Protein AF-A0A6A2YQY4-F1 (afdb_monomer_lite)

Foldseek 3Di:
DDDDDDDDDDDDDDPPDDPDDPDPPVVVVVVVVVVVVVVVVVVCVLPVPDPDPVVSVVVCVVCVVVVVVVVVVVPPDPPPDDDDDDDDDDDDDDDDDDDDDDDDDDDDDDDDDDDDDDDDDDDDDDDDDDDDDDDDDDDDDDDDDDDDDDDDDDDDDDDDDDDDDPDDPDDDDDPCPVVVVVVVVVVVVVVVVVVVVVVVVVVVVVVVVVVVVVVVVVVVVVVVVVVVVVVVVVVVVVVVVVVVVVVVVVVVVVVVVVVVVVVVVVVVVVVVVVVVVVVVVVVVVVVVVVVVVVVVVVVCCVPVVVVVVVVVVVVVVVVVVVVVVVVVVVVVVVVVVVVVVVVVVVVVVVVVVVVVVVVVVVVVVVVVVVVVVVVVVVVVVVVVVVVVVVVVVVVVVVVVVVVVVVVVVVVVVVVDPPPPDDDDD

Radius of gyration: 98.12 Å; chains: 1; bounding box: 190×62×317 Å

InterPro domains:
  IPR011684 Protein Networked (NET), actin-binding (NAB) domain [PF07765] (21-68)
  IPR011684 Protein Networked (NET), actin-binding (NAB) domain [PS51774] (4-93)
  IPR051861 NET actin-binding domain-containing protein [PTHR32258] (21-68)

Organism: Hibiscus syriacus (NCBI:txid106335)

Structure (mmCIF, N/CA/C/O backbone):
data_AF-A0A6A2YQY4-F1
#
_entry.id   AF-A0A6A2YQY4-F1
#
loop_
_atom_site.group_PDB
_atom_site.id
_atom_site.type_symbol
_atom_site.label_atom_id
_atom_site.label_alt_id
_atom_site.label_comp_id
_atom_site.label_asym_id
_atom_site.label_entity_id
_atom_site.label_seq_id
_atom_site.pdbx_PDB_ins_code
_atom_site.Cartn_x
_atom_site.Cartn_y
_atom_site.Cartn_z
_atom_site.occupancy
_atom_site.B_iso_or_equiv
_atom_site.auth_seq_id
_atom_site.auth_comp_id
_atom_site.auth_asym_id
_atom_site.auth_atom_id
_atom_site.pdbx_PDB_model_num
ATOM 1 N N . MET A 1 1 ? 15.211 -11.151 22.336 1.00 36.41 1 MET A N 1
ATOM 2 C CA . MET A 1 1 ? 16.035 -10.988 23.552 1.00 36.41 1 MET A CA 1
ATOM 3 C C . MET A 1 1 ? 15.186 -11.385 24.744 1.00 36.41 1 MET A C 1
ATOM 5 O O . MET A 1 1 ? 14.182 -10.736 24.996 1.00 36.41 1 MET A O 1
ATOM 9 N N . ALA A 1 2 ? 15.519 -12.508 25.379 1.00 37.69 2 ALA A N 1
ATOM 10 C CA . ALA A 1 2 ? 14.857 -12.982 26.589 1.00 37.69 2 ALA A CA 1
ATOM 11 C C . ALA A 1 2 ? 15.474 -12.282 27.806 1.00 37.69 2 ALA A C 1
ATOM 13 O O . ALA A 1 2 ? 16.698 -12.257 27.931 1.00 37.69 2 ALA A O 1
ATOM 14 N N . THR A 1 3 ? 14.643 -11.748 28.700 1.00 38.59 3 THR A N 1
ATOM 15 C CA . THR A 1 3 ? 15.096 -11.121 29.947 1.00 38.59 3 THR A CA 1
ATOM 16 C C . THR A 1 3 ? 14.385 -11.785 31.118 1.00 38.59 3 THR A C 1
ATOM 18 O O . THR A 1 3 ? 13.161 -11.763 31.208 1.00 38.59 3 THR A O 1
ATOM 21 N N . VAL A 1 4 ? 15.172 -12.394 32.008 1.00 41.28 4 VAL A N 1
ATOM 22 C CA . VAL A 1 4 ? 14.741 -13.009 33.270 1.00 41.28 4 VAL A CA 1
ATOM 23 C C . VAL A 1 4 ? 15.346 -12.228 34.434 1.00 41.28 4 VAL A C 1
ATOM 25 O O . VAL A 1 4 ? 16.545 -11.952 34.407 1.00 41.28 4 VAL A O 1
ATOM 28 N N . LYS A 1 5 ? 14.527 -11.956 35.463 1.00 42.69 5 LYS A N 1
ATOM 29 C CA . LYS A 1 5 ? 14.783 -11.984 36.931 1.00 42.69 5 LYS A CA 1
ATOM 30 C C . LYS A 1 5 ? 13.755 -11.058 37.607 1.00 42.69 5 LYS A C 1
ATOM 32 O O . LYS A 1 5 ? 13.554 -9.954 37.132 1.00 42.69 5 LYS A O 1
ATOM 37 N N . ARG A 1 6 ? 13.114 -11.365 38.735 1.00 37.50 6 ARG A N 1
ATOM 38 C CA . ARG A 1 6 ? 13.021 -12.539 39.621 1.00 37.50 6 ARG A CA 1
ATOM 39 C C . ARG A 1 6 ? 11.891 -12.168 40.610 1.00 37.50 6 ARG A C 1
ATOM 41 O O . ARG A 1 6 ? 11.904 -11.035 41.081 1.00 37.50 6 ARG A O 1
ATOM 48 N N . THR A 1 7 ? 10.982 -13.066 40.982 1.00 33.25 7 THR A N 1
ATOM 49 C CA . THR A 1 7 ? 10.185 -12.897 42.214 1.00 33.25 7 THR A CA 1
ATOM 50 C C . THR A 1 7 ? 10.287 -14.136 43.087 1.00 33.25 7 THR A C 1
ATOM 52 O O . THR A 1 7 ? 10.445 -15.262 42.621 1.00 33.25 7 THR A O 1
ATOM 55 N N . PHE A 1 8 ? 10.327 -13.849 44.379 1.00 36.25 8 PHE A N 1
ATOM 56 C CA . PHE A 1 8 ? 10.504 -14.744 45.504 1.00 36.25 8 PHE A CA 1
ATOM 57 C C . PHE A 1 8 ? 9.200 -15.520 45.748 1.00 36.25 8 PHE A C 1
ATOM 59 O O . PHE A 1 8 ? 8.138 -14.912 45.733 1.00 36.25 8 PHE A O 1
ATOM 66 N N . GLN A 1 9 ? 9.332 -16.827 45.995 1.00 39.53 9 GLN A N 1
ATOM 67 C CA . GLN A 1 9 ? 8.354 -17.760 46.578 1.00 39.53 9 GLN A CA 1
ATOM 68 C C . GLN A 1 9 ? 6.963 -17.893 45.925 1.00 39.53 9 GLN A C 1
ATOM 70 O O . GLN A 1 9 ? 6.130 -16.997 45.959 1.00 39.53 9 GLN A O 1
ATOM 75 N N . GLY A 1 10 ? 6.675 -19.116 45.469 1.00 36.50 10 GLY A N 1
ATOM 76 C CA . GLY A 1 10 ? 5.324 -19.594 45.175 1.00 36.50 10 GLY A CA 1
ATOM 77 C C . GLY A 1 10 ? 5.206 -20.152 43.764 1.00 36.50 10 GLY A C 1
ATOM 78 O O . GLY A 1 10 ? 5.219 -19.406 42.792 1.00 36.50 10 GLY A O 1
ATOM 79 N N . ASN A 1 11 ? 5.098 -21.477 43.660 1.00 47.16 11 ASN A N 1
ATOM 80 C CA . ASN A 1 11 ? 4.810 -22.188 42.418 1.00 47.16 11 ASN A CA 1
ATOM 81 C C . ASN A 1 11 ? 3.572 -21.597 41.726 1.00 47.16 11 ASN A C 1
ATOM 83 O O . ASN A 1 11 ? 2.460 -21.754 42.224 1.00 47.16 11 ASN A O 1
ATOM 87 N N . VAL A 1 12 ? 3.754 -20.994 40.550 1.00 39.25 12 VAL A N 1
ATOM 88 C CA . VAL A 1 12 ? 2.664 -20.758 39.600 1.00 39.25 12 VAL A CA 1
ATOM 89 C C . VAL A 1 12 ? 3.131 -21.227 38.229 1.00 39.25 12 VAL A C 1
ATOM 91 O O . VAL A 1 12 ? 4.059 -20.682 37.633 1.00 39.25 12 VAL A O 1
ATOM 94 N N . LEU A 1 13 ? 2.484 -22.291 37.764 1.00 38.91 13 LEU A N 1
ATOM 95 C CA . LEU A 1 13 ? 2.578 -22.821 36.415 1.00 38.91 13 LEU A CA 1
ATOM 96 C C . LEU A 1 13 ? 2.073 -21.737 35.445 1.00 38.91 13 LEU A C 1
ATOM 98 O O . LEU A 1 13 ? 0.875 -21.483 35.357 1.00 38.91 13 LEU A O 1
ATOM 102 N N . MET A 1 14 ? 2.989 -21.054 34.759 1.00 35.03 14 MET A N 1
ATOM 103 C CA . MET A 1 14 ? 2.663 -20.063 33.731 1.00 35.03 14 MET A CA 1
ATOM 104 C C . MET A 1 14 ? 2.232 -20.792 32.455 1.00 35.03 14 MET A C 1
ATOM 106 O O . MET A 1 14 ? 3.065 -21.138 31.618 1.00 35.03 14 MET A O 1
ATOM 110 N N . VAL A 1 15 ? 0.928 -21.019 32.297 1.00 40.66 15 VAL A N 1
ATOM 111 C CA . VAL A 1 15 ? 0.349 -21.249 30.970 1.00 40.66 15 VAL A CA 1
ATOM 112 C C . VAL A 1 15 ? 0.396 -19.907 30.245 1.00 40.66 15 VAL A C 1
ATOM 114 O O . VAL A 1 15 ? -0.348 -18.980 30.556 1.00 40.66 15 VAL A O 1
ATOM 117 N N . VAL A 1 16 ? 1.351 -19.780 29.328 1.00 34.34 16 VAL A N 1
ATOM 118 C CA . VAL A 1 16 ? 1.477 -18.636 28.425 1.00 34.34 16 VAL A CA 1
ATOM 119 C C . VAL A 1 16 ? 0.379 -18.765 27.372 1.00 34.34 16 VAL A C 1
ATOM 121 O O . VAL A 1 16 ? 0.580 -19.394 26.336 1.00 34.34 16 VAL A O 1
ATOM 124 N N . GLU A 1 17 ? -0.793 -18.191 27.633 1.00 38.44 17 GLU A N 1
ATOM 125 C CA . GLU A 1 17 ? -1.752 -17.917 26.563 1.00 38.44 17 GLU A CA 1
ATOM 126 C C . GLU A 1 17 ? -1.234 -16.740 25.732 1.00 38.44 17 GLU A C 1
ATOM 128 O O . GLU A 1 17 ? -1.047 -15.621 26.217 1.00 38.44 17 GLU A O 1
ATOM 133 N N . GLN A 1 18 ? -0.933 -17.028 24.467 1.00 36.97 18 GLN A N 1
ATOM 134 C CA . GLN A 1 18 ? -0.546 -16.029 23.481 1.00 36.97 18 GLN A CA 1
ATOM 135 C C . GLN A 1 18 ? -1.752 -15.145 23.130 1.00 36.97 18 GLN A C 1
ATOM 137 O O . GLN A 1 18 ? -2.857 -15.665 22.964 1.00 36.97 18 GLN A O 1
ATOM 142 N N . PRO A 1 19 ? -1.570 -13.826 22.939 1.00 36.69 19 PRO A N 1
ATOM 143 C CA . PRO A 1 19 ? -2.614 -12.993 22.369 1.00 36.69 19 PRO A CA 1
ATOM 144 C C . PRO A 1 19 ? -2.867 -13.451 20.930 1.00 36.69 19 PRO A C 1
ATOM 146 O O . PRO A 1 19 ? -1.987 -13.357 20.072 1.00 36.69 19 PRO A O 1
ATOM 149 N N . HIS A 1 20 ? -4.072 -13.964 20.676 1.00 39.56 20 HIS A N 1
ATOM 150 C CA . HIS A 1 20 ? -4.556 -14.274 19.337 1.00 39.56 20 HIS A CA 1
ATOM 151 C C . HIS A 1 20 ? -4.467 -13.018 18.464 1.00 39.56 20 HIS A C 1
ATOM 153 O O . HIS A 1 20 ? -5.271 -12.091 18.561 1.00 39.56 20 HIS A O 1
ATOM 159 N N . LYS A 1 21 ? -3.438 -13.004 17.617 1.00 38.91 21 LYS A N 1
ATOM 160 C CA . LYS A 1 21 ? -3.300 -12.116 16.469 1.00 38.91 21 LYS A CA 1
ATOM 161 C C . LYS A 1 21 ? -4.562 -12.285 15.608 1.00 38.91 21 LYS A C 1
ATOM 163 O O . LYS A 1 21 ? -4.930 -13.437 15.366 1.00 38.91 21 LYS A O 1
ATOM 168 N N . PRO A 1 22 ? -5.232 -11.208 15.154 1.00 39.97 22 PRO A N 1
ATOM 169 C CA . PRO A 1 22 ? -6.305 -11.358 14.183 1.00 39.97 22 PRO A CA 1
ATOM 170 C C . PRO A 1 22 ? -5.698 -12.075 12.984 1.00 39.97 22 PRO A C 1
ATOM 172 O O . PRO A 1 22 ? -4.651 -11.660 12.481 1.00 39.97 22 PRO A O 1
ATOM 175 N N . GLU A 1 23 ? -6.276 -13.220 12.632 1.00 46.25 23 GLU A N 1
ATOM 176 C CA . GLU A 1 23 ? -5.776 -14.069 11.566 1.00 46.25 23 GLU A CA 1
ATOM 177 C C . GLU A 1 23 ? -5.627 -13.214 10.312 1.00 46.25 23 GLU A C 1
ATOM 179 O O . GLU A 1 23 ? -6.603 -12.776 9.702 1.00 46.25 23 GLU A O 1
ATOM 184 N N . ASN A 1 24 ? -4.366 -12.947 9.964 1.00 54.31 24 ASN A N 1
ATOM 185 C CA . ASN A 1 24 ? -3.966 -12.574 8.624 1.00 54.31 24 ASN A CA 1
ATOM 186 C C . ASN A 1 24 ? -4.769 -13.478 7.694 1.00 54.31 24 ASN A C 1
ATOM 188 O O . ASN A 1 24 ? -4.609 -14.698 7.771 1.00 54.31 24 ASN A O 1
ATOM 192 N N . SER A 1 25 ? -5.663 -12.905 6.885 1.00 60.34 25 SER A N 1
ATOM 193 C CA . SER A 1 25 ? -6.415 -13.677 5.902 1.00 60.34 25 SER A CA 1
ATOM 194 C C . SER A 1 25 ? -5.417 -14.582 5.184 1.00 60.34 25 SER A C 1
ATOM 196 O O . SER A 1 25 ? -4.491 -14.077 4.544 1.00 60.34 25 SER A O 1
ATOM 198 N N . LYS A 1 26 ? -5.541 -15.905 5.371 1.00 66.31 26 LYS A N 1
ATOM 199 C CA . LYS A 1 26 ? -4.617 -16.894 4.789 1.00 66.31 26 LYS A CA 1
ATOM 200 C C . LYS A 1 26 ? -4.467 -16.646 3.293 1.00 66.31 26 LYS A C 1
ATOM 202 O O . LYS A 1 26 ? -3.361 -16.659 2.783 1.00 66.31 26 LYS A O 1
ATOM 207 N N . TRP A 1 27 ? -5.560 -16.233 2.659 1.00 74.62 27 TRP A N 1
ATOM 208 C CA . TRP A 1 27 ? -5.618 -15.787 1.275 1.00 74.62 27 TRP A CA 1
ATOM 209 C C . TRP A 1 27 ? -4.739 -14.565 0.963 1.00 74.62 27 TRP A C 1
ATOM 211 O O . TRP A 1 27 ? -4.067 -14.546 -0.062 1.00 74.62 27 TRP A O 1
ATOM 221 N N . LEU A 1 28 ? -4.714 -13.540 1.824 1.00 67.56 28 LEU A N 1
ATOM 222 C CA . LEU A 1 28 ? -3.856 -12.363 1.632 1.00 67.56 28 LEU A CA 1
ATOM 223 C C . LEU A 1 28 ? -2.384 -12.752 1.785 1.00 67.56 28 LEU A C 1
ATOM 225 O O . LEU A 1 28 ? -1.540 -12.315 1.010 1.00 67.56 28 LEU A O 1
ATOM 229 N N . GLN A 1 29 ? -2.083 -13.588 2.776 1.00 72.94 29 GLN A N 1
ATOM 230 C CA . GLN A 1 29 ? -0.723 -14.041 3.028 1.00 72.94 29 GLN A CA 1
ATOM 231 C C . GLN A 1 29 ? -0.226 -14.951 1.896 1.00 72.94 29 GLN A C 1
ATOM 233 O O . GLN A 1 29 ? 0.878 -14.740 1.409 1.00 72.94 29 GLN A O 1
ATOM 238 N N . GLU A 1 30 ? -1.064 -15.869 1.411 1.00 77.56 30 GLU A N 1
ATOM 239 C CA . GLU A 1 30 ? -0.795 -16.736 0.259 1.00 77.56 30 GLU A CA 1
ATOM 240 C C . GLU A 1 30 ? -0.612 -15.925 -1.030 1.00 77.56 30 GLU A C 1
ATOM 242 O O . GLU A 1 30 ? 0.373 -16.132 -1.737 1.00 77.56 30 GLU A O 1
ATOM 247 N N . ASN A 1 31 ? -1.470 -14.934 -1.300 1.00 75.44 31 ASN A N 1
ATOM 248 C CA . ASN A 1 31 ? -1.321 -14.060 -2.469 1.00 75.44 31 ASN A CA 1
ATOM 249 C C . ASN A 1 31 ? -0.061 -13.203 -2.406 1.00 75.44 31 ASN A C 1
ATOM 251 O O . ASN A 1 31 ? 0.620 -13.041 -3.415 1.00 75.44 31 ASN A O 1
ATOM 255 N N . LEU A 1 32 ? 0.272 -12.655 -1.236 1.00 76.56 32 LEU A N 1
ATOM 256 C CA . LEU A 1 32 ? 1.495 -11.873 -1.077 1.00 76.56 32 LEU A CA 1
ATOM 257 C C . LEU A 1 32 ? 2.735 -12.749 -1.267 1.00 76.56 32 LEU A C 1
ATOM 259 O O . LEU A 1 32 ? 3.688 -12.302 -1.897 1.00 76.56 32 LEU A O 1
ATOM 263 N N . THR A 1 33 ? 2.714 -13.999 -0.800 1.00 80.25 33 THR A N 1
ATOM 264 C CA . THR A 1 33 ? 3.813 -14.949 -1.027 1.00 80.25 33 THR A CA 1
ATOM 265 C C . THR A 1 33 ? 3.892 -15.454 -2.468 1.00 80.25 33 THR A C 1
ATOM 267 O O . THR A 1 33 ? 4.994 -15.622 -2.985 1.00 80.25 33 THR A O 1
ATOM 270 N N . ASP A 1 34 ? 2.759 -15.658 -3.143 1.00 84.69 34 ASP A N 1
ATOM 271 C CA . ASP A 1 34 ? 2.710 -16.059 -4.554 1.00 84.69 34 ASP A CA 1
ATOM 272 C C . ASP A 1 34 ? 3.218 -14.923 -5.454 1.00 84.69 34 ASP A C 1
ATOM 274 O O . ASP A 1 34 ? 4.057 -15.129 -6.333 1.00 84.69 34 ASP A O 1
ATOM 278 N N . MET A 1 35 ? 2.805 -13.687 -5.165 1.00 79.44 35 MET A N 1
ATOM 279 C CA . MET A 1 35 ? 3.315 -12.496 -5.841 1.00 79.44 35 MET A CA 1
ATOM 280 C C . MET A 1 35 ? 4.803 -12.265 -5.563 1.00 79.44 35 MET A C 1
ATOM 282 O O . MET A 1 35 ? 5.552 -11.996 -6.499 1.00 79.44 35 MET A O 1
ATOM 286 N N . ASP A 1 36 ? 5.261 -12.420 -4.320 1.00 81.12 36 ASP A N 1
ATOM 287 C CA . ASP A 1 36 ? 6.681 -12.309 -3.959 1.00 81.12 36 ASP A CA 1
ATOM 288 C C . ASP A 1 36 ? 7.536 -13.385 -4.658 1.00 81.12 36 ASP A C 1
ATOM 290 O O . ASP A 1 36 ? 8.611 -13.089 -5.182 1.00 81.12 36 ASP A O 1
ATOM 294 N N . SER A 1 37 ? 7.028 -14.617 -4.769 1.00 84.25 37 SER A N 1
ATOM 295 C CA . SER A 1 37 ? 7.665 -15.704 -5.525 1.00 84.25 37 SER A CA 1
ATOM 296 C C . SER A 1 37 ? 7.791 -15.373 -7.019 1.00 84.25 37 SER A C 1
ATOM 298 O O . SER A 1 37 ? 8.873 -15.507 -7.601 1.00 84.25 37 SER A O 1
ATOM 300 N N . LYS A 1 38 ? 6.719 -14.856 -7.638 1.00 79.44 38 LYS A N 1
ATOM 301 C CA . LYS A 1 38 ? 6.704 -14.440 -9.053 1.00 79.44 38 LYS A CA 1
ATOM 302 C C . LYS A 1 38 ? 7.646 -13.267 -9.321 1.00 79.44 38 LYS A C 1
ATOM 304 O O . LYS A 1 38 ? 8.376 -13.274 -10.312 1.00 79.44 38 LYS A O 1
ATOM 309 N N . VAL A 1 39 ? 7.681 -12.282 -8.424 1.00 79.12 39 VAL A N 1
ATOM 310 C CA . VAL A 1 39 ? 8.596 -11.135 -8.515 1.00 79.12 39 VAL A CA 1
ATOM 311 C C . VAL A 1 39 ? 10.051 -11.593 -8.391 1.00 79.12 39 VAL A C 1
ATOM 313 O O . VAL A 1 39 ? 10.888 -11.173 -9.186 1.00 79.12 39 VAL A O 1
ATOM 316 N N . LYS A 1 40 ? 10.359 -12.515 -7.472 1.00 81.25 40 LYS A N 1
ATOM 317 C CA . LYS A 1 40 ? 11.708 -13.087 -7.325 1.00 81.25 40 LYS A CA 1
ATOM 318 C C . LYS A 1 40 ? 12.149 -13.899 -8.543 1.00 81.25 40 LYS A C 1
ATOM 320 O O . LYS A 1 40 ? 13.301 -13.779 -8.950 1.00 81.25 40 LYS A O 1
ATOM 325 N N . GLN A 1 41 ? 11.258 -14.681 -9.155 1.00 79.44 41 GLN A N 1
ATOM 326 C CA . GLN A 1 41 ? 11.554 -15.361 -10.425 1.00 79.44 41 GLN A CA 1
ATOM 327 C C . GLN A 1 41 ? 11.832 -14.361 -11.553 1.00 79.44 41 GLN A C 1
ATOM 329 O O . GLN A 1 41 ? 12.773 -14.544 -12.322 1.00 79.44 41 GLN A O 1
ATOM 334 N N . MET A 1 42 ? 11.064 -13.273 -11.621 1.00 71.31 42 MET A N 1
ATOM 335 C CA . MET A 1 42 ? 11.263 -12.225 -12.621 1.00 71.31 42 MET A CA 1
ATOM 336 C C . MET A 1 42 ? 12.597 -11.489 -12.438 1.00 71.31 42 MET A C 1
ATOM 338 O O . MET A 1 42 ? 13.270 -11.209 -13.423 1.00 71.31 42 MET A O 1
ATOM 342 N N . ILE A 1 43 ? 13.011 -11.225 -11.195 1.00 75.50 43 ILE A N 1
ATOM 343 C CA . ILE A 1 43 ? 14.314 -10.616 -10.884 1.00 75.50 43 ILE A CA 1
ATOM 344 C C . ILE A 1 43 ? 15.463 -11.551 -11.279 1.00 75.50 43 ILE A C 1
ATOM 346 O O . ILE A 1 43 ? 16.390 -11.113 -11.957 1.00 75.50 43 ILE A O 1
ATOM 350 N N . LYS A 1 44 ? 15.376 -12.848 -10.960 1.00 75.06 44 LYS A N 1
ATOM 351 C CA . LYS A 1 44 ? 16.399 -13.832 -11.356 1.00 75.06 44 LYS A CA 1
ATOM 352 C C . LYS A 1 44 ? 16.602 -13.909 -12.868 1.00 75.06 44 LYS A C 1
ATOM 354 O O . LYS A 1 44 ? 17.736 -13.901 -13.328 1.00 75.06 44 LYS A O 1
ATOM 359 N N . LEU A 1 45 ? 15.519 -13.860 -13.647 1.00 66.75 45 LEU A N 1
ATOM 360 C CA . LEU A 1 45 ? 15.584 -13.827 -15.116 1.00 66.75 45 LEU A CA 1
ATOM 361 C C . LEU A 1 45 ? 16.268 -12.568 -15.684 1.00 66.75 45 LEU A C 1
ATOM 363 O O . LEU A 1 45 ? 16.638 -12.558 -16.860 1.00 66.75 45 LEU A O 1
ATOM 367 N N . ILE A 1 46 ? 16.397 -11.506 -14.883 1.00 64.75 46 ILE A N 1
ATOM 368 C CA . ILE A 1 46 ? 17.065 -10.249 -15.246 1.00 64.75 46 ILE A CA 1
ATOM 369 C C . ILE A 1 46 ? 18.520 -10.231 -14.743 1.00 64.75 46 ILE A C 1
ATOM 371 O O . ILE A 1 46 ? 19.370 -9.596 -15.371 1.00 64.75 46 ILE A O 1
ATOM 375 N N . GLU A 1 47 ? 18.811 -10.917 -13.634 1.00 65.50 47 GLU A N 1
ATOM 376 C CA . GLU A 1 47 ? 20.118 -10.909 -12.966 1.00 65.50 47 GLU A CA 1
ATOM 377 C C . GLU A 1 47 ? 21.069 -12.034 -13.416 1.00 65.50 47 GLU A C 1
ATOM 379 O O . GLU A 1 47 ? 22.271 -11.789 -13.456 1.00 65.50 47 GLU A O 1
ATOM 384 N N . GLU A 1 48 ? 20.579 -13.223 -13.797 1.00 58.59 48 GLU A N 1
ATOM 385 C CA . GLU A 1 48 ? 21.426 -14.422 -13.986 1.00 58.59 48 GLU A CA 1
ATOM 386 C C . GLU A 1 48 ? 22.396 -14.386 -15.193 1.00 58.59 48 GLU A C 1
ATOM 388 O O . GLU A 1 48 ? 23.385 -15.109 -15.160 1.00 58.59 48 GLU A O 1
ATOM 393 N N . ASP A 1 49 ? 22.205 -13.526 -16.209 1.00 54.00 49 ASP A N 1
ATOM 394 C CA . ASP A 1 49 ? 22.994 -13.580 -17.468 1.00 54.00 49 ASP A CA 1
ATOM 395 C C . ASP A 1 49 ? 23.646 -12.251 -17.924 1.00 54.00 49 ASP A C 1
ATOM 397 O O . ASP A 1 49 ? 24.119 -12.133 -19.063 1.00 54.00 49 ASP A O 1
ATOM 401 N N . ALA A 1 50 ? 23.666 -11.199 -17.097 1.00 53.69 50 ALA A N 1
ATOM 402 C CA . ALA A 1 50 ? 24.005 -9.858 -17.585 1.00 53.69 50 ALA A CA 1
ATOM 403 C C . ALA A 1 50 ? 25.072 -9.110 -16.768 1.00 53.69 50 ALA A C 1
ATOM 405 O O . ALA A 1 50 ? 24.786 -8.120 -16.093 1.00 53.69 50 ALA A O 1
ATOM 406 N N . ASP A 1 51 ? 26.335 -9.487 -16.978 1.00 60.88 51 ASP A N 1
ATOM 407 C CA . ASP A 1 51 ? 27.526 -8.805 -16.435 1.00 60.88 51 ASP A CA 1
ATOM 408 C C . ASP A 1 51 ? 27.742 -7.370 -16.963 1.00 60.88 51 ASP A C 1
ATOM 410 O O . ASP A 1 51 ? 28.672 -6.673 -16.554 1.00 60.88 51 ASP A O 1
ATOM 414 N N . SER A 1 52 ? 26.900 -6.866 -17.875 1.00 62.66 52 SER A N 1
ATOM 415 C CA . SER A 1 52 ? 27.030 -5.492 -18.367 1.00 62.66 52 SER A CA 1
ATOM 416 C C . SER A 1 52 ? 25.699 -4.844 -18.746 1.00 62.66 52 SER A C 1
ATOM 418 O O . SER A 1 52 ? 24.817 -5.462 -19.345 1.00 62.66 52 SER A O 1
ATOM 420 N N . PHE A 1 53 ? 25.575 -3.549 -18.431 1.00 59.22 53 PHE A N 1
ATOM 421 C CA . PHE A 1 53 ? 24.370 -2.728 -18.624 1.00 59.22 53 PHE A CA 1
ATOM 422 C C . PHE A 1 53 ? 23.828 -2.770 -20.065 1.00 59.22 53 PHE A C 1
ATOM 424 O O . PHE A 1 53 ? 22.614 -2.793 -20.262 1.00 59.22 53 PHE A O 1
ATOM 431 N N . ALA A 1 54 ? 24.715 -2.867 -21.062 1.00 59.44 54 ALA A N 1
ATOM 432 C CA . ALA A 1 54 ? 24.346 -2.983 -22.472 1.00 59.44 54 ALA A CA 1
ATOM 433 C C . ALA A 1 54 ? 23.540 -4.262 -22.777 1.00 59.44 54 ALA A C 1
ATOM 435 O O . ALA A 1 54 ? 22.535 -4.197 -23.482 1.00 59.44 54 ALA A O 1
ATOM 436 N N . ARG A 1 55 ? 23.913 -5.405 -22.182 1.00 63.16 55 ARG A N 1
ATOM 437 C CA . ARG A 1 55 ? 23.184 -6.674 -22.351 1.00 63.16 55 ARG A CA 1
ATOM 438 C C . ARG A 1 55 ? 21.865 -6.701 -21.578 1.00 63.16 55 ARG A C 1
ATOM 440 O O . ARG A 1 55 ? 20.891 -7.238 -22.095 1.00 63.16 55 ARG A O 1
ATOM 447 N N . ARG A 1 56 ? 21.790 -6.056 -20.400 1.00 62.91 56 ARG A N 1
ATOM 448 C CA . ARG A 1 56 ? 20.522 -5.874 -19.656 1.00 62.91 56 ARG A CA 1
ATOM 449 C C . ARG A 1 56 ? 19.492 -5.097 -20.470 1.00 62.91 56 ARG A C 1
ATOM 451 O O . ARG A 1 56 ? 18.337 -5.506 -20.550 1.00 62.91 56 ARG A O 1
ATOM 458 N N . ALA A 1 57 ? 19.917 -4.001 -21.096 1.00 66.19 57 ALA A N 1
ATOM 459 C CA . ALA A 1 57 ? 19.043 -3.201 -21.945 1.00 66.19 57 ALA A CA 1
ATOM 460 C C . ALA A 1 57 ? 18.576 -3.996 -23.177 1.00 66.19 57 ALA A C 1
ATOM 462 O O . ALA A 1 57 ? 17.388 -3.999 -23.489 1.00 66.19 57 ALA A O 1
ATOM 463 N N . GLU A 1 58 ? 19.478 -4.723 -23.839 1.00 71.19 58 GLU A N 1
ATOM 464 C CA . GLU A 1 58 ? 19.146 -5.527 -25.020 1.00 71.19 58 GLU A CA 1
ATOM 465 C C . GLU A 1 58 ? 18.175 -6.684 -24.704 1.00 71.19 58 GLU A C 1
ATOM 467 O O . GLU A 1 58 ? 17.191 -6.884 -25.420 1.00 71.19 58 GLU A O 1
ATOM 472 N N . MET A 1 59 ? 18.401 -7.410 -23.603 1.00 65.75 59 MET A N 1
ATOM 473 C CA . MET A 1 59 ? 17.535 -8.511 -23.159 1.00 65.75 59 MET A CA 1
ATOM 474 C C . MET A 1 59 ? 16.159 -8.028 -22.693 1.00 65.75 59 MET A C 1
ATOM 476 O O . MET A 1 59 ? 15.152 -8.660 -23.019 1.00 65.75 59 MET A O 1
ATOM 480 N N . TYR A 1 60 ? 16.087 -6.887 -21.999 1.00 64.69 60 TYR A N 1
ATOM 481 C CA . TYR A 1 60 ? 14.820 -6.286 -21.577 1.00 64.69 60 TYR A CA 1
ATOM 482 C C . TYR A 1 60 ? 13.907 -5.981 -22.770 1.00 64.69 60 TYR A C 1
ATOM 484 O O . TYR A 1 60 ? 12.730 -6.334 -22.747 1.00 64.69 60 TYR A O 1
ATOM 492 N N . TYR A 1 61 ? 14.433 -5.384 -23.846 1.00 68.12 61 TYR A N 1
ATOM 493 C CA . TYR A 1 61 ? 13.617 -5.080 -25.026 1.00 68.12 61 TYR A CA 1
ATOM 494 C C . TYR A 1 61 ? 13.226 -6.327 -25.829 1.00 68.12 61 TYR A C 1
ATOM 496 O O . TYR A 1 61 ? 12.140 -6.339 -26.407 1.00 68.12 61 TYR A O 1
ATOM 504 N N . LYS A 1 62 ? 14.045 -7.389 -25.816 1.00 74.44 62 LYS A N 1
ATOM 505 C CA . LYS A 1 62 ? 13.716 -8.679 -26.450 1.00 74.44 62 LYS A CA 1
ATOM 506 C C . LYS A 1 62 ? 12.622 -9.452 -25.698 1.00 74.44 62 LYS A C 1
ATOM 508 O O . LYS A 1 62 ? 11.715 -9.967 -26.341 1.00 74.44 62 LYS A O 1
ATOM 513 N N . LYS A 1 63 ? 12.661 -9.495 -24.359 1.00 72.31 63 LYS A N 1
ATOM 514 C CA . LYS A 1 63 ? 11.694 -10.240 -23.514 1.00 72.31 63 LYS A CA 1
ATOM 515 C C . LYS A 1 63 ? 10.474 -9.426 -23.061 1.00 72.31 63 LYS A C 1
ATOM 517 O O . LYS A 1 63 ? 9.568 -9.954 -22.421 1.00 72.31 63 LYS A O 1
ATOM 522 N N . ARG A 1 64 ? 10.404 -8.142 -23.423 1.00 62.91 64 ARG A N 1
ATOM 523 C CA . ARG A 1 64 ? 9.298 -7.226 -23.095 1.00 62.91 64 ARG A CA 1
ATOM 524 C C . ARG A 1 64 ? 7.882 -7.772 -23.379 1.00 62.91 64 ARG A C 1
ATOM 526 O O . ARG A 1 64 ? 7.019 -7.557 -22.528 1.00 62.91 64 ARG A O 1
ATOM 533 N N . PRO A 1 65 ? 7.600 -8.459 -24.506 1.00 65.44 65 PRO A N 1
ATOM 534 C CA . PRO A 1 65 ? 6.258 -8.988 -24.745 1.00 65.44 65 PRO A CA 1
ATOM 535 C C . PRO A 1 65 ? 5.879 -10.136 -23.793 1.00 65.44 65 PRO A C 1
ATOM 537 O O . PRO A 1 65 ? 4.718 -10.239 -23.415 1.00 65.44 65 PRO A O 1
ATOM 540 N N . GLU A 1 66 ? 6.836 -10.939 -23.327 1.00 64.56 66 GLU A N 1
ATOM 541 C CA . GLU A 1 66 ? 6.585 -12.064 -22.408 1.00 64.56 66 GLU A CA 1
ATOM 542 C C . GLU A 1 66 ? 6.304 -11.603 -20.965 1.00 64.56 66 GLU A C 1
ATOM 544 O O . GLU A 1 66 ? 5.609 -12.283 -20.214 1.00 64.56 66 GLU A O 1
ATOM 549 N N . LEU A 1 67 ? 6.787 -10.412 -20.590 1.00 63.94 67 LEU A N 1
ATOM 550 C CA . LEU A 1 67 ? 6.604 -9.817 -19.258 1.00 63.94 67 LEU A CA 1
ATOM 551 C C . LEU A 1 67 ? 5.293 -9.021 -19.118 1.00 63.94 67 LEU A C 1
ATOM 553 O O . LEU A 1 67 ? 4.738 -8.921 -18.024 1.00 63.94 67 LEU A O 1
ATOM 557 N N . ILE A 1 68 ? 4.791 -8.451 -20.217 1.00 64.88 68 ILE A N 1
ATOM 558 C CA . ILE A 1 68 ? 3.593 -7.594 -20.228 1.00 64.88 68 ILE A CA 1
ATOM 559 C C . ILE A 1 68 ? 2.300 -8.418 -20.194 1.00 64.88 68 ILE A C 1
ATOM 561 O O . ILE A 1 68 ? 1.330 -8.011 -19.556 1.00 64.88 68 ILE A O 1
ATOM 565 N N . VAL A 1 69 ? 2.285 -9.591 -20.830 1.00 63.09 69 VAL A N 1
ATOM 566 C CA . VAL A 1 69 ? 1.073 -10.414 -20.978 1.00 63.09 69 VAL A CA 1
ATOM 567 C C . VAL A 1 69 ? 0.503 -10.902 -19.630 1.00 63.09 69 VAL A C 1
ATOM 569 O O . VAL A 1 69 ? -0.703 -10.751 -19.420 1.00 63.09 69 VAL A O 1
ATOM 572 N N . PRO A 1 70 ? 1.302 -11.412 -18.668 1.00 59.22 70 PRO A N 1
ATOM 573 C CA . PRO A 1 70 ? 0.789 -11.777 -17.342 1.00 59.22 70 PRO A CA 1
ATOM 574 C C . PRO A 1 70 ? 0.297 -10.573 -16.523 1.00 59.22 70 PRO A C 1
ATOM 576 O O . PRO A 1 70 ? -0.710 -10.674 -15.825 1.00 59.22 70 PRO A O 1
ATOM 579 N N . TRP A 1 71 ? 0.966 -9.421 -16.636 1.00 51.69 71 TRP A N 1
ATOM 580 C CA . TRP A 1 71 ? 0.593 -8.186 -15.934 1.00 51.69 71 TRP A CA 1
ATOM 581 C C . TRP A 1 71 ? -0.719 -7.588 -16.445 1.00 51.69 71 TRP A C 1
ATOM 583 O O . TRP A 1 71 ? -1.541 -7.134 -15.654 1.00 51.69 71 TRP A O 1
ATOM 593 N N . GLN A 1 72 ? -0.945 -7.629 -17.757 1.00 50.09 72 GLN A N 1
ATOM 594 C CA . GLN A 1 72 ? -2.174 -7.140 -18.376 1.00 50.09 72 GLN A CA 1
ATOM 595 C C . GLN A 1 72 ? -3.375 -8.026 -18.005 1.00 50.09 72 GLN A C 1
ATOM 597 O O . GLN A 1 72 ? -4.449 -7.510 -17.710 1.00 50.09 72 GLN A O 1
ATOM 602 N N . LYS A 1 73 ? -3.161 -9.344 -17.891 1.00 49.53 73 LYS A N 1
ATOM 603 C CA . LYS A 1 73 ? -4.172 -10.317 -17.445 1.00 49.53 73 LYS A CA 1
ATOM 604 C C . LYS A 1 73 ? -4.526 -10.196 -15.955 1.00 49.53 73 LYS A C 1
ATOM 606 O O . LYS A 1 73 ? -5.662 -10.459 -15.581 1.00 49.53 73 LYS A O 1
ATOM 611 N N . CYS A 1 74 ? -3.585 -9.759 -15.115 1.00 44.50 74 CYS A N 1
ATOM 612 C CA . CYS A 1 74 ? -3.847 -9.412 -13.712 1.00 44.50 74 CYS A CA 1
ATOM 613 C C . CYS A 1 74 ? -4.507 -8.031 -13.525 1.00 44.50 74 CYS A C 1
ATOM 615 O O . CYS A 1 74 ? -4.969 -7.734 -12.426 1.00 44.50 74 CYS A O 1
ATOM 617 N N . SER A 1 75 ? -4.535 -7.181 -14.558 1.00 43.53 75 SER A N 1
ATOM 618 C CA . SER A 1 75 ? -5.005 -5.790 -14.475 1.00 43.53 75 SER A CA 1
ATOM 619 C C . SER A 1 75 ? -6.384 -5.555 -15.116 1.00 43.53 75 SER A C 1
ATOM 621 O O . SER A 1 75 ? -6.871 -4.422 -15.091 1.00 43.53 75 SER A O 1
ATOM 623 N N . GLU A 1 76 ? -7.026 -6.588 -15.674 1.00 38.50 76 GLU A N 1
ATOM 624 C CA . GLU A 1 76 ? -8.416 -6.524 -16.144 1.00 38.50 76 GLU A CA 1
ATOM 625 C C . GLU A 1 76 ? -9.401 -6.703 -14.965 1.00 38.50 76 GLU A C 1
ATOM 627 O O . GLU A 1 76 ? -9.239 -7.632 -14.169 1.00 38.50 76 GLU A O 1
ATOM 632 N N . PRO A 1 77 ? -10.419 -5.833 -14.789 1.00 44.75 77 PRO A N 1
ATOM 633 C CA . PRO A 1 77 ? -11.179 -5.786 -13.541 1.00 44.75 77 PRO A CA 1
ATOM 634 C C . PRO A 1 77 ? -12.210 -6.915 -13.405 1.00 44.75 77 PRO A C 1
ATOM 636 O O . PRO A 1 77 ? -13.157 -7.015 -14.185 1.00 44.75 77 PRO A O 1
ATOM 639 N N . SER A 1 78 ? -12.134 -7.653 -12.296 1.00 46.19 78 SER A N 1
ATOM 640 C CA . SER A 1 78 ? -13.201 -8.509 -11.743 1.00 46.19 78 SER A CA 1
ATOM 641 C C . SER A 1 78 ? -14.422 -7.707 -11.217 1.00 46.19 78 SER A C 1
ATOM 643 O O . SER A 1 78 ? -15.102 -8.126 -10.279 1.00 46.19 78 SER A O 1
ATOM 645 N N . SER A 1 79 ? -14.737 -6.549 -11.802 1.00 44.66 79 SER A N 1
ATOM 646 C CA . SER A 1 79 ? -15.739 -5.591 -11.301 1.00 44.66 79 SER A CA 1
ATOM 647 C C . SER A 1 79 ? -17.138 -5.770 -11.911 1.00 44.66 79 SER A C 1
ATOM 649 O O . SER A 1 79 ? -17.818 -4.788 -12.190 1.00 44.66 79 SER A O 1
ATOM 651 N N . HIS A 1 80 ? -17.589 -7.010 -12.122 1.00 43.69 80 HIS A N 1
ATOM 652 C CA . HIS A 1 80 ? -18.966 -7.302 -12.569 1.00 43.69 80 HIS A CA 1
ATOM 653 C C . HIS A 1 80 ? -19.893 -7.839 -11.466 1.00 43.69 80 HIS A C 1
ATOM 655 O O . HIS A 1 80 ? -21.022 -8.237 -11.742 1.00 43.69 80 HIS A O 1
ATOM 661 N N . GLY A 1 81 ? -19.476 -7.800 -10.202 1.00 44.69 81 GLY A N 1
ATOM 662 C CA . GLY A 1 81 ? -20.342 -8.113 -9.071 1.00 44.69 81 GLY A CA 1
ATOM 663 C C . GLY A 1 81 ? -20.314 -6.983 -8.057 1.00 44.69 81 GLY A C 1
ATOM 664 O O . GLY A 1 81 ? -19.247 -6.644 -7.570 1.00 44.69 81 GLY A O 1
ATOM 665 N N . ILE A 1 82 ? -21.491 -6.483 -7.674 1.00 42.19 82 ILE A N 1
ATOM 666 C CA . ILE A 1 82 ? -21.720 -5.556 -6.548 1.00 42.19 82 ILE A CA 1
ATOM 667 C C . ILE A 1 82 ? -21.570 -4.062 -6.901 1.00 42.19 82 ILE A C 1
ATOM 669 O O . ILE A 1 82 ? -20.791 -3.329 -6.310 1.00 42.19 82 ILE A O 1
ATOM 673 N N . CYS A 1 83 ? -22.391 -3.570 -7.832 1.00 35.22 83 CYS A N 1
ATOM 674 C CA . CYS A 1 83 ? -22.804 -2.159 -7.834 1.00 35.22 83 CYS A CA 1
ATOM 675 C C . CYS A 1 83 ? -24.210 -2.023 -8.443 1.00 35.22 83 CYS A C 1
ATOM 677 O O . CYS A 1 83 ? -24.414 -1.508 -9.539 1.00 35.22 83 CYS A O 1
ATOM 679 N N . ARG A 1 84 ? -25.217 -2.542 -7.733 1.00 41.75 84 ARG A N 1
ATOM 680 C CA . ARG A 1 84 ? -26.617 -2.126 -7.899 1.00 41.75 84 ARG A CA 1
ATOM 681 C C . ARG A 1 84 ? -27.198 -1.855 -6.518 1.00 41.75 84 ARG A C 1
ATOM 683 O O . ARG A 1 84 ? -27.111 -2.734 -5.664 1.00 41.75 84 ARG A O 1
ATOM 690 N N . ARG A 1 85 ? -27.866 -0.695 -6.404 1.00 37.66 85 ARG A N 1
ATOM 691 C CA . ARG A 1 85 ? -28.512 -0.065 -5.228 1.00 37.66 85 ARG A CA 1
ATOM 692 C C . ARG A 1 85 ? -27.542 0.811 -4.418 1.00 37.66 85 ARG A C 1
ATOM 694 O O . ARG A 1 85 ? -26.547 0.298 -3.944 1.00 37.66 85 ARG A O 1
ATOM 701 N N . HIS A 1 86 ? -27.716 2.117 -4.218 1.00 34.72 86 HIS A N 1
ATOM 702 C CA . HIS A 1 86 ? -28.829 3.052 -4.406 1.00 34.72 86 HIS A CA 1
ATOM 703 C C . HIS A 1 86 ? -28.258 4.445 -4.720 1.00 34.72 86 HIS A C 1
ATOM 705 O O . HIS A 1 86 ? -27.467 4.942 -3.931 1.00 34.72 86 HIS A O 1
ATOM 711 N N . THR A 1 87 ? -28.729 5.108 -5.775 1.00 30.95 87 THR A N 1
ATOM 712 C CA . THR A 1 87 ? -28.776 6.582 -5.853 1.00 30.95 87 THR A CA 1
ATOM 713 C C . THR A 1 87 ? -29.971 6.979 -6.720 1.00 30.95 87 THR A C 1
ATOM 715 O O . THR A 1 87 ? -29.850 7.375 -7.875 1.00 30.95 87 THR A O 1
ATOM 718 N N . GLY A 1 88 ? -31.168 6.792 -6.163 1.00 31.97 88 GLY A N 1
ATOM 719 C CA . GLY A 1 88 ? -32.385 7.425 -6.659 1.00 31.97 88 GLY A CA 1
ATOM 720 C C . GLY A 1 88 ? -32.587 8.747 -5.925 1.00 31.97 88 GLY A C 1
ATOM 721 O O . GLY A 1 88 ? -32.803 8.736 -4.721 1.00 31.97 88 GLY A O 1
ATOM 722 N N . VAL A 1 89 ? -32.415 9.843 -6.664 1.00 34.41 89 VAL A N 1
ATOM 723 C CA . VAL A 1 89 ? -33.131 11.132 -6.605 1.00 34.41 89 VAL A CA 1
ATOM 724 C C . VAL A 1 89 ? -34.015 11.380 -5.369 1.00 34.41 89 VAL A C 1
ATOM 726 O O . VAL A 1 89 ? -34.999 10.676 -5.182 1.00 34.41 89 VAL A O 1
ATOM 729 N N . SER A 1 90 ? -33.764 12.472 -4.635 1.00 30.23 90 SER A N 1
ATOM 730 C CA . SER A 1 90 ? -34.740 13.576 -4.541 1.00 30.23 90 SER A CA 1
ATOM 731 C C . SER A 1 90 ? -34.145 14.809 -3.867 1.00 30.23 90 SER A C 1
ATOM 733 O O . SER A 1 90 ? -33.566 14.732 -2.786 1.00 30.23 90 SER A O 1
ATOM 735 N N . ALA A 1 91 ? -34.331 15.944 -4.531 1.00 33.06 91 ALA A N 1
ATOM 736 C CA . ALA A 1 91 ? -34.280 17.270 -3.947 1.00 33.06 91 ALA A CA 1
ATOM 737 C C . ALA A 1 91 ? -35.690 17.681 -3.471 1.00 33.06 91 ALA A C 1
ATOM 739 O O . ALA A 1 91 ? -36.682 17.076 -3.883 1.00 33.06 91 ALA A O 1
ATOM 740 N N . THR A 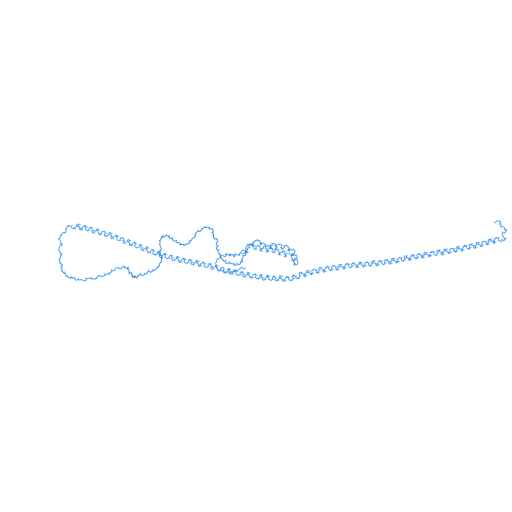1 92 ? -35.700 18.751 -2.672 1.00 34.78 92 THR A N 1
ATOM 741 C CA . THR A 1 92 ? -36.777 19.709 -2.350 1.00 34.78 92 THR A CA 1
ATOM 742 C C . THR A 1 92 ? -37.923 19.314 -1.411 1.00 34.78 92 THR A C 1
ATOM 744 O O . THR A 1 92 ? -38.536 18.259 -1.531 1.00 34.78 92 THR A O 1
ATOM 747 N N . ASP A 1 93 ? -38.163 20.267 -0.504 1.00 31.44 93 ASP A N 1
ATOM 748 C CA . ASP A 1 93 ? -39.206 20.435 0.510 1.00 31.44 93 ASP A CA 1
ATOM 749 C C . ASP A 1 93 ? -40.651 20.205 0.034 1.00 31.44 93 ASP A C 1
ATOM 751 O O . ASP A 1 93 ? -40.941 20.369 -1.151 1.00 31.44 93 ASP A O 1
ATOM 755 N N . VAL A 1 94 ? -41.549 19.910 0.991 1.00 35.84 94 VAL A N 1
ATOM 756 C CA . VAL A 1 94 ? -42.877 20.537 1.243 1.00 35.84 94 VAL A CA 1
ATOM 757 C C . VAL A 1 94 ? -43.685 19.678 2.246 1.00 35.84 94 VAL A C 1
ATOM 759 O O . VAL A 1 94 ? -43.600 18.452 2.260 1.00 35.84 94 VAL A O 1
ATOM 762 N N . ASP A 1 95 ? -44.432 20.374 3.106 1.00 29.58 95 ASP A N 1
ATOM 763 C CA . ASP A 1 95 ? -45.215 19.958 4.278 1.00 29.58 95 ASP A CA 1
ATOM 764 C C . ASP A 1 95 ? -46.253 18.806 4.138 1.00 29.58 95 ASP A C 1
ATOM 766 O O . ASP A 1 95 ? -46.828 18.557 3.082 1.00 29.58 95 ASP A O 1
ATOM 770 N N . THR A 1 96 ? -46.514 18.173 5.299 1.00 29.62 96 THR A N 1
ATOM 771 C CA . THR A 1 96 ? -47.685 17.401 5.829 1.00 29.62 96 THR A CA 1
ATOM 772 C C . THR A 1 96 ? -49.080 17.738 5.235 1.00 29.62 96 THR A C 1
ATOM 774 O O . THR A 1 96 ? -49.212 18.848 4.729 1.00 29.62 96 THR A O 1
ATOM 777 N N . PRO A 1 97 ? -50.196 16.964 5.430 1.00 41.78 97 PRO A N 1
ATOM 778 C CA . PRO A 1 97 ? -50.440 15.707 6.183 1.00 41.78 97 PRO A CA 1
ATOM 779 C C . PRO A 1 97 ? -51.428 14.696 5.499 1.00 41.78 97 PRO A C 1
ATOM 781 O O . PRO A 1 97 ? -51.919 14.935 4.401 1.00 41.78 97 PRO A O 1
ATOM 784 N N . THR A 1 98 ? -51.830 13.639 6.235 1.00 24.50 98 THR A N 1
ATOM 785 C CA . THR A 1 98 ? -53.199 13.032 6.251 1.00 24.50 98 THR A CA 1
ATOM 786 C C . THR A 1 98 ? -53.383 11.596 5.712 1.00 24.50 98 THR A C 1
ATOM 788 O O . THR A 1 98 ? -53.213 11.322 4.532 1.00 24.50 98 THR A O 1
ATOM 791 N N . ALA A 1 99 ? -53.820 10.743 6.654 1.00 26.23 99 ALA A N 1
ATOM 792 C CA . ALA A 1 99 ? -54.794 9.636 6.605 1.00 26.23 99 ALA A CA 1
ATOM 793 C C . ALA A 1 99 ? -54.650 8.528 5.540 1.00 26.23 99 ALA A C 1
ATOM 795 O O . ALA A 1 99 ? -54.755 8.736 4.341 1.00 26.23 99 ALA A O 1
ATOM 796 N N . GLU A 1 100 ? -54.319 7.317 5.990 1.00 23.20 100 GLU A N 1
ATOM 797 C CA . GLU A 1 100 ? -55.268 6.207 6.227 1.00 23.20 100 GLU A CA 1
ATOM 798 C C . GLU A 1 100 ? -55.654 5.444 4.957 1.00 23.20 100 GLU A C 1
ATOM 800 O O . GLU A 1 100 ? -56.534 5.860 4.221 1.00 23.20 100 GLU A O 1
ATOM 805 N N . ILE A 1 101 ? -55.099 4.235 4.815 1.00 31.34 101 ILE A N 1
ATOM 806 C CA . ILE A 1 101 ? -55.912 3.009 4.832 1.00 31.34 101 ILE A CA 1
ATOM 807 C C . ILE A 1 101 ? -55.151 1.992 5.695 1.00 31.34 101 ILE A C 1
ATOM 809 O O . ILE A 1 101 ? -54.112 1.459 5.306 1.00 31.34 101 ILE A O 1
ATOM 813 N N . ARG A 1 102 ? -55.646 1.788 6.918 1.00 28.30 102 ARG A N 1
ATOM 814 C CA . ARG A 1 102 ? -55.218 0.755 7.876 1.00 28.30 102 ARG A CA 1
ATOM 815 C C . ARG A 1 102 ? -56.089 -0.518 7.677 1.00 28.30 102 ARG A C 1
ATOM 817 O O . ARG A 1 102 ? -56.975 -0.517 6.829 1.00 28.30 102 ARG A O 1
ATOM 824 N N . PRO A 1 103 ? -55.830 -1.635 8.378 1.00 36.81 103 PRO A N 1
ATOM 825 C CA . PRO A 1 103 ? -55.549 -2.945 7.805 1.00 36.81 103 PRO A CA 1
ATOM 826 C C . PRO A 1 103 ? -56.720 -3.928 7.975 1.00 36.81 103 PRO A C 1
ATOM 828 O O . PRO A 1 103 ? -57.482 -3.866 8.941 1.00 36.81 103 PRO A O 1
ATOM 831 N N . LEU A 1 104 ? -56.845 -4.902 7.075 1.00 28.67 104 LEU A N 1
ATOM 832 C CA . LEU A 1 104 ? -57.866 -5.933 7.220 1.00 28.67 104 LEU A CA 1
ATOM 833 C C . LEU A 1 104 ? -57.324 -7.106 8.051 1.00 28.67 104 LEU A C 1
ATOM 835 O O . LEU A 1 104 ? -56.640 -7.975 7.526 1.00 28.67 104 LEU A O 1
ATOM 839 N N . VAL A 1 105 ? -57.761 -7.109 9.321 1.00 31.75 105 VAL A N 1
ATOM 840 C CA . VAL A 1 105 ? -58.342 -8.267 10.039 1.00 31.75 105 VAL A CA 1
ATOM 841 C C . VAL A 1 105 ? -57.352 -9.327 10.534 1.00 31.75 105 VAL A C 1
ATOM 843 O O . VAL A 1 105 ? -56.534 -9.821 9.778 1.00 31.75 105 VAL A O 1
ATOM 846 N N . ARG A 1 106 ? -57.410 -9.840 11.769 1.00 29.45 106 ARG A N 1
ATOM 847 C CA . ARG A 1 106 ? -58.291 -9.750 12.968 1.00 29.45 106 ARG A CA 1
ATOM 848 C C . ARG A 1 106 ? -57.811 -10.949 13.828 1.00 29.45 106 ARG A C 1
ATOM 850 O O . ARG A 1 106 ? -57.421 -11.950 13.241 1.00 29.45 106 ARG A O 1
ATOM 857 N N . ALA A 1 107 ? -57.787 -11.001 15.156 1.00 27.80 107 ALA A N 1
ATOM 858 C CA . ALA A 1 107 ? -58.315 -10.199 16.261 1.00 27.80 107 ALA A CA 1
ATOM 859 C C . ALA A 1 107 ? -57.430 -10.491 17.497 1.00 27.80 107 ALA A C 1
ATOM 861 O O . ALA A 1 107 ? -56.945 -11.612 17.608 1.00 27.80 107 ALA A O 1
ATOM 862 N N . PHE A 1 108 ? -57.050 -9.501 18.320 1.00 25.84 108 PHE A N 1
ATOM 863 C CA . PHE A 1 108 ? -57.828 -8.864 19.414 1.00 25.84 108 PHE A CA 1
ATOM 864 C C . PHE A 1 108 ? -58.085 -9.840 20.588 1.00 25.84 108 PHE A C 1
ATOM 866 O O . PHE A 1 108 ? -58.489 -10.971 20.355 1.00 25.84 108 PHE A O 1
ATOM 873 N N . LEU A 1 109 ? -57.867 -9.488 21.862 1.00 28.88 109 LEU A N 1
ATOM 874 C CA . LEU A 1 109 ? -58.306 -8.269 22.556 1.00 28.88 109 LEU A CA 1
ATOM 875 C C . LEU A 1 109 ? -57.386 -7.899 23.748 1.00 28.88 109 LEU A C 1
ATOM 877 O O . LEU A 1 109 ? -57.054 -8.754 24.559 1.00 28.88 109 LEU A O 1
ATOM 881 N N . GLU A 1 110 ? -57.089 -6.610 23.885 1.00 39.94 110 GLU A N 1
ATOM 882 C CA . GLU A 1 110 ? -57.080 -5.854 25.156 1.00 39.94 110 GLU A CA 1
ATOM 883 C C . GLU A 1 110 ? -58.202 -4.802 25.007 1.00 39.94 110 GLU A C 1
ATOM 885 O O . GLU A 1 110 ? -58.494 -4.462 23.848 1.00 39.94 110 GLU A O 1
ATOM 890 N N . PRO A 1 111 ? -58.887 -4.306 26.067 1.00 38.12 111 PRO A N 1
ATOM 891 C CA . PRO A 1 111 ? -58.398 -3.069 26.714 1.00 38.12 111 PRO A CA 1
ATOM 892 C C . PRO A 1 111 ? -58.928 -2.753 28.141 1.00 38.12 111 PRO A C 1
ATOM 894 O O . PRO A 1 111 ? -59.760 -3.457 28.710 1.00 38.12 111 PRO A O 1
ATOM 897 N N . ASP A 1 112 ? -58.419 -1.641 28.673 1.00 37.75 112 ASP A N 1
ATOM 898 C CA . ASP A 1 112 ? -58.628 -1.043 29.996 1.00 37.75 112 ASP A CA 1
ATOM 899 C C . ASP A 1 112 ? -59.941 -0.218 30.157 1.00 37.75 112 ASP A C 1
ATOM 901 O O . ASP A 1 112 ? -60.511 0.263 29.179 1.00 37.75 112 ASP A O 1
ATOM 905 N N . GLU A 1 113 ? -60.336 -0.041 31.427 1.00 32.66 113 GLU A N 1
ATOM 906 C CA . GLU A 1 113 ? -61.282 0.893 32.096 1.00 32.66 113 GLU A CA 1
ATOM 907 C C . GLU A 1 113 ? -62.821 0.990 31.818 1.00 32.66 113 GLU A C 1
ATOM 909 O O . GLU A 1 113 ? -63.303 1.383 30.761 1.00 32.66 113 GLU A O 1
ATOM 914 N N . LEU A 1 114 ? -63.562 0.832 32.941 1.00 34.72 114 LEU A N 1
ATOM 915 C CA . LEU A 1 114 ? -64.757 1.565 33.442 1.00 34.72 114 LEU A CA 1
ATOM 916 C C . LEU A 1 114 ? -66.154 1.431 32.777 1.00 34.72 114 LEU A C 1
ATOM 918 O O . LEU A 1 114 ? -66.469 2.113 31.812 1.00 34.72 114 LEU A O 1
ATOM 922 N N . GLN A 1 115 ? -67.065 0.702 33.454 1.00 28.45 115 GLN A N 1
ATOM 923 C CA . GLN A 1 115 ? -68.264 1.188 34.196 1.00 28.45 115 GLN A CA 1
ATOM 924 C C . GLN A 1 115 ? -69.463 0.201 34.192 1.00 28.45 115 GLN A C 1
ATOM 926 O O . GLN A 1 115 ? -69.911 -0.241 33.141 1.00 28.45 115 GLN A O 1
ATOM 931 N N . LYS A 1 116 ? -70.051 0.047 35.396 1.00 31.67 116 LYS A N 1
ATOM 932 C CA . LYS A 1 116 ? -71.445 -0.317 35.758 1.00 31.67 116 LYS A CA 1
ATOM 933 C C . LYS A 1 116 ? -71.809 -1.779 36.093 1.00 31.67 116 LYS A C 1
ATOM 935 O O . LYS A 1 116 ? -72.012 -2.626 35.235 1.00 31.67 116 LYS A O 1
ATOM 940 N N . ASP A 1 117 ? -72.004 -1.933 37.408 1.00 31.66 117 ASP A N 1
ATOM 941 C CA . ASP A 1 117 ? -73.113 -2.591 38.113 1.00 31.66 117 ASP A CA 1
ATOM 942 C C . ASP A 1 117 ? -73.169 -4.129 38.182 1.00 31.66 117 ASP A C 1
ATOM 944 O O . ASP A 1 117 ? -73.693 -4.790 37.295 1.00 31.66 117 ASP A O 1
ATOM 948 N N . ALA A 1 118 ? -72.746 -4.694 39.327 1.00 30.20 118 ALA A N 1
ATOM 949 C CA . ALA A 1 118 ? -73.667 -5.236 40.345 1.00 30.20 118 ALA A CA 1
ATOM 950 C C . ALA A 1 118 ? -72.929 -5.928 41.525 1.00 30.20 118 ALA A C 1
ATOM 952 O O . ALA A 1 118 ? -72.349 -6.995 41.380 1.00 30.20 118 ALA A O 1
ATOM 953 N N . VAL A 1 119 ? -73.031 -5.293 42.701 1.00 34.59 119 VAL A N 1
ATOM 954 C CA . VAL A 1 119 ? -73.276 -5.849 44.055 1.00 34.59 119 VAL A CA 1
ATOM 955 C C . VAL A 1 119 ? -72.381 -6.978 44.609 1.00 34.59 119 VAL A C 1
ATOM 957 O O . VAL A 1 119 ? -72.491 -8.134 44.218 1.00 34.59 119 VAL A O 1
ATOM 960 N N . GLY A 1 120 ? -71.642 -6.657 45.689 1.00 28.61 120 GLY A N 1
ATOM 961 C CA . GLY A 1 120 ? -71.117 -7.660 46.630 1.00 28.61 120 GLY A CA 1
ATOM 962 C C . GLY A 1 120 ? -70.005 -7.232 47.612 1.00 28.61 120 GLY A C 1
ATOM 963 O O . GLY A 1 120 ? -68.987 -7.898 47.620 1.00 28.61 120 GLY A O 1
ATOM 964 N N . ILE A 1 121 ? -70.202 -6.152 48.401 1.00 31.72 121 ILE A N 1
ATOM 965 C CA . ILE A 1 121 ? -69.791 -5.935 49.828 1.00 31.72 121 ILE A CA 1
ATOM 966 C C . ILE A 1 121 ? -68.322 -6.293 50.217 1.00 31.72 121 ILE A C 1
ATOM 968 O O . ILE A 1 121 ? -67.938 -7.447 50.147 1.00 31.72 121 ILE A O 1
ATOM 972 N N . SER A 1 122 ? -67.430 -5.468 50.788 1.00 30.09 122 SER A N 1
ATOM 973 C CA . SER A 1 122 ? -67.421 -4.126 51.396 1.00 30.09 122 SER A CA 1
ATOM 974 C C . SER A 1 122 ? -65.945 -3.732 51.625 1.00 30.09 122 SER A C 1
ATOM 976 O O . SER A 1 122 ? -65.157 -4.555 52.088 1.00 30.09 122 SER A O 1
ATOM 978 N N . SER A 1 123 ? -65.573 -2.477 51.371 1.00 34.44 123 SER A N 1
ATOM 979 C CA . SER A 1 123 ? -64.320 -1.852 51.825 1.00 34.44 123 SER A CA 1
ATOM 980 C C . SER A 1 123 ? -64.661 -0.635 52.684 1.00 34.44 123 SER A C 1
ATOM 982 O O . SER A 1 123 ? -65.715 -0.041 52.467 1.00 34.44 123 SER A O 1
ATOM 984 N N . LEU A 1 124 ? -63.771 -0.216 53.595 1.00 30.78 124 LEU A N 1
ATOM 985 C CA . LEU A 1 124 ? -63.452 1.213 53.687 1.00 30.78 124 LEU A CA 1
ATOM 986 C C . LEU A 1 124 ? -62.165 1.506 54.470 1.00 30.78 124 LEU A C 1
ATOM 988 O O . LEU A 1 124 ? -62.015 1.121 55.627 1.00 30.78 124 LEU A O 1
ATOM 992 N N . SER A 1 125 ? -61.311 2.316 53.843 1.00 36.47 125 SER A N 1
ATOM 993 C CA . SER A 1 125 ? -60.348 3.202 54.495 1.00 36.47 125 SER A CA 1
ATOM 994 C C . SER A 1 125 ? -60.702 4.659 54.162 1.00 36.47 125 SER A C 1
ATOM 996 O O . SER A 1 125 ? -61.162 4.947 53.058 1.00 36.47 125 SER A O 1
ATOM 998 N N . THR A 1 126 ? -60.316 5.563 55.073 1.00 28.22 126 THR A N 1
ATOM 999 C CA . THR A 1 126 ? -60.004 7.014 54.936 1.00 28.22 126 THR A CA 1
ATOM 1000 C C . THR A 1 126 ? -61.025 8.094 55.387 1.00 28.22 126 THR A C 1
ATOM 1002 O O . THR A 1 126 ? -61.984 8.412 54.704 1.00 28.22 126 THR A O 1
ATOM 1005 N N . LYS A 1 127 ? -60.680 8.718 56.533 1.00 35.56 127 LYS A N 1
ATOM 1006 C CA . LYS A 1 127 ? -60.651 10.154 56.940 1.00 35.56 127 LYS A CA 1
ATOM 1007 C C . LYS A 1 127 ? -61.764 11.172 56.558 1.00 35.56 127 LYS A C 1
ATOM 1009 O O . LYS A 1 127 ? -61.805 11.614 55.421 1.00 35.56 127 LYS A O 1
ATOM 1014 N N . ARG A 1 128 ? -62.314 11.771 57.647 1.00 29.70 128 ARG A N 1
ATOM 1015 C CA . ARG A 1 128 ? -62.572 13.220 57.966 1.00 29.70 128 ARG A CA 1
ATOM 1016 C C . ARG A 1 128 ? -63.702 13.916 57.156 1.00 29.70 128 ARG A C 1
ATOM 1018 O O . ARG A 1 128 ? -63.733 13.779 55.949 1.00 29.70 128 ARG A O 1
ATOM 1025 N N . ILE A 1 129 ? -64.649 14.698 57.712 1.00 30.11 129 ILE A N 1
ATOM 1026 C CA . ILE A 1 129 ? -64.581 15.865 58.636 1.00 30.11 129 ILE A CA 1
ATOM 1027 C C . ILE A 1 129 ? -65.957 16.123 59.337 1.00 30.11 129 ILE A C 1
ATOM 1029 O O . ILE A 1 129 ? -66.987 15.832 58.740 1.00 30.11 129 ILE A O 1
ATOM 1033 N N . ALA A 1 130 ? -65.908 16.800 60.509 1.00 26.58 130 ALA A N 1
ATOM 1034 C CA . ALA A 1 130 ? -66.927 17.632 61.213 1.00 26.58 130 ALA A CA 1
ATOM 1035 C C . ALA A 1 130 ? -68.010 16.945 62.077 1.00 26.58 130 ALA A C 1
ATOM 1037 O O . ALA A 1 130 ? -68.575 15.948 61.663 1.00 26.58 130 ALA A O 1
ATOM 1038 N N . ALA A 1 131 ? -68.430 17.458 63.244 1.00 27.70 131 ALA A N 1
ATOM 1039 C CA . ALA A 1 131 ? -67.941 18.491 64.172 1.00 27.70 131 ALA A CA 1
ATOM 1040 C C . ALA A 1 131 ? -68.814 18.442 65.462 1.00 27.70 131 ALA A C 1
ATOM 1042 O O . ALA A 1 131 ? -70.023 18.299 65.320 1.00 27.70 131 ALA A O 1
ATOM 1043 N N . ILE A 1 132 ? -68.195 18.670 66.642 1.00 34.03 132 ILE A N 1
ATOM 1044 C CA . ILE A 1 132 ? -68.762 19.165 67.936 1.00 34.03 132 ILE A CA 1
ATOM 1045 C C . ILE A 1 132 ? -69.651 18.135 68.699 1.00 34.03 132 ILE A C 1
ATOM 1047 O O . ILE A 1 132 ? -70.504 17.510 68.088 1.00 34.03 132 ILE A O 1
ATOM 1051 N N . THR A 1 133 ? -69.464 17.792 69.988 1.00 29.53 133 THR A N 1
ATOM 1052 C CA . THR A 1 133 ? -69.200 18.579 71.223 1.00 29.53 133 THR A CA 1
ATOM 1053 C C . THR A 1 133 ? -68.578 17.678 72.331 1.00 29.53 133 THR A C 1
ATOM 1055 O O . THR A 1 133 ? -68.869 16.487 72.336 1.00 29.53 133 THR A O 1
ATOM 1058 N N . GLU A 1 134 ? -67.733 18.263 73.207 1.00 33.53 134 GLU A N 1
ATOM 1059 C CA . GLU A 1 134 ? -67.481 18.056 74.677 1.00 33.53 134 GLU A CA 1
ATOM 1060 C C . GLU A 1 134 ? -67.943 16.760 75.398 1.00 33.53 134 GLU A C 1
ATOM 1062 O O . GLU A 1 134 ? -69.008 16.243 75.100 1.00 33.53 134 GLU A O 1
ATOM 1067 N N . GLU A 1 135 ? -67.347 16.193 76.461 1.00 27.98 135 GLU A N 1
ATOM 1068 C CA . GLU A 1 135 ? -66.182 16.359 77.364 1.00 27.98 135 GLU A CA 1
ATOM 1069 C C . GLU A 1 135 ? -66.228 15.118 78.324 1.00 27.98 135 GLU A C 1
ATOM 1071 O O . GLU A 1 135 ? -67.293 14.518 78.475 1.00 27.98 135 GLU A O 1
ATOM 1076 N N . SER A 1 136 ? -65.126 14.788 79.022 1.00 31.30 136 SER A N 1
ATOM 1077 C CA . SER A 1 136 ? -65.015 14.012 80.294 1.00 31.30 136 SER A CA 1
ATOM 1078 C C . SER A 1 136 ? -64.441 12.569 80.324 1.00 31.30 136 SER A C 1
ATOM 1080 O O . SER A 1 136 ? -64.594 11.761 79.413 1.00 31.30 136 SER A O 1
ATOM 1082 N N . ASP A 1 137 ? -63.750 12.317 81.449 1.00 35.28 137 ASP A N 1
ATOM 1083 C CA . ASP A 1 137 ? -62.636 11.400 81.793 1.00 35.28 137 ASP A CA 1
ATOM 1084 C C . ASP A 1 137 ? -63.034 10.022 82.449 1.00 35.28 137 ASP A C 1
ATOM 1086 O O . ASP A 1 137 ? -64.224 9.777 82.653 1.00 35.28 137 ASP A O 1
ATOM 1090 N N . PRO A 1 138 ? -62.072 9.100 82.779 1.00 54.72 138 PRO A N 1
ATOM 1091 C CA . PRO A 1 138 ? -62.254 7.664 83.167 1.00 54.72 138 PRO A CA 1
ATOM 1092 C C . PRO A 1 138 ? -62.509 7.485 84.704 1.00 54.72 138 PRO A C 1
ATOM 1094 O O . PRO A 1 138 ? -62.714 8.532 85.314 1.00 54.72 138 PRO A O 1
ATOM 1097 N N . PRO A 1 139 ? -62.495 6.305 85.430 1.00 48.50 139 PRO A N 1
ATOM 1098 C CA . PRO A 1 139 ? -61.803 4.991 85.237 1.00 48.50 139 PRO A CA 1
ATOM 1099 C C . PRO A 1 139 ? -62.486 3.717 85.862 1.00 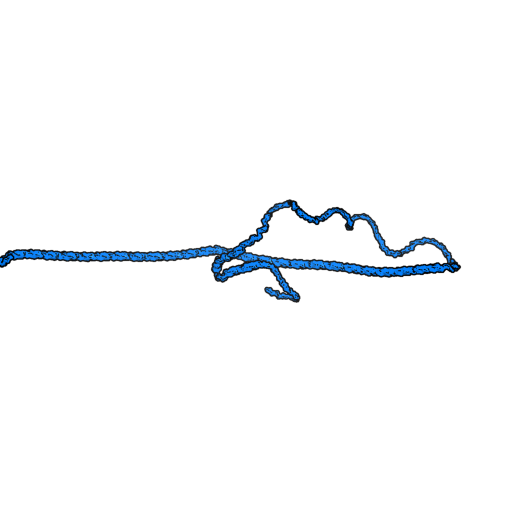48.50 139 PRO A C 1
ATOM 1101 O O . PRO A 1 139 ? -63.593 3.791 86.375 1.00 48.50 139 PRO A O 1
ATOM 1104 N N . MET A 1 140 ? -61.811 2.543 85.921 1.00 33.75 140 MET A N 1
ATOM 1105 C CA . MET A 1 140 ? -62.076 1.491 86.944 1.00 33.75 140 MET A CA 1
ATOM 1106 C C . MET A 1 140 ? -60.824 0.659 87.319 1.00 33.75 140 MET A C 1
ATOM 1108 O O . MET A 1 140 ? -60.385 -0.220 86.583 1.00 33.75 140 MET A O 1
ATOM 1112 N N . VAL A 1 141 ? -60.317 0.889 88.535 1.00 34.69 141 VAL A N 1
ATOM 1113 C CA . VAL A 1 141 ? -59.436 0.003 89.322 1.00 34.69 141 VAL A CA 1
ATOM 1114 C C . VAL A 1 141 ? -60.279 -0.548 90.476 1.00 34.69 141 VAL A C 1
ATOM 1116 O O . VAL A 1 141 ? -60.963 0.225 91.143 1.00 34.69 141 VAL A O 1
ATOM 1119 N N . ARG A 1 142 ? -60.231 -1.857 90.761 1.00 34.59 142 ARG A N 1
ATOM 1120 C CA . ARG A 1 142 ? -60.848 -2.427 91.975 1.00 34.59 142 ARG A CA 1
ATOM 1121 C C . ARG A 1 142 ? -59.795 -2.651 93.062 1.00 34.59 142 ARG A C 1
ATOM 1123 O O . ARG A 1 142 ? -59.003 -3.584 92.993 1.00 34.59 142 ARG A O 1
ATOM 1130 N N . LYS A 1 143 ? -59.839 -1.794 94.084 1.00 34.22 143 LYS A N 1
ATOM 1131 C CA . LYS A 1 143 ? -59.281 -1.973 95.435 1.00 34.22 143 LYS A CA 1
ATOM 1132 C C . LYS A 1 143 ? -60.468 -1.887 96.407 1.00 34.22 143 LYS A C 1
ATOM 1134 O O . LYS A 1 143 ? -61.190 -0.899 96.375 1.00 34.22 143 LYS A O 1
ATOM 1139 N N . SER A 1 144 ? -60.683 -2.900 97.247 1.00 29.22 144 SER A N 1
ATOM 1140 C CA . SER A 1 144 ? -61.655 -2.871 98.360 1.00 29.22 144 SER A CA 1
ATOM 1141 C C . SER A 1 144 ? -60.923 -2.331 99.598 1.00 29.22 144 SER A C 1
ATOM 1143 O O . SER A 1 144 ? -59.918 -2.916 99.988 1.00 29.22 144 SER A O 1
ATOM 1145 N N . SER A 1 145 ? -61.158 -1.112 100.093 1.00 30.69 145 SER A N 1
ATOM 1146 C CA . SER A 1 145 ? -62.334 -0.519 100.763 1.00 30.69 145 SER A CA 1
ATOM 1147 C C . SER A 1 145 ? -62.525 -0.994 102.215 1.00 30.69 145 SER A C 1
ATOM 1149 O O . SER A 1 145 ? -63.205 -1.974 102.502 1.00 30.69 145 SER A O 1
ATOM 1151 N N . LYS A 1 146 ? -61.862 -0.271 103.127 1.00 32.25 146 LYS A N 1
ATOM 1152 C CA . LYS A 1 146 ? -62.226 -0.050 104.537 1.00 32.25 146 LYS A CA 1
ATOM 1153 C C . LYS A 1 146 ? -62.936 1.299 104.560 1.00 32.25 146 LYS A C 1
ATOM 1155 O O . LYS A 1 146 ? -62.296 2.229 104.086 1.00 32.25 146 LYS A O 1
ATOM 1160 N N . HIS A 1 147 ? -64.130 1.438 105.138 1.00 30.31 147 HIS A N 1
ATOM 1161 C CA . HIS A 1 147 ? -64.605 2.715 105.693 1.00 30.31 147 HIS A CA 1
ATOM 1162 C C . HIS A 1 147 ? -65.544 2.503 106.890 1.00 30.31 147 HIS A C 1
ATOM 1164 O O . HIS A 1 147 ? -66.312 1.546 106.952 1.00 30.31 147 HIS A O 1
ATOM 1170 N N . PHE A 1 148 ? -65.371 3.426 107.835 1.00 26.19 148 PHE A N 1
ATOM 1171 C CA . PHE A 1 148 ? -66.115 3.717 109.057 1.00 26.19 148 PHE A CA 1
ATOM 1172 C C . PHE A 1 148 ? -67.606 4.015 108.805 1.00 26.19 148 PHE A C 1
ATOM 1174 O O . PHE A 1 148 ? -67.948 4.577 107.768 1.00 26.19 148 PHE A O 1
ATOM 1181 N N . PHE A 1 149 ? -68.449 3.749 109.809 1.00 26.36 149 PHE A N 1
ATOM 1182 C CA . PHE A 1 149 ? -69.791 4.325 109.969 1.00 26.36 149 PHE A CA 1
ATOM 1183 C C . PHE A 1 149 ? -69.828 5.208 111.234 1.00 26.36 149 PHE A C 1
ATOM 1185 O O . PHE A 1 149 ? -69.336 4.800 112.283 1.00 26.36 149 PHE A O 1
ATOM 1192 N N . HIS A 1 150 ? -70.437 6.386 111.105 1.00 28.92 150 HIS A N 1
ATOM 1193 C CA . HIS A 1 150 ? -71.033 7.285 112.113 1.00 28.92 150 HIS A CA 1
ATOM 1194 C C . HIS A 1 150 ? -72.275 7.863 111.386 1.00 28.92 150 HIS A C 1
ATOM 1196 O O . HIS A 1 150 ? -72.212 8.020 110.168 1.00 28.92 150 HIS A O 1
ATOM 1202 N N . ASP A 1 151 ? -73.465 8.097 111.934 1.00 28.14 151 ASP A N 1
ATOM 1203 C CA . ASP A 1 151 ? -73.964 8.418 113.275 1.00 28.14 151 ASP A CA 1
ATOM 1204 C C . ASP A 1 151 ? -75.389 7.850 113.449 1.00 28.14 151 ASP A C 1
ATOM 1206 O O . ASP A 1 151 ? -76.037 7.569 112.447 1.00 28.14 151 ASP A O 1
ATOM 1210 N N . VAL A 1 152 ? -75.884 7.740 114.692 1.00 31.67 152 VAL A N 1
ATOM 1211 C CA . VAL A 1 152 ? -77.130 8.381 115.191 1.00 31.67 152 VAL A CA 1
ATOM 1212 C C . VAL A 1 152 ? -77.118 8.267 116.727 1.00 31.67 152 VAL A C 1
ATOM 1214 O O . VAL A 1 152 ? -77.219 7.174 117.284 1.00 31.67 152 VAL A O 1
ATOM 1217 N N . GLU A 1 153 ? -76.999 9.402 117.420 1.00 37.69 153 GLU A N 1
ATOM 1218 C CA . GLU A 1 153 ? -77.447 9.566 118.809 1.00 37.69 153 GLU A CA 1
ATOM 1219 C C . GLU A 1 153 ? -78.979 9.681 118.832 1.00 37.69 153 GLU A C 1
ATOM 1221 O O . GLU A 1 153 ? -79.511 10.500 118.095 1.00 37.69 153 GLU A O 1
ATOM 1226 N N . GLU A 1 154 ? -79.677 8.944 119.708 1.00 30.33 154 GLU A N 1
ATOM 1227 C CA . GLU A 1 154 ? -80.572 9.537 120.720 1.00 30.33 154 GLU A CA 1
ATOM 1228 C C . GLU A 1 154 ? -81.014 8.499 121.786 1.00 30.33 154 GLU A C 1
ATOM 1230 O O . GLU A 1 154 ? -81.145 7.304 121.539 1.00 30.33 154 GLU A O 1
ATOM 1235 N N . LYS A 1 155 ? -81.166 9.018 123.009 1.00 38.03 155 LYS A N 1
ATOM 1236 C CA . LYS A 1 155 ? -81.526 8.464 124.332 1.00 38.03 155 LYS A CA 1
ATOM 1237 C C . LYS A 1 155 ? -82.580 7.337 124.369 1.00 38.03 155 LYS A C 1
ATOM 1239 O O . LYS A 1 155 ? -83.568 7.408 123.662 1.00 38.03 155 LYS A O 1
ATOM 1244 N N . GLU A 1 156 ? -82.494 6.444 125.372 1.00 32.28 156 GLU A N 1
ATOM 1245 C CA . GLU A 1 156 ? -83.289 6.527 126.626 1.00 32.28 156 GLU A CA 1
ATOM 1246 C C . GLU A 1 156 ? -83.067 5.326 127.588 1.00 32.28 156 GLU A C 1
ATOM 1248 O O . GLU A 1 156 ? -83.486 4.198 127.379 1.00 32.28 156 GLU A O 1
ATOM 1253 N N . ARG A 1 157 ? -82.333 5.608 128.668 1.00 35.50 157 ARG A N 1
ATOM 1254 C CA . ARG A 1 157 ? -82.525 5.221 130.079 1.00 35.50 157 ARG A CA 1
ATOM 1255 C C . ARG A 1 157 ? -83.433 4.019 130.509 1.00 35.50 157 ARG A C 1
ATOM 1257 O O . ARG A 1 157 ? -84.633 3.984 130.288 1.00 35.50 157 ARG A O 1
ATOM 1264 N N . VAL A 1 158 ? -82.843 3.254 131.451 1.00 33.47 158 VAL A N 1
ATOM 1265 C CA . VAL A 1 158 ? -83.393 2.511 132.628 1.00 33.47 158 VAL A CA 1
ATOM 1266 C C . VAL A 1 158 ? -83.936 1.074 132.437 1.00 33.47 158 VAL A C 1
ATOM 1268 O O . VAL A 1 158 ? -85.053 0.880 131.981 1.00 33.47 158 VAL A O 1
ATOM 1271 N N . ARG A 1 159 ? -83.259 0.065 133.022 1.00 34.22 159 ARG A N 1
ATOM 1272 C CA . ARG A 1 159 ? -83.581 -0.538 134.349 1.00 34.22 159 ARG A CA 1
ATOM 1273 C C . ARG A 1 159 ? -82.736 -1.788 134.649 1.00 34.22 159 ARG A C 1
ATOM 1275 O O . ARG A 1 159 ? -82.772 -2.780 133.936 1.00 34.22 159 ARG A O 1
ATOM 1282 N N . LYS A 1 160 ? -82.004 -1.723 135.769 1.00 43.34 160 LYS A N 1
ATOM 1283 C CA . LYS A 1 160 ? -81.491 -2.871 136.537 1.00 43.34 160 LYS A CA 1
ATOM 1284 C C . LYS A 1 160 ? -82.659 -3.752 136.983 1.00 43.34 160 LYS A C 1
ATOM 1286 O O . LYS A 1 160 ? -83.595 -3.179 137.524 1.00 43.34 160 LYS A O 1
ATOM 1291 N N . THR A 1 161 ? -82.506 -5.077 136.897 1.00 31.95 161 THR A N 1
ATOM 1292 C CA . THR A 1 161 ? -82.936 -6.098 137.890 1.00 31.95 161 THR A CA 1
ATOM 1293 C C . THR A 1 161 ? -82.555 -7.489 137.365 1.00 31.95 161 THR A C 1
ATOM 1295 O O . THR A 1 161 ? -82.880 -7.810 136.233 1.00 31.95 161 THR A O 1
ATOM 1298 N N . ALA A 1 162 ? -81.715 -8.233 138.095 1.00 31.42 162 ALA A N 1
ATOM 1299 C CA . ALA A 1 162 ? -82.103 -9.418 138.892 1.00 31.42 162 ALA A CA 1
ATOM 1300 C C . ALA A 1 162 ? -81.840 -10.718 138.089 1.00 31.42 162 ALA A C 1
ATOM 1302 O O . ALA A 1 162 ? -82.384 -10.899 137.014 1.00 31.42 162 ALA A O 1
ATOM 1303 N N . ARG A 1 163 ? -80.838 -11.555 138.416 1.00 38.72 163 ARG A N 1
ATOM 1304 C CA . ARG A 1 163 ? -80.867 -12.620 139.450 1.00 38.72 163 ARG A CA 1
ATOM 1305 C C . ARG A 1 163 ? -82.274 -13.185 139.687 1.00 38.72 163 ARG A C 1
ATOM 1307 O O . ARG A 1 163 ? -83.153 -12.411 140.033 1.00 38.72 163 ARG A O 1
ATOM 1314 N N . ILE A 1 164 ? -82.383 -14.525 139.648 1.00 41.34 164 ILE A N 1
ATOM 1315 C CA . ILE A 1 164 ? -83.591 -15.386 139.714 1.00 41.34 164 ILE A CA 1
ATOM 1316 C C . ILE A 1 164 ? -84.077 -15.666 138.270 1.00 41.34 164 ILE A C 1
ATOM 1318 O O . ILE A 1 164 ? -84.566 -14.765 137.613 1.00 41.34 164 ILE A O 1
ATOM 1322 N N . LEU A 1 165 ? -83.863 -16.826 137.632 1.00 46.72 165 LEU A N 1
ATOM 1323 C CA . LEU A 1 165 ? -84.086 -18.201 138.090 1.00 46.72 165 LEU A CA 1
ATOM 1324 C C . LEU A 1 165 ? -83.080 -19.187 137.467 1.00 46.72 165 LEU A C 1
ATOM 1326 O O . LEU A 1 165 ? -83.192 -19.583 136.310 1.00 46.72 165 LEU A O 1
ATOM 1330 N N . THR A 1 166 ? -82.156 -19.652 138.300 1.00 50.25 166 THR A N 1
ATOM 1331 C CA . THR A 1 166 ? -81.646 -21.023 138.265 1.00 50.25 166 THR A CA 1
ATOM 1332 C C . THR A 1 166 ? -82.619 -21.865 139.096 1.00 50.25 166 THR A C 1
ATOM 1334 O O . THR A 1 166 ? -82.414 -22.007 140.293 1.00 50.25 166 THR A O 1
ATOM 1337 N N . SER A 1 167 ? -83.726 -22.327 138.511 1.00 44.16 167 SER A N 1
ATOM 1338 C CA . SER A 1 167 ? -84.600 -23.381 139.067 1.00 44.16 167 SER A CA 1
ATOM 1339 C C . SER A 1 167 ? -85.745 -23.623 138.086 1.00 44.16 167 SER A C 1
ATOM 1341 O O . SER A 1 167 ? -86.561 -22.732 137.859 1.00 44.16 167 SER A O 1
ATOM 1343 N N . GLY A 1 168 ? -85.775 -24.803 137.480 1.00 43.59 168 GLY A N 1
ATOM 1344 C CA . GLY A 1 168 ? -86.714 -25.148 136.410 1.00 43.59 168 GLY A CA 1
ATOM 1345 C C . GLY A 1 168 ? -86.228 -26.278 135.500 1.00 43.59 168 GLY A C 1
ATOM 1346 O O . GLY A 1 168 ? -86.933 -26.660 134.575 1.00 43.59 168 GLY A O 1
ATOM 1347 N N . PHE A 1 169 ? -85.038 -26.829 135.758 1.00 41.34 169 PHE A N 1
ATOM 1348 C CA . PHE A 1 169 ? -84.736 -28.215 135.416 1.00 41.34 169 PHE A CA 1
ATOM 1349 C C . PHE A 1 169 ? -85.479 -29.108 136.404 1.00 41.34 169 PHE A C 1
ATOM 1351 O O . PHE A 1 169 ? -85.208 -29.000 137.593 1.00 41.34 169 PHE A O 1
ATOM 1358 N N . GLU A 1 170 ? -86.407 -29.924 135.901 1.00 45.88 170 GLU A N 1
ATOM 1359 C CA . GLU A 1 170 ? -86.681 -31.314 136.312 1.00 45.88 170 GLU A CA 1
ATOM 1360 C C . GLU A 1 170 ? -88.129 -31.689 135.992 1.00 45.88 170 GLU A C 1
ATOM 1362 O O . GLU A 1 170 ? -89.033 -31.540 136.808 1.00 45.88 170 GLU A O 1
ATOM 1367 N N . SER A 1 171 ? -88.356 -32.168 134.771 1.00 47.78 171 SER A N 1
ATOM 1368 C CA . SER A 1 171 ? -89.228 -33.312 134.447 1.00 47.78 171 SER A CA 1
ATOM 1369 C C . SER A 1 171 ? -89.396 -33.390 132.926 1.00 47.78 171 SER A C 1
ATOM 1371 O O . SER A 1 171 ? -89.455 -32.364 132.264 1.00 47.78 171 SER A O 1
ATOM 1373 N N . HIS A 1 172 ? -89.458 -34.612 132.385 1.00 41.62 172 HIS A N 1
ATOM 1374 C CA . HIS A 1 172 ? -89.512 -34.982 130.955 1.00 41.62 172 HIS A CA 1
ATOM 1375 C C . HIS A 1 172 ? -88.167 -35.272 130.263 1.00 41.62 172 HIS A C 1
ATOM 1377 O O . HIS A 1 172 ? -87.845 -34.744 129.202 1.00 41.62 172 HIS A O 1
ATOM 1383 N N . LEU A 1 173 ? -87.418 -36.224 130.817 1.00 47.75 173 LEU A N 1
ATOM 1384 C CA . LEU A 1 173 ? -86.524 -37.080 130.034 1.00 47.75 173 LEU A CA 1
ATOM 1385 C C . LEU A 1 173 ? -87.231 -38.427 129.841 1.00 47.75 173 LEU A C 1
ATOM 1387 O O . LEU A 1 173 ? -87.260 -39.206 130.785 1.00 47.75 173 LEU A O 1
ATOM 1391 N N . SER A 1 174 ? -87.845 -38.675 128.672 1.00 49.84 174 SER A N 1
ATOM 1392 C CA . SER A 1 174 ? -88.105 -40.059 128.221 1.00 49.84 174 SER A CA 1
ATOM 1393 C C . SER A 1 174 ? -88.495 -40.276 126.735 1.00 49.84 174 SER A C 1
ATOM 1395 O O . SER A 1 174 ? -88.330 -41.412 126.306 1.00 49.84 174 SER A O 1
ATOM 1397 N N . PRO A 1 175 ? -88.967 -39.304 125.909 1.00 50.75 175 PRO A N 1
ATOM 1398 C CA . PRO A 1 175 ? -89.183 -39.544 124.460 1.00 50.75 175 PRO A CA 1
ATOM 1399 C C . PRO A 1 175 ? -88.062 -39.023 123.536 1.00 50.75 175 PRO A C 1
ATOM 1401 O O . PRO A 1 175 ? -88.010 -39.375 122.362 1.00 50.75 175 PRO A O 1
ATOM 1404 N N . ASN A 1 176 ? -87.147 -38.199 124.052 1.00 56.53 176 ASN A N 1
ATOM 1405 C CA . ASN A 1 176 ? -86.196 -37.422 123.242 1.00 56.53 176 ASN A CA 1
ATOM 1406 C C . ASN A 1 176 ? -84.943 -38.192 122.788 1.00 56.53 176 ASN A C 1
ATOM 1408 O O . ASN A 1 176 ? -84.063 -37.595 122.174 1.00 56.53 176 ASN A O 1
ATOM 1412 N N . GLU A 1 177 ? -84.798 -39.476 123.115 1.00 55.75 177 GLU A N 1
ATOM 1413 C CA . GLU A 1 177 ? -83.583 -40.237 122.780 1.00 55.75 177 GLU A CA 1
ATOM 1414 C C . GLU A 1 177 ? -83.535 -40.615 121.291 1.00 55.75 177 GLU A C 1
ATOM 1416 O O . GLU A 1 177 ? -82.520 -40.383 120.642 1.00 55.75 177 GLU A O 1
ATOM 1421 N N . SER A 1 178 ? -84.660 -41.039 120.703 1.00 63.44 178 SER A N 1
ATOM 1422 C CA . SER A 1 178 ? -84.741 -41.395 119.274 1.00 63.44 178 SER A CA 1
ATOM 1423 C C . SER A 1 178 ? -84.575 -40.194 118.329 1.00 63.44 178 SER A C 1
ATOM 1425 O O . SER A 1 178 ? -83.891 -40.284 117.309 1.00 63.44 178 SER A O 1
ATOM 1427 N N . GLU A 1 179 ? -85.134 -39.032 118.685 1.00 68.94 179 GLU A N 1
ATOM 1428 C CA . GLU A 1 179 ? -84.937 -37.782 117.941 1.00 68.94 179 GLU A CA 1
ATOM 1429 C C . GLU A 1 179 ? -83.500 -37.266 118.075 1.00 68.94 179 GLU A C 1
ATOM 1431 O O . GLU A 1 179 ? -82.931 -36.741 117.117 1.00 68.94 179 GLU A O 1
ATOM 1436 N N . ARG A 1 180 ? -82.873 -37.434 119.246 1.00 73.19 180 ARG A N 1
ATOM 1437 C CA . ARG A 1 180 ? -81.456 -37.103 119.447 1.00 73.19 180 ARG A CA 1
ATOM 1438 C C . ARG A 1 180 ? -80.537 -37.992 118.613 1.00 73.19 180 ARG A C 1
ATOM 1440 O O . ARG A 1 180 ? -79.598 -37.469 118.020 1.00 73.19 180 ARG A O 1
ATOM 1447 N N . GLU A 1 181 ? -80.818 -39.288 118.520 1.00 74.94 181 GLU A N 1
ATOM 1448 C CA . GLU A 1 181 ? -80.049 -40.238 117.708 1.00 74.94 181 GLU A CA 1
ATOM 1449 C C . GLU A 1 181 ? -80.221 -40.006 116.198 1.00 74.94 181 GLU A C 1
ATOM 1451 O O . GLU A 1 181 ? -79.231 -39.991 115.465 1.00 74.94 181 GLU A O 1
ATOM 1456 N N . ALA A 1 182 ? -81.441 -39.731 115.720 1.00 78.19 182 ALA A N 1
ATOM 1457 C CA . ALA A 1 182 ? -81.687 -39.389 114.315 1.00 78.19 182 ALA A CA 1
ATOM 1458 C C . ALA A 1 182 ? -81.007 -38.068 113.907 1.00 78.19 182 ALA A C 1
ATOM 1460 O O . ALA A 1 182 ? -80.397 -37.983 112.838 1.00 78.19 182 ALA A O 1
ATOM 1461 N N . ASN A 1 183 ? -81.052 -37.053 114.778 1.00 80.38 183 ASN A N 1
ATOM 1462 C CA . ASN A 1 183 ? -80.340 -35.790 114.572 1.00 80.38 183 ASN A CA 1
ATOM 1463 C C . ASN A 1 183 ? -78.815 -35.983 114.592 1.00 80.38 183 ASN A C 1
ATOM 1465 O O . ASN A 1 183 ? -78.118 -35.386 113.775 1.00 80.38 183 ASN A O 1
ATOM 1469 N N . LEU A 1 184 ? -78.287 -36.840 115.475 1.00 85.56 184 LEU A N 1
ATOM 1470 C CA . LEU A 1 184 ? -76.863 -37.183 115.520 1.00 85.56 184 LEU A CA 1
ATOM 1471 C C . LEU A 1 184 ? -76.407 -37.880 114.229 1.00 85.56 184 LEU A C 1
ATOM 1473 O O . LEU A 1 184 ? -75.375 -37.507 113.673 1.00 85.56 184 LEU A O 1
ATOM 1477 N N . ALA A 1 185 ? -77.189 -38.833 113.716 1.00 83.56 185 ALA A N 1
ATOM 1478 C CA . ALA A 1 185 ? -76.902 -39.523 112.459 1.00 83.56 185 ALA A CA 1
ATOM 1479 C C . ALA A 1 185 ? -76.943 -38.574 111.247 1.00 83.56 185 ALA A C 1
ATOM 1481 O O . ALA A 1 185 ? -76.064 -38.623 110.388 1.00 83.56 185 ALA A O 1
ATOM 1482 N N . GLN A 1 186 ? -77.911 -37.651 111.190 1.00 84.50 186 GLN A N 1
ATOM 1483 C CA . GLN A 1 186 ? -77.937 -36.609 110.156 1.00 84.50 186 GLN A CA 1
ATOM 1484 C C . GLN A 1 186 ? -76.742 -35.655 110.266 1.00 84.50 186 GLN A C 1
ATOM 1486 O O . GLN A 1 186 ? -76.171 -35.268 109.248 1.00 84.50 186 GLN A O 1
ATOM 1491 N N . TYR A 1 187 ? -76.325 -35.299 111.482 1.00 85.12 187 TYR A N 1
ATOM 1492 C CA . TYR A 1 187 ? -75.148 -34.460 111.703 1.00 85.12 187 TYR A CA 1
ATOM 1493 C C . TYR A 1 187 ? -73.863 -35.159 111.238 1.00 85.12 187 TYR A C 1
ATOM 1495 O O . TYR A 1 187 ? -73.025 -34.542 110.582 1.00 85.12 187 TYR A O 1
ATOM 1503 N N . GLN A 1 188 ? -73.733 -36.461 111.512 1.00 89.12 188 GLN A N 1
ATOM 1504 C CA . GLN A 1 188 ? -72.636 -37.299 111.019 1.00 89.12 188 GLN A CA 1
ATOM 1505 C C . GLN A 1 188 ? -72.630 -37.390 109.487 1.00 89.12 188 GLN A C 1
ATOM 1507 O O . GLN A 1 188 ? -71.583 -37.197 108.875 1.00 89.12 188 GLN A O 1
ATOM 1512 N N . LEU A 1 189 ? -73.794 -37.573 108.856 1.00 92.06 189 LEU A N 1
ATOM 1513 C CA . LEU A 1 189 ? -73.932 -37.580 107.396 1.00 92.06 189 LEU A CA 1
ATOM 1514 C C . LEU A 1 189 ? -73.554 -36.223 106.771 1.00 92.06 189 LEU A C 1
ATOM 1516 O O . LEU A 1 189 ? -72.880 -36.165 105.741 1.00 92.06 189 LEU A O 1
ATOM 1520 N N . CYS A 1 190 ? -73.963 -35.115 107.395 1.00 86.94 190 CYS A N 1
ATOM 1521 C CA . CYS A 1 190 ? -73.572 -33.768 106.980 1.00 86.94 190 CYS A CA 1
ATOM 1522 C C . CYS A 1 190 ? -72.058 -33.561 107.099 1.00 86.94 190 CYS A C 1
ATOM 1524 O O . CYS A 1 190 ? -71.451 -33.023 106.174 1.00 86.94 190 CYS A O 1
ATOM 1526 N N . LEU A 1 191 ? -71.440 -34.021 108.190 1.00 89.62 191 LEU A N 1
ATOM 1527 C CA . LEU A 1 191 ? -69.987 -33.977 108.377 1.00 89.62 191 LEU A CA 1
ATOM 1528 C C . LEU A 1 191 ? -69.251 -34.801 107.317 1.00 89.62 191 LEU A C 1
ATOM 1530 O O . LEU A 1 191 ? -68.265 -34.328 106.757 1.00 89.62 191 LEU A O 1
ATOM 1534 N N . GLU A 1 192 ? -69.745 -35.993 106.989 1.00 91.94 192 GLU A N 1
ATOM 1535 C CA . GLU A 1 192 ? -69.161 -36.851 105.956 1.00 91.94 192 GLU A CA 1
ATOM 1536 C C . GLU A 1 192 ? -69.269 -36.217 104.560 1.00 91.94 192 GLU A C 1
ATOM 1538 O O . GLU A 1 192 ? -68.295 -36.179 103.806 1.00 91.94 192 GLU A O 1
ATOM 1543 N N . LYS A 1 193 ? -70.420 -35.617 104.229 1.00 94.69 193 LYS A N 1
ATOM 1544 C CA . LYS A 1 193 ? -70.612 -34.878 102.972 1.00 94.69 193 LYS A CA 1
ATOM 1545 C C . LYS A 1 193 ? -69.709 -33.648 102.885 1.00 94.69 193 LYS A C 1
ATOM 1547 O O . LYS A 1 193 ? -69.134 -33.398 101.828 1.00 94.69 193 LYS A O 1
ATOM 1552 N N . ILE A 1 194 ? -69.560 -32.905 103.982 1.00 92.50 194 ILE A N 1
ATOM 1553 C CA . ILE A 1 194 ? -68.626 -31.775 104.070 1.00 92.50 194 ILE A CA 1
ATOM 1554 C C . ILE A 1 194 ? -67.193 -32.268 103.861 1.00 92.50 194 ILE A C 1
ATOM 1556 O O . ILE A 1 194 ? -66.483 -31.687 103.048 1.00 92.50 194 ILE A O 1
ATOM 1560 N N . ASN A 1 195 ? -66.790 -33.367 104.503 1.00 93.94 195 ASN A N 1
ATOM 1561 C CA . ASN A 1 195 ? -65.452 -33.939 104.350 1.00 93.94 195 ASN A CA 1
ATOM 1562 C C . ASN A 1 195 ? -65.175 -34.379 102.899 1.00 93.94 195 ASN A C 1
ATOM 1564 O O . ASN A 1 195 ? -64.129 -34.064 102.338 1.00 93.94 195 ASN A O 1
ATOM 1568 N N . ASN A 1 196 ? -66.140 -35.025 102.239 1.00 93.50 196 ASN A N 1
ATOM 1569 C CA . ASN A 1 196 ? -66.024 -35.430 100.834 1.00 93.50 196 ASN A CA 1
ATOM 1570 C C . ASN A 1 196 ? -65.926 -34.233 99.878 1.00 93.50 196 ASN A C 1
ATOM 1572 O O . ASN A 1 196 ? -65.113 -34.238 98.947 1.00 93.50 196 ASN A O 1
ATOM 1576 N N . LEU A 1 197 ? -66.724 -33.189 100.115 1.00 94.19 197 LEU A N 1
ATOM 1577 C CA . LEU A 1 197 ? -66.631 -31.939 99.361 1.00 94.19 197 LEU A CA 1
ATOM 1578 C C . LEU A 1 197 ? -65.288 -31.253 99.603 1.00 94.19 197 LEU A C 1
ATOM 1580 O O . LEU A 1 197 ? -64.667 -30.791 98.654 1.00 94.19 197 LEU A O 1
ATOM 1584 N N . GLN A 1 198 ? -64.806 -31.234 100.842 1.00 95.75 198 GLN A N 1
ATOM 1585 C CA . GLN A 1 198 ? -63.531 -30.630 101.204 1.00 95.75 198 GLN A CA 1
ATOM 1586 C C . GLN A 1 198 ? -62.347 -31.363 100.559 1.00 95.75 198 GLN A C 1
ATOM 1588 O O . GLN A 1 198 ? -61.450 -30.713 100.023 1.00 95.75 198 GLN A O 1
ATOM 1593 N N . ASN A 1 199 ? -62.386 -32.697 100.498 1.00 93.50 199 ASN A N 1
ATOM 1594 C CA . ASN A 1 199 ? -61.399 -33.502 99.773 1.00 93.50 199 ASN A CA 1
ATOM 1595 C C . ASN A 1 199 ? -61.450 -33.249 98.260 1.00 93.50 199 ASN A C 1
ATOM 1597 O O . ASN A 1 199 ? -60.412 -33.074 97.626 1.00 93.50 199 ASN A O 1
ATOM 1601 N N . SER A 1 200 ? -62.651 -33.156 97.681 1.00 95.44 200 SER A N 1
ATOM 1602 C CA . SER A 1 200 ? -62.827 -32.841 96.256 1.00 95.44 200 SER A CA 1
ATOM 1603 C C . SER A 1 200 ? -62.329 -31.433 95.920 1.00 95.44 200 SER A C 1
ATOM 1605 O O . SER A 1 200 ? -61.674 -31.239 94.900 1.00 95.44 200 SER A O 1
ATOM 1607 N N . ILE A 1 201 ? -62.585 -30.458 96.799 1.00 94.62 201 ILE A N 1
ATOM 1608 C CA . ILE A 1 201 ? -62.070 -29.089 96.685 1.00 94.62 201 ILE A CA 1
ATOM 1609 C C . ILE A 1 201 ? -60.543 -29.091 96.788 1.00 94.62 201 ILE A C 1
ATOM 1611 O O . ILE A 1 201 ? -59.896 -28.433 95.982 1.00 94.62 201 ILE A O 1
ATOM 1615 N N . SER A 1 202 ? -59.952 -29.848 97.718 1.00 95.19 202 SER A N 1
ATOM 1616 C CA . SER A 1 202 ? -58.493 -29.955 97.848 1.00 95.19 202 SER A CA 1
ATOM 1617 C C . SER A 1 202 ? -57.845 -30.557 96.597 1.00 95.19 202 SER A C 1
ATOM 1619 O O . SER A 1 202 ? -56.848 -30.021 96.113 1.00 95.19 202 SER A O 1
ATOM 1621 N N . HIS A 1 203 ? -58.434 -31.614 96.029 1.00 93.69 203 HIS A N 1
ATOM 1622 C CA . HIS A 1 203 ? -57.970 -32.194 94.768 1.00 93.69 203 HIS A CA 1
ATOM 1623 C C . HIS A 1 203 ? -58.121 -31.225 93.597 1.00 93.69 203 HIS A C 1
ATOM 1625 O O . HIS A 1 203 ? -57.136 -30.958 92.919 1.00 93.69 203 HIS A O 1
ATOM 1631 N N . ALA A 1 204 ? -59.292 -30.609 93.421 1.00 94.62 204 ALA A N 1
ATOM 1632 C CA . ALA A 1 204 ? -59.502 -29.611 92.375 1.00 94.62 204 ALA A CA 1
ATOM 1633 C C . ALA A 1 204 ? -58.556 -28.404 92.521 1.00 94.62 204 ALA A C 1
ATOM 1635 O O . ALA A 1 204 ? -58.084 -27.864 91.524 1.00 94.62 204 ALA A O 1
ATOM 1636 N N . GLN A 1 205 ? -58.238 -27.992 93.753 1.00 95.25 205 GLN A N 1
ATOM 1637 C CA . GLN A 1 205 ? -57.285 -26.918 94.031 1.00 95.25 205 GLN A CA 1
ATOM 1638 C C . GLN A 1 205 ? -55.847 -27.327 93.683 1.00 95.25 205 GLN A C 1
ATOM 1640 O O . GLN A 1 205 ? -55.101 -26.511 93.141 1.00 95.25 205 GLN A O 1
ATOM 1645 N N . LYS A 1 206 ? -55.462 -28.583 93.949 1.00 95.94 206 LYS A N 1
ATOM 1646 C CA . LYS A 1 206 ? -54.164 -29.133 93.538 1.00 95.94 206 LYS A CA 1
ATOM 1647 C C . LYS A 1 206 ? -54.057 -29.226 92.014 1.00 95.94 206 LYS A C 1
ATOM 1649 O O . LYS A 1 206 ? -53.089 -28.720 91.454 1.00 95.94 206 LYS A O 1
ATOM 1654 N N . ASP A 1 207 ? -55.071 -29.779 91.353 1.00 94.06 207 ASP A N 1
ATOM 1655 C CA . ASP A 1 207 ? -55.115 -29.924 89.895 1.00 94.06 207 ASP A CA 1
ATOM 1656 C C . ASP A 1 207 ? -55.098 -28.555 89.197 1.00 94.06 207 ASP A C 1
ATOM 1658 O O . ASP A 1 207 ? -54.366 -28.355 88.228 1.00 94.06 207 ASP A O 1
ATOM 1662 N N . ALA A 1 208 ? -55.839 -27.571 89.721 1.00 93.12 208 ALA A N 1
ATOM 1663 C CA . ALA A 1 208 ? -55.787 -26.191 89.240 1.00 93.12 208 ALA A CA 1
ATOM 1664 C C . ALA A 1 208 ? -54.389 -25.570 89.414 1.00 93.12 208 ALA A C 1
ATOM 1666 O O . ALA A 1 208 ? -53.931 -24.845 88.531 1.00 93.12 208 ALA A O 1
ATOM 1667 N N . GLY A 1 209 ? -53.694 -25.878 90.514 1.00 94.06 209 GLY A N 1
ATOM 1668 C CA . GLY A 1 209 ? -52.306 -25.470 90.741 1.00 94.06 209 GLY A CA 1
ATOM 1669 C C . GLY A 1 209 ? -51.339 -26.066 89.714 1.00 94.06 209 GLY A C 1
ATOM 1670 O O . GLY A 1 209 ? -50.571 -25.330 89.099 1.00 94.06 209 GLY A O 1
ATOM 1671 N N . GLU A 1 210 ? -51.420 -27.374 89.461 1.00 95.50 210 GLU A N 1
ATOM 1672 C CA . GLU A 1 210 ? -50.585 -28.061 88.463 1.00 95.50 210 GLU A CA 1
ATOM 1673 C C . GLU A 1 210 ? -50.869 -27.577 87.032 1.00 95.50 210 GLU A C 1
ATOM 1675 O O . GLU A 1 210 ? -49.949 -27.413 86.226 1.00 95.50 210 GLU A O 1
ATOM 1680 N N . LEU A 1 211 ? -52.139 -27.325 86.696 1.00 94.19 211 LEU A N 1
ATOM 1681 C CA . LEU A 1 211 ? -52.528 -26.727 85.418 1.00 94.19 211 LEU A CA 1
ATOM 1682 C C . LEU A 1 211 ? -51.998 -25.298 85.284 1.00 94.19 211 LEU A C 1
ATOM 1684 O O . LEU A 1 211 ? -51.483 -24.952 84.223 1.00 94.19 211 LEU A O 1
ATOM 1688 N N . SER A 1 212 ? -52.064 -24.496 86.350 1.00 94.75 212 SER A N 1
ATOM 1689 C CA . SER A 1 212 ? -51.503 -23.143 86.373 1.00 94.75 212 SER A CA 1
ATOM 1690 C C . SER A 1 212 ? -49.984 -23.148 86.197 1.00 94.75 212 SER A C 1
ATOM 1692 O O . SER A 1 212 ? -49.458 -22.299 85.482 1.00 94.75 212 SER A O 1
ATOM 1694 N N . GLU A 1 213 ? -49.269 -24.089 86.817 1.00 95.56 213 GLU A N 1
ATOM 1695 C CA . GLU A 1 213 ? -47.813 -24.217 86.672 1.00 95.56 213 GLU A CA 1
ATOM 1696 C C . GLU A 1 213 ? -47.421 -24.709 85.270 1.00 95.56 213 GLU A C 1
ATOM 1698 O O . GLU A 1 213 ? -46.438 -24.259 84.684 1.00 95.56 213 GLU A O 1
ATOM 1703 N N . ARG A 1 214 ? -48.203 -25.622 84.687 1.00 95.38 214 ARG A N 1
ATOM 1704 C CA . ARG A 1 214 ? -47.997 -26.060 83.302 1.00 95.38 214 ARG A CA 1
ATOM 1705 C C . ARG A 1 214 ? -48.266 -24.926 82.312 1.00 95.38 214 ARG A C 1
ATOM 1707 O O . ARG A 1 214 ? -47.497 -24.764 81.369 1.00 95.38 214 ARG A O 1
ATOM 1714 N N . ALA A 1 215 ? -49.313 -24.134 82.548 1.00 95.62 215 ALA A N 1
ATOM 1715 C CA . ALA A 1 215 ? -49.627 -22.958 81.747 1.00 95.62 215 ALA A CA 1
ATOM 1716 C C . ALA A 1 215 ? -48.490 -21.930 81.813 1.00 95.62 215 ALA A C 1
ATOM 1718 O O . ALA A 1 215 ? -48.017 -21.505 80.760 1.00 95.62 215 ALA A O 1
ATOM 1719 N N . SER A 1 216 ? -47.976 -21.617 83.009 1.00 95.06 216 SER A N 1
ATOM 1720 C CA . SER A 1 216 ? -46.867 -20.667 83.157 1.00 95.06 216 SER A CA 1
ATOM 1721 C C . SER A 1 216 ? -45.583 -21.156 82.480 1.00 95.06 216 SER A C 1
ATOM 1723 O O . SER A 1 216 ? -44.953 -20.382 81.766 1.00 95.06 216 SER A O 1
ATOM 1725 N N . LYS A 1 217 ? -45.228 -22.445 82.599 1.00 96.50 217 LYS A N 1
ATOM 1726 C CA . LYS A 1 217 ? -44.091 -23.033 81.862 1.00 96.50 217 LYS A CA 1
ATOM 1727 C C . LYS A 1 217 ? -44.268 -22.888 80.352 1.00 96.50 217 LYS A C 1
ATOM 1729 O O . LYS A 1 217 ? -43.393 -22.334 79.691 1.00 96.50 217 LYS A O 1
ATOM 1734 N N . SER A 1 218 ? -45.427 -23.280 79.822 1.00 95.19 218 SER A N 1
ATOM 1735 C CA . SER A 1 218 ? -45.712 -23.154 78.388 1.00 95.19 218 SER A CA 1
ATOM 1736 C C . SER A 1 218 ? -45.724 -21.699 77.902 1.00 95.19 218 SER A C 1
ATOM 1738 O O . SER A 1 218 ? -45.307 -21.427 76.781 1.00 95.19 218 SER A O 1
ATOM 1740 N N . GLU A 1 219 ? -46.149 -20.750 78.741 1.00 96.75 219 GLU A N 1
ATOM 1741 C CA . GLU A 1 219 ? -46.125 -19.321 78.428 1.00 96.75 219 GLU A CA 1
ATOM 1742 C C . GLU A 1 219 ? -44.689 -18.795 78.374 1.00 96.75 219 GLU A C 1
ATOM 1744 O O . GLU A 1 219 ? -44.333 -18.100 77.423 1.00 96.75 219 GLU A O 1
ATOM 1749 N N . THR A 1 220 ? -43.835 -19.184 79.329 1.00 95.38 220 THR A N 1
ATOM 1750 C CA . THR A 1 220 ? -42.408 -18.832 79.285 1.00 95.38 220 THR A CA 1
ATOM 1751 C C . THR A 1 220 ? -41.695 -19.446 78.082 1.00 95.38 220 THR A C 1
ATOM 1753 O O . THR A 1 220 ? -40.900 -18.765 77.442 1.00 95.38 220 THR A O 1
ATOM 1756 N N . GLU A 1 221 ? -42.016 -20.690 77.714 1.00 96.44 221 GLU A N 1
ATOM 1757 C CA . GLU A 1 221 ? -41.480 -21.348 76.518 1.00 96.44 221 GLU A CA 1
ATOM 1758 C C . GLU A 1 221 ? -41.961 -20.659 75.234 1.00 96.44 221 GLU A C 1
ATOM 1760 O O . GLU A 1 221 ? -41.164 -20.388 74.339 1.00 96.44 221 GLU A O 1
ATOM 1765 N N . ALA A 1 222 ? -43.247 -20.306 75.147 1.00 95.75 222 ALA A N 1
ATOM 1766 C CA . ALA A 1 222 ? -43.794 -19.573 74.009 1.00 95.75 222 ALA A CA 1
ATOM 1767 C C . ALA A 1 222 ? -43.177 -18.174 73.879 1.00 95.75 222 ALA A C 1
ATOM 1769 O O . ALA A 1 222 ? -42.940 -17.706 72.764 1.00 95.75 222 ALA A O 1
ATOM 1770 N N . GLN A 1 223 ? -42.905 -17.506 75.001 1.00 95.94 223 GLN A N 1
ATOM 1771 C CA . GLN A 1 223 ? -42.229 -16.216 75.012 1.00 95.94 223 GLN A CA 1
ATOM 1772 C C . GLN A 1 223 ? -40.764 -16.348 74.572 1.00 95.94 223 GLN A C 1
ATOM 1774 O O . GLN A 1 223 ? -40.330 -15.587 73.710 1.00 95.94 223 GLN A O 1
ATOM 1779 N N . ALA A 1 224 ? -40.044 -17.363 75.060 1.00 97.19 224 ALA A N 1
ATOM 1780 C CA . ALA A 1 224 ? -38.681 -17.660 74.622 1.00 97.19 224 ALA A CA 1
ATOM 1781 C C . ALA A 1 224 ? -38.616 -17.962 73.113 1.00 97.19 224 ALA A C 1
ATOM 1783 O O . ALA A 1 224 ? -37.776 -17.415 72.404 1.00 97.19 224 ALA A O 1
ATOM 1784 N N . LEU A 1 225 ? -39.555 -18.753 72.582 1.00 97.44 225 LEU A N 1
ATOM 1785 C CA . LEU A 1 225 ? -39.633 -19.037 71.144 1.00 97.44 225 LEU A CA 1
ATOM 1786 C C . LEU A 1 225 ? -39.946 -17.790 70.307 1.00 97.44 225 LEU A C 1
ATOM 1788 O O . LEU A 1 225 ? -39.432 -17.657 69.198 1.00 97.44 225 LEU A O 1
ATOM 1792 N N . LYS A 1 226 ? -40.766 -16.860 70.813 1.00 97.50 226 LYS A N 1
ATOM 1793 C CA . LYS A 1 226 ? -41.004 -15.571 70.139 1.00 97.50 226 LYS A CA 1
ATOM 1794 C C . LYS A 1 226 ? -39.736 -14.726 70.079 1.00 97.50 226 LYS A C 1
ATOM 1796 O O . LYS A 1 226 ? -39.460 -14.129 69.041 1.00 97.50 226 LYS A O 1
ATOM 1801 N N . GLU A 1 227 ? -38.975 -14.679 71.168 1.00 97.56 227 GLU A N 1
ATOM 1802 C CA . GLU A 1 227 ? -37.692 -13.972 71.217 1.00 97.56 227 GLU A CA 1
ATOM 1803 C C . GLU A 1 227 ? -36.668 -14.608 70.266 1.00 97.56 227 GLU A C 1
ATOM 1805 O O . GLU A 1 227 ? -35.972 -13.899 69.536 1.00 97.56 227 GLU A O 1
ATOM 1810 N N . ASP A 1 228 ? -36.627 -15.940 70.199 1.00 96.81 228 ASP A N 1
ATOM 1811 C CA . ASP A 1 228 ? -35.790 -16.684 69.259 1.00 96.81 228 ASP A CA 1
ATOM 1812 C C . ASP A 1 228 ? -36.170 -16.422 67.798 1.00 96.81 228 ASP A C 1
ATOM 1814 O O . ASP A 1 228 ? -35.286 -16.192 66.970 1.00 96.81 228 ASP A O 1
ATOM 1818 N N . LEU A 1 229 ? -37.468 -16.399 67.476 1.00 96.56 229 LEU A N 1
ATOM 1819 C CA . LEU A 1 229 ? -37.953 -16.056 66.138 1.00 96.56 229 LEU A CA 1
ATOM 1820 C C . LEU A 1 229 ? -37.555 -14.633 65.745 1.00 96.56 229 LEU A C 1
ATOM 1822 O O . LEU A 1 229 ? -37.002 -14.443 64.665 1.00 96.56 229 LEU A O 1
ATOM 1826 N N . ALA A 1 230 ? -37.757 -13.655 66.631 1.00 96.94 230 ALA A N 1
ATOM 1827 C CA . ALA A 1 230 ? -37.374 -12.269 66.372 1.00 96.94 230 ALA A CA 1
ATOM 1828 C C . ALA A 1 230 ? -35.859 -12.126 66.143 1.00 96.94 230 ALA A C 1
ATOM 1830 O O . ALA A 1 230 ? -35.425 -11.396 65.250 1.00 96.94 230 ALA A O 1
ATOM 1831 N N . ARG A 1 231 ? -35.041 -12.860 66.910 1.00 97.75 231 ARG A N 1
ATOM 1832 C CA . ARG A 1 231 ? -33.586 -12.891 66.718 1.00 97.75 231 ARG A CA 1
ATOM 1833 C C . ARG A 1 231 ? -33.209 -13.475 65.356 1.00 97.75 231 ARG A C 1
ATOM 1835 O O . ARG A 1 231 ? -32.417 -12.868 64.641 1.00 97.75 231 ARG A O 1
ATOM 1842 N N . VAL A 1 232 ? -33.787 -14.615 64.975 1.00 97.25 232 VAL A N 1
ATOM 1843 C CA . VAL A 1 232 ? -33.508 -15.260 63.679 1.00 97.25 232 VAL A CA 1
ATOM 1844 C C . VAL A 1 232 ? -33.982 -14.395 62.507 1.00 97.25 232 VAL A C 1
ATOM 1846 O O . VAL A 1 232 ? -33.308 -14.327 61.479 1.00 97.25 232 VAL A O 1
ATOM 1849 N N . GLU A 1 233 ? -35.114 -13.703 62.643 1.00 94.94 233 GLU A N 1
ATOM 1850 C CA . GLU A 1 233 ? -35.595 -12.755 61.634 1.00 94.94 233 GLU A CA 1
ATOM 1851 C C . GLU A 1 233 ? -34.616 -11.591 61.441 1.00 94.94 233 GLU A C 1
ATOM 1853 O O . GLU A 1 233 ? -34.235 -11.313 60.301 1.00 94.94 233 GLU A O 1
ATOM 1858 N N . ALA A 1 234 ? -34.131 -10.989 62.531 1.00 96.44 234 ALA A N 1
ATOM 1859 C CA . ALA A 1 234 ? -33.120 -9.934 62.476 1.00 96.44 234 ALA A CA 1
ATOM 1860 C C . ALA A 1 234 ? -31.801 -10.429 61.851 1.00 96.44 234 ALA A C 1
ATOM 1862 O O . ALA A 1 234 ? -31.259 -9.790 60.949 1.00 96.44 234 ALA A O 1
ATOM 1863 N N . GLU A 1 235 ? -31.318 -11.611 62.249 1.00 96.50 235 GLU A N 1
ATOM 1864 C CA . GLU A 1 235 ? -30.117 -12.226 61.668 1.00 96.50 235 GLU A CA 1
ATOM 1865 C C . GLU A 1 235 ? -30.273 -12.497 60.160 1.00 96.50 235 GLU A C 1
ATOM 1867 O O . GLU A 1 235 ? -29.336 -12.278 59.382 1.00 96.50 235 GLU A O 1
ATOM 1872 N N . LYS A 1 236 ? -31.462 -12.927 59.711 1.00 96.88 236 LYS A N 1
ATOM 1873 C CA . LYS A 1 236 ? -31.768 -13.132 58.286 1.00 96.88 236 LYS A CA 1
ATOM 1874 C C . LYS A 1 236 ? -31.734 -11.816 57.510 1.00 96.88 236 LYS A C 1
ATOM 1876 O O . LYS A 1 236 ? -31.196 -11.776 56.401 1.00 96.88 236 LYS A O 1
ATOM 1881 N N . GLU A 1 237 ? -32.330 -10.756 58.049 1.00 96.31 237 GLU A N 1
ATOM 1882 C CA . GLU A 1 237 ? -32.349 -9.433 57.414 1.00 96.31 237 GLU A CA 1
ATOM 1883 C C . GLU A 1 237 ? -30.947 -8.821 57.313 1.00 96.31 237 GLU A C 1
ATOM 1885 O O . GLU A 1 237 ? -30.571 -8.304 56.250 1.00 96.31 237 GLU A O 1
ATOM 1890 N N . ASP A 1 238 ? -30.133 -8.975 58.356 1.00 95.25 238 ASP A N 1
ATOM 1891 C CA . ASP A 1 238 ? -28.724 -8.583 58.361 1.00 95.25 238 ASP A CA 1
ATOM 1892 C C . ASP A 1 238 ? -27.919 -9.364 57.314 1.00 95.25 238 ASP A C 1
ATOM 1894 O O . ASP A 1 238 ? -27.164 -8.778 56.527 1.00 95.25 238 ASP A O 1
ATOM 1898 N N . ALA A 1 239 ? -28.102 -10.686 57.246 1.00 94.56 239 ALA A N 1
ATOM 1899 C CA . ALA A 1 239 ? -27.441 -11.536 56.259 1.00 94.56 239 ALA A CA 1
ATOM 1900 C C . ALA A 1 239 ? -27.842 -11.171 54.818 1.00 94.56 239 ALA A C 1
ATOM 1902 O O . ALA A 1 239 ? -26.978 -11.054 53.943 1.00 94.56 239 ALA A O 1
ATOM 1903 N N . LEU A 1 240 ? -29.132 -10.927 54.564 1.00 96.00 240 LEU A N 1
ATOM 1904 C CA . LEU A 1 240 ? -29.634 -10.486 53.258 1.00 96.00 240 LEU A CA 1
ATOM 1905 C C . LEU A 1 240 ? -29.056 -9.127 52.854 1.00 96.00 240 LEU A C 1
ATOM 1907 O O . LEU A 1 240 ? -28.679 -8.937 51.695 1.00 96.00 240 LEU A O 1
ATOM 1911 N N . SER A 1 241 ? -28.962 -8.189 53.793 1.00 94.12 241 SER A N 1
ATOM 1912 C CA . SER A 1 241 ? -28.383 -6.866 53.550 1.00 94.12 241 SER A CA 1
ATOM 1913 C C . SER A 1 241 ? -26.898 -6.963 53.199 1.00 94.12 241 SER A C 1
ATOM 1915 O O . SER A 1 241 ? -26.459 -6.372 52.208 1.00 94.12 241 SER A O 1
ATOM 1917 N N . ARG A 1 242 ? -26.140 -7.791 53.930 1.00 95.06 242 ARG A N 1
ATOM 1918 C CA . ARG A 1 242 ? -24.729 -8.083 53.626 1.00 95.06 242 ARG A CA 1
ATOM 1919 C C . ARG A 1 242 ? -24.562 -8.729 52.251 1.00 95.06 242 ARG A C 1
ATOM 1921 O O . ARG A 1 242 ? -23.710 -8.299 51.477 1.00 95.06 242 ARG A O 1
ATOM 1928 N N . TYR A 1 243 ? -25.399 -9.707 51.902 1.00 93.75 243 TYR A N 1
ATOM 1929 C CA . TYR A 1 243 ? -25.353 -10.356 50.589 1.00 93.75 243 TYR A CA 1
ATOM 1930 C C . TYR A 1 243 ? -25.601 -9.363 49.444 1.00 93.75 243 TYR A C 1
ATOM 1932 O O . TYR A 1 243 ? -24.831 -9.319 48.481 1.00 93.75 243 TYR A O 1
ATOM 1940 N N . LYS A 1 244 ? -26.634 -8.516 49.566 1.00 94.69 244 LYS A N 1
ATOM 1941 C CA . LYS A 1 244 ? -26.946 -7.474 48.573 1.00 94.69 244 LYS A CA 1
ATOM 1942 C C . LYS A 1 244 ? -25.770 -6.514 48.377 1.00 94.69 244 LYS A C 1
ATOM 1944 O O . LYS A 1 244 ? -25.401 -6.229 47.237 1.00 94.69 244 LYS A O 1
ATOM 1949 N N . GLN A 1 245 ? -25.150 -6.064 49.469 1.00 95.19 245 GLN A N 1
ATOM 1950 C CA . GLN A 1 245 ? -23.976 -5.188 49.421 1.00 95.19 245 GLN A CA 1
ATOM 1951 C C . GLN A 1 245 ? -22.773 -5.868 48.756 1.00 95.19 245 GLN A C 1
ATOM 1953 O O . GLN A 1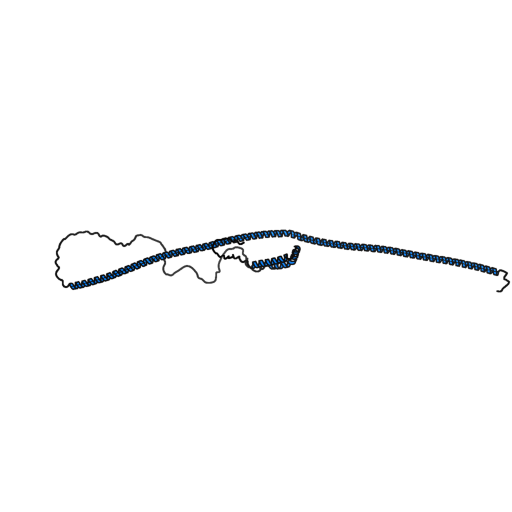 245 ? -22.154 -5.273 47.873 1.00 95.19 245 GLN A O 1
ATOM 1958 N N . CYS A 1 246 ? -22.462 -7.120 49.109 1.00 92.69 246 CYS A N 1
ATOM 1959 C CA . CYS A 1 246 ? -21.377 -7.875 48.477 1.00 92.69 246 CYS A CA 1
ATOM 1960 C C . CYS A 1 246 ? -21.612 -8.075 46.976 1.00 92.69 246 CYS A C 1
ATOM 1962 O O . CYS A 1 246 ? -20.692 -7.869 46.186 1.00 92.69 246 CYS A O 1
ATOM 1964 N N . SER A 1 247 ? -22.834 -8.422 46.564 1.00 89.25 247 SER A N 1
ATOM 1965 C CA . SER A 1 247 ? -23.180 -8.557 45.146 1.00 89.25 247 SER A CA 1
ATOM 1966 C C . SER A 1 247 ? -22.963 -7.244 44.386 1.00 89.25 247 SER A C 1
ATOM 1968 O O . SER A 1 247 ? -22.304 -7.231 43.346 1.00 89.25 247 SER A O 1
ATOM 1970 N N . ALA A 1 248 ? -23.444 -6.120 44.928 1.00 93.12 248 ALA A N 1
ATOM 1971 C CA . ALA A 1 248 ? -23.255 -4.803 44.322 1.00 93.12 248 ALA A CA 1
ATOM 1972 C C . ALA A 1 248 ? -21.769 -4.401 44.241 1.00 93.12 248 ALA A C 1
ATOM 1974 O O . ALA A 1 248 ? -21.307 -3.929 43.200 1.00 93.12 248 ALA A O 1
ATOM 1975 N N . ALA A 1 249 ? -20.993 -4.643 45.303 1.00 93.81 249 ALA A N 1
ATOM 1976 C CA . ALA A 1 249 ? -19.557 -4.368 45.329 1.00 93.81 249 ALA A CA 1
ATOM 1977 C C . ALA A 1 249 ? -18.790 -5.210 44.295 1.00 93.81 249 ALA A C 1
ATOM 1979 O O . ALA A 1 249 ? -17.918 -4.692 43.590 1.00 93.81 249 ALA A O 1
ATOM 1980 N N . LEU A 1 250 ? -19.138 -6.494 44.149 1.00 93.50 250 LEU A N 1
ATOM 1981 C CA . LEU A 1 250 ? -18.552 -7.373 43.137 1.00 93.50 250 LEU A CA 1
ATOM 1982 C C . LEU A 1 250 ? -18.885 -6.896 41.721 1.00 93.50 250 LEU A C 1
ATOM 1984 O O . LEU A 1 250 ? -17.966 -6.769 40.905 1.00 93.50 250 LEU A O 1
ATOM 1988 N N . GLN A 1 251 ? -20.150 -6.559 41.448 1.00 93.06 251 GLN A N 1
ATOM 1989 C CA . GLN A 1 251 ? -20.575 -6.001 40.162 1.00 93.06 251 GLN A CA 1
ATOM 1990 C C . GLN A 1 251 ? -19.799 -4.723 39.825 1.00 93.06 251 GLN A C 1
ATOM 1992 O O . GLN A 1 251 ? -19.176 -4.658 38.763 1.00 93.06 251 GLN A O 1
ATOM 1997 N N . TYR A 1 252 ? -19.723 -3.762 40.750 1.00 93.31 252 TYR A N 1
ATOM 1998 C CA . TYR A 1 252 ? -18.947 -2.535 40.564 1.00 93.31 252 TYR A CA 1
ATOM 1999 C C . TYR A 1 252 ? -17.460 -2.822 40.307 1.00 93.31 252 TYR A C 1
ATOM 2001 O O . TYR A 1 252 ? -16.878 -2.294 39.360 1.00 93.31 252 TYR A O 1
ATOM 2009 N N . SER A 1 253 ? -16.847 -3.725 41.082 1.00 92.94 253 SER A N 1
ATOM 2010 C CA . SER A 1 253 ? -15.436 -4.102 40.907 1.00 92.94 253 SER A CA 1
ATOM 2011 C C . SER A 1 253 ? -15.151 -4.737 39.538 1.00 92.94 253 SER A C 1
ATOM 2013 O O . SER A 1 253 ? -14.075 -4.534 38.966 1.00 92.94 253 SER A O 1
ATOM 2015 N N . SER A 1 254 ? -16.106 -5.506 39.002 1.00 93.12 254 SER A N 1
ATOM 2016 C CA . SER A 1 254 ? -16.007 -6.156 37.695 1.00 93.12 254 SER A CA 1
ATOM 2017 C C . SER A 1 254 ? -16.168 -5.145 36.558 1.00 93.12 254 SER A C 1
ATOM 2019 O O . SER A 1 254 ? -15.333 -5.110 35.653 1.00 93.12 254 SER A O 1
ATOM 2021 N N . ALA A 1 255 ? -17.153 -4.245 36.659 1.00 94.62 255 ALA A N 1
ATOM 2022 C CA . ALA A 1 255 ? -17.380 -3.162 35.708 1.00 94.62 255 ALA A CA 1
ATOM 2023 C C . ALA A 1 255 ? -16.190 -2.195 35.669 1.00 94.62 255 ALA A C 1
ATOM 2025 O O . ALA A 1 255 ? -15.741 -1.794 34.597 1.00 94.62 255 ALA A O 1
ATOM 2026 N N . TRP A 1 256 ? -15.610 -1.880 36.828 1.00 95.00 256 TRP A N 1
ATOM 2027 C CA . TRP A 1 256 ? -14.428 -1.030 36.917 1.00 95.00 256 TRP A CA 1
ATOM 2028 C C . TRP A 1 256 ? -13.189 -1.695 36.302 1.00 95.00 256 TRP A C 1
ATOM 2030 O O . TRP A 1 256 ? -12.461 -1.052 35.545 1.00 95.00 256 TRP A O 1
ATOM 2040 N N . ARG A 1 257 ? -12.971 -3.000 36.536 1.00 97.12 257 ARG A N 1
ATOM 2041 C CA . ARG A 1 257 ? -11.913 -3.774 35.854 1.00 97.12 257 ARG A CA 1
ATOM 2042 C C . ARG A 1 257 ? -12.081 -3.751 34.340 1.00 97.12 257 ARG A C 1
ATOM 2044 O O . ARG A 1 257 ? -11.105 -3.515 33.627 1.00 97.12 257 ARG A O 1
ATOM 2051 N N . GLN A 1 258 ? -13.309 -3.949 33.862 1.00 97.62 258 GLN A N 1
ATOM 2052 C CA . GLN A 1 258 ? -13.623 -3.840 32.442 1.00 97.62 258 GLN A CA 1
ATOM 2053 C C . GLN A 1 258 ? -13.275 -2.442 31.932 1.00 97.62 258 GLN A C 1
ATOM 2055 O O . GLN A 1 258 ? -12.488 -2.332 30.997 1.00 97.62 258 GLN A O 1
ATOM 2060 N N . LEU A 1 259 ? -13.755 -1.378 32.580 1.00 96.50 259 LEU A N 1
ATOM 2061 C CA . LEU A 1 259 ? -13.476 0.009 32.197 1.00 96.50 259 LEU A CA 1
ATOM 2062 C C . LEU A 1 259 ? -11.969 0.301 32.117 1.00 96.50 259 LEU A C 1
ATOM 2064 O O . LEU A 1 259 ? -11.511 0.916 31.158 1.00 96.50 259 LEU A O 1
ATOM 2068 N N . GLN A 1 260 ? -11.174 -0.183 33.075 1.00 96.38 260 GLN A N 1
ATOM 2069 C CA . GLN A 1 260 ? -9.714 -0.050 33.030 1.00 96.38 260 GLN A CA 1
ATOM 2070 C C . GLN A 1 260 ? -9.094 -0.827 31.864 1.00 96.38 260 GLN A C 1
ATOM 2072 O O . GLN A 1 260 ? -8.165 -0.334 31.224 1.00 96.38 260 GLN A O 1
ATOM 2077 N N . SER A 1 261 ? -9.602 -2.024 31.558 1.00 96.88 261 SER A N 1
ATOM 2078 C CA . SER A 1 261 ? -9.145 -2.798 30.400 1.00 96.88 261 SER A CA 1
ATOM 2079 C C . SER A 1 261 ? -9.472 -2.088 29.080 1.00 96.88 261 SER A C 1
ATOM 2081 O O . SER A 1 261 ? -8.596 -1.954 28.228 1.00 96.88 261 SER A O 1
ATOM 2083 N N . TRP A 1 262 ? -10.681 -1.534 28.945 1.00 95.56 262 TRP A N 1
ATOM 2084 C CA . TRP A 1 262 ? -11.105 -0.745 27.790 1.00 95.56 262 TRP A CA 1
ATOM 2085 C C . TRP A 1 262 ? -10.281 0.529 27.652 1.00 95.56 262 TRP A C 1
ATOM 2087 O O . TRP A 1 262 ? -9.811 0.829 26.561 1.00 95.56 262 TRP A O 1
ATOM 2097 N N . LYS A 1 263 ? -10.012 1.227 28.758 1.00 97.88 263 LYS A N 1
ATOM 2098 C CA . LYS A 1 263 ? -9.141 2.406 28.778 1.00 97.88 263 LYS A CA 1
ATOM 2099 C C . LYS A 1 263 ? -7.724 2.084 28.294 1.00 97.88 263 LYS A C 1
ATOM 2101 O O . LYS A 1 263 ? -7.167 2.840 27.505 1.00 97.88 263 LYS A O 1
ATOM 2106 N N . LYS A 1 264 ? -7.143 0.957 28.727 1.00 97.12 264 LYS A N 1
ATOM 2107 C CA . LYS A 1 264 ? -5.829 0.495 28.240 1.00 97.12 264 LYS A CA 1
ATOM 2108 C C . LYS A 1 264 ? -5.864 0.157 26.750 1.00 97.12 264 LYS A C 1
ATOM 2110 O O . LYS A 1 264 ? -4.993 0.608 26.018 1.00 97.12 264 LYS A O 1
ATOM 2115 N N . ARG A 1 265 ? -6.882 -0.584 26.298 1.00 98.12 265 ARG A N 1
ATOM 2116 C CA . ARG A 1 265 ? -7.062 -0.941 24.880 1.00 98.12 265 ARG A CA 1
ATOM 2117 C C . ARG A 1 265 ? -7.223 0.290 23.992 1.00 98.12 265 ARG A C 1
ATOM 2119 O O . ARG A 1 265 ? -6.614 0.334 22.933 1.00 98.12 265 ARG A O 1
ATOM 2126 N N . LEU A 1 266 ? -7.990 1.286 24.440 1.00 97.25 266 LEU A N 1
ATOM 2127 C CA . LEU A 1 266 ? -8.163 2.554 23.734 1.00 97.25 266 LEU A CA 1
ATOM 2128 C C . LEU A 1 266 ? -6.821 3.272 23.562 1.00 97.25 266 LEU A C 1
ATOM 2130 O O . LEU A 1 266 ? -6.506 3.704 22.460 1.00 97.25 266 LEU A O 1
ATOM 2134 N N . LYS A 1 267 ? -6.005 3.321 24.623 1.00 97.81 267 LYS A N 1
ATOM 2135 C CA . LYS A 1 267 ? -4.669 3.921 24.563 1.00 97.81 267 LYS A CA 1
ATOM 2136 C C . LYS A 1 267 ? -3.742 3.183 23.587 1.00 97.81 267 LYS A C 1
ATOM 2138 O O . LYS A 1 267 ? -3.091 3.826 22.777 1.00 97.81 267 LYS A O 1
ATOM 2143 N N . CYS A 1 268 ? -3.710 1.848 23.625 1.00 97.38 268 CYS A N 1
ATOM 2144 C CA . CYS A 1 268 ? -2.908 1.063 22.679 1.00 97.38 268 CYS A CA 1
ATOM 2145 C C . CYS A 1 268 ? -3.355 1.282 21.225 1.00 97.38 268 CYS A C 1
ATOM 2147 O O . CYS A 1 268 ? -2.516 1.456 20.350 1.00 97.38 268 CYS A O 1
ATOM 2149 N N . ALA A 1 269 ? -4.667 1.321 20.972 1.00 95.38 269 ALA A N 1
ATOM 2150 C CA . ALA A 1 269 ? -5.201 1.589 19.638 1.00 95.38 269 ALA A CA 1
ATOM 2151 C C . ALA A 1 269 ? -4.862 3.009 19.147 1.00 95.38 269 ALA A C 1
ATOM 2153 O O . ALA A 1 269 ? -4.571 3.204 17.970 1.00 95.38 269 ALA A O 1
ATOM 2154 N N . GLU A 1 270 ? -4.867 4.002 20.041 1.00 97.81 270 GLU A N 1
ATOM 2155 C CA . GLU A 1 270 ? -4.457 5.373 19.723 1.00 97.81 270 GLU A CA 1
ATOM 2156 C C . GLU A 1 270 ? -2.963 5.455 19.368 1.00 97.81 270 GLU A C 1
ATOM 2158 O O . GLU A 1 270 ? -2.599 6.077 18.370 1.00 97.81 270 GLU A O 1
ATOM 2163 N N . GLU A 1 271 ? -2.101 4.774 20.129 1.00 97.69 271 GLU A N 1
ATOM 2164 C CA . GLU A 1 271 ? -0.662 4.676 19.849 1.00 97.69 271 GLU A CA 1
ATOM 2165 C C . GLU A 1 271 ? -0.392 3.977 18.499 1.00 97.69 271 GLU A C 1
ATOM 2167 O O . GLU A 1 271 ? 0.430 4.447 17.708 1.00 97.69 271 GLU A O 1
ATOM 2172 N N . GLU A 1 272 ? -1.119 2.901 18.178 1.00 97.19 272 GLU A N 1
ATOM 2173 C CA . GLU A 1 272 ? -1.040 2.227 16.872 1.00 97.19 272 GLU A CA 1
ATOM 2174 C C . GLU A 1 272 ? -1.490 3.133 15.719 1.00 97.19 272 GLU A C 1
ATOM 2176 O O . GLU A 1 272 ? -0.824 3.186 14.683 1.00 97.19 272 GLU A O 1
ATOM 2181 N N . ALA A 1 273 ? -2.577 3.888 15.895 1.00 96.38 273 ALA A N 1
ATOM 2182 C CA . ALA A 1 273 ? -3.050 4.836 14.890 1.00 96.38 273 ALA A CA 1
ATOM 2183 C C . ALA A 1 273 ? -2.032 5.963 14.639 1.00 96.38 273 ALA A C 1
ATOM 2185 O O . ALA A 1 273 ? -1.782 6.327 13.488 1.00 96.38 273 ALA A O 1
ATOM 2186 N N . GLN A 1 274 ? -1.400 6.489 15.694 1.00 97.56 274 GLN A N 1
ATOM 2187 C CA . GLN A 1 274 ? -0.329 7.484 15.572 1.00 97.56 274 GLN A CA 1
ATOM 2188 C C . GLN A 1 274 ? 0.900 6.915 14.856 1.00 97.56 274 GLN A C 1
ATOM 2190 O O . GLN A 1 274 ? 1.479 7.585 13.999 1.00 97.56 274 GLN A O 1
ATOM 2195 N N . LYS A 1 275 ? 1.265 5.663 15.150 1.00 9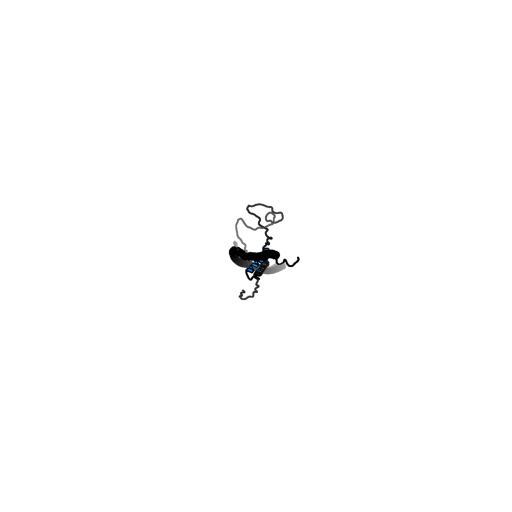8.12 275 LYS A N 1
ATOM 2196 C CA . LYS A 1 275 ? 2.355 4.969 14.459 1.00 98.12 275 LYS A CA 1
ATOM 2197 C C . LYS A 1 275 ? 2.056 4.799 12.969 1.00 98.12 275 LYS A C 1
ATOM 2199 O O . LYS A 1 275 ? 2.870 5.209 12.144 1.00 98.12 275 LYS A O 1
ATOM 2204 N N . LEU A 1 276 ? 0.885 4.268 12.617 1.00 97.19 276 LEU A N 1
ATOM 2205 C CA . LEU A 1 276 ? 0.474 4.108 11.218 1.00 97.19 276 LEU A CA 1
ATOM 2206 C C . LEU A 1 276 ? 0.448 5.446 10.477 1.00 97.19 276 LEU A C 1
ATOM 2208 O O . LEU A 1 276 ? 0.868 5.516 9.326 1.00 97.19 276 LEU A O 1
ATOM 2212 N N . LYS A 1 277 ? 0.016 6.523 11.142 1.00 97.19 277 LYS A N 1
ATOM 2213 C CA . LYS A 1 277 ? 0.074 7.873 10.578 1.00 97.19 277 LYS A CA 1
ATOM 2214 C C . LYS A 1 277 ? 1.510 8.289 10.243 1.00 97.19 277 LYS A C 1
ATOM 2216 O O . LYS A 1 277 ? 1.749 8.737 9.127 1.00 97.19 277 LYS A O 1
ATOM 2221 N N . SER A 1 278 ? 2.458 8.084 11.161 1.00 96.75 278 SER A N 1
ATOM 2222 C CA . SER A 1 278 ? 3.873 8.399 10.905 1.00 96.75 278 SER A CA 1
ATOM 2223 C C . SER A 1 278 ? 4.469 7.579 9.753 1.00 96.75 278 SER A C 1
ATOM 2225 O O . SER A 1 278 ? 5.175 8.129 8.913 1.00 96.75 278 SER A O 1
ATOM 2227 N N . GLU A 1 279 ? 4.116 6.293 9.640 1.00 98.12 279 GLU A N 1
ATOM 2228 C CA . GLU A 1 279 ? 4.557 5.440 8.527 1.00 98.12 279 GLU A CA 1
ATOM 2229 C C . GLU A 1 279 ? 3.984 5.909 7.177 1.00 98.12 279 GLU A C 1
ATOM 2231 O O . GLU A 1 279 ? 4.656 5.831 6.145 1.00 98.12 279 GLU A O 1
ATOM 2236 N N . LEU A 1 280 ? 2.751 6.421 7.177 1.00 97.12 280 LEU A N 1
ATOM 2237 C CA . LEU A 1 280 ? 2.090 6.963 5.991 1.00 97.12 280 LEU A CA 1
ATOM 2238 C C . LEU A 1 280 ? 2.731 8.288 5.555 1.00 97.12 280 LEU A C 1
ATOM 2240 O O . LEU A 1 280 ? 2.974 8.478 4.362 1.00 97.12 280 LEU A O 1
ATOM 2244 N N . ASP A 1 281 ? 3.076 9.157 6.507 1.00 96.38 281 ASP A N 1
ATOM 2245 C CA . ASP A 1 281 ? 3.801 10.406 6.251 1.00 96.38 281 ASP A CA 1
ATOM 2246 C C . ASP A 1 281 ? 5.212 10.134 5.686 1.00 96.38 281 ASP A C 1
ATOM 2248 O O . ASP A 1 281 ? 5.609 10.745 4.687 1.00 96.38 281 ASP A O 1
ATOM 2252 N N . ASP A 1 282 ? 5.937 9.152 6.234 1.00 96.38 282 ASP A N 1
ATOM 2253 C CA . ASP A 1 282 ? 7.229 8.692 5.703 1.00 96.38 282 ASP A CA 1
ATOM 2254 C C . ASP A 1 282 ? 7.095 8.128 4.280 1.00 96.38 282 ASP A C 1
ATOM 2256 O O . ASP A 1 282 ? 7.916 8.405 3.396 1.00 96.38 282 ASP A O 1
ATOM 2260 N N . GLY A 1 283 ? 6.051 7.329 4.040 1.00 94.69 283 GLY A N 1
ATOM 2261 C CA . GLY A 1 283 ? 5.713 6.808 2.718 1.00 94.69 283 GLY A CA 1
ATOM 2262 C C . GLY A 1 283 ? 5.423 7.927 1.716 1.00 94.69 283 GLY A C 1
ATOM 2263 O O . GLY A 1 283 ? 5.965 7.923 0.608 1.00 94.69 283 GLY A O 1
ATOM 2264 N N . ALA A 1 284 ? 4.637 8.926 2.118 1.00 95.62 284 ALA A N 1
ATOM 2265 C CA . ALA A 1 284 ? 4.314 10.090 1.300 1.00 95.62 284 ALA A CA 1
ATOM 2266 C C . ALA A 1 284 ? 5.558 10.936 0.982 1.00 95.62 284 ALA A C 1
ATOM 2268 O O . ALA A 1 284 ? 5.718 11.396 -0.152 1.00 95.62 284 ALA A O 1
ATOM 2269 N N . ALA A 1 285 ? 6.472 11.112 1.941 1.00 95.38 285 ALA A N 1
ATOM 2270 C CA . ALA A 1 285 ? 7.736 11.812 1.723 1.00 95.38 285 ALA A CA 1
ATOM 2271 C C . ALA A 1 285 ? 8.631 11.078 0.708 1.00 95.38 285 ALA A C 1
ATOM 2273 O O . ALA A 1 285 ? 9.174 11.704 -0.206 1.00 95.38 285 ALA A O 1
ATOM 2274 N N . LYS A 1 286 ? 8.734 9.745 0.812 1.00 95.62 286 LYS A N 1
ATOM 2275 C CA . LYS A 1 286 ? 9.473 8.913 -0.154 1.00 95.62 286 LYS A CA 1
ATOM 2276 C C . LYS A 1 286 ? 8.862 8.975 -1.551 1.00 95.62 286 LYS A C 1
ATOM 2278 O O . LYS A 1 286 ? 9.608 9.101 -2.520 1.00 95.62 286 LYS A O 1
ATOM 2283 N N . LEU A 1 287 ? 7.532 8.923 -1.657 1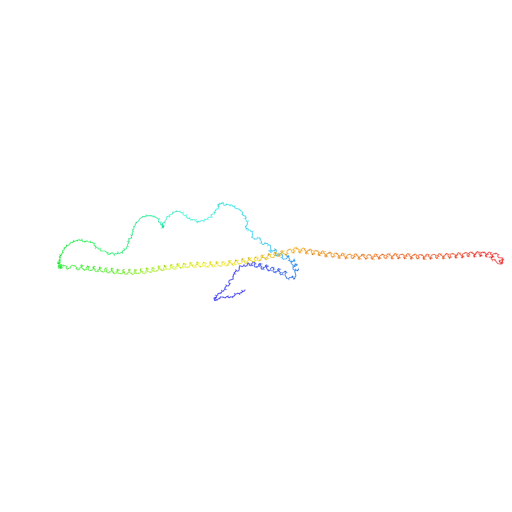.00 93.50 287 LEU A N 1
ATOM 2284 C CA . LEU A 1 287 ? 6.827 9.030 -2.935 1.00 93.50 287 LEU A CA 1
ATOM 2285 C C . LEU A 1 287 ? 7.115 10.377 -3.605 1.00 93.50 287 LEU A C 1
ATOM 2287 O O . LEU A 1 287 ? 7.527 10.395 -4.759 1.00 93.50 287 LEU A O 1
ATOM 2291 N N . LYS A 1 288 ? 6.997 11.489 -2.870 1.00 92.50 288 LYS A N 1
ATOM 2292 C CA . LYS A 1 288 ? 7.346 12.822 -3.387 1.00 92.50 288 LYS A CA 1
ATOM 2293 C C . LYS A 1 288 ? 8.804 12.894 -3.839 1.00 92.50 288 LYS A C 1
ATOM 2295 O O . LYS A 1 288 ? 9.091 13.438 -4.901 1.00 92.50 288 LYS A O 1
ATOM 2300 N N . GLY A 1 289 ? 9.727 12.314 -3.069 1.00 89.62 289 GLY A N 1
ATOM 2301 C CA . GLY A 1 289 ? 11.132 12.207 -3.469 1.00 89.62 289 GLY A CA 1
ATOM 2302 C C . GLY A 1 289 ? 11.314 11.428 -4.777 1.00 89.62 289 GLY A C 1
ATOM 2303 O O . GLY A 1 289 ? 12.047 11.866 -5.663 1.00 89.62 289 GLY A O 1
ATOM 2304 N N . ALA A 1 290 ? 10.605 10.307 -4.934 1.00 89.56 290 ALA A N 1
ATOM 2305 C CA . ALA A 1 290 ? 10.620 9.507 -6.155 1.00 89.56 290 ALA A CA 1
ATOM 2306 C C . ALA A 1 290 ? 9.978 10.239 -7.348 1.00 89.56 290 ALA A C 1
ATOM 2308 O O . ALA A 1 290 ? 10.529 10.192 -8.445 1.00 89.56 290 ALA A O 1
ATOM 2309 N N . GLU A 1 291 ? 8.869 10.956 -7.149 1.00 89.50 291 GLU A N 1
ATOM 2310 C CA . GLU A 1 291 ? 8.228 11.791 -8.173 1.00 89.50 291 GLU A CA 1
ATOM 2311 C C . GLU A 1 291 ? 9.179 12.875 -8.682 1.00 89.50 291 GLU A C 1
ATOM 2313 O O . GLU A 1 291 ? 9.377 12.998 -9.892 1.00 89.50 291 GLU A O 1
ATOM 2318 N N . VAL A 1 292 ? 9.831 13.608 -7.773 1.00 87.50 292 VAL A N 1
ATOM 2319 C CA . VAL A 1 292 ? 10.856 14.601 -8.130 1.00 87.50 292 VAL A CA 1
ATOM 2320 C C . VAL A 1 292 ? 12.010 13.938 -8.879 1.00 87.50 292 VAL A C 1
ATOM 2322 O O . VAL A 1 292 ? 12.476 14.478 -9.880 1.00 87.50 292 VAL A O 1
ATOM 2325 N N . GLY A 1 293 ? 12.434 12.743 -8.458 1.00 81.50 293 GLY A N 1
ATOM 2326 C CA . GLY A 1 293 ? 13.424 11.944 -9.178 1.00 81.50 293 GLY A CA 1
ATOM 2327 C C . GLY A 1 293 ? 12.995 11.646 -10.616 1.00 81.50 293 GLY A C 1
ATOM 2328 O O . GLY A 1 293 ? 13.731 11.941 -11.553 1.00 81.50 293 GLY A O 1
ATOM 2329 N N . VAL A 1 294 ? 11.787 11.116 -10.823 1.00 78.25 294 VAL A N 1
ATOM 2330 C CA . VAL A 1 294 ? 11.247 10.804 -12.158 1.00 78.25 294 VAL A CA 1
ATOM 2331 C C . VAL A 1 294 ? 11.150 12.054 -13.035 1.00 78.25 294 VAL A C 1
ATOM 2333 O O . VAL A 1 294 ? 11.478 11.989 -14.220 1.00 78.25 294 VAL A O 1
ATOM 2336 N N . VAL A 1 295 ? 10.728 13.191 -12.475 1.00 76.50 295 VAL A N 1
ATOM 2337 C CA . VAL A 1 295 ? 10.709 14.479 -13.187 1.00 76.50 295 VAL A CA 1
ATOM 2338 C C . VAL A 1 295 ? 12.129 14.898 -13.573 1.00 76.50 295 VAL A C 1
ATOM 2340 O O . VAL A 1 295 ? 12.374 15.164 -14.746 1.00 76.50 295 VAL A O 1
ATOM 2343 N N . CYS A 1 296 ? 13.081 14.829 -12.639 1.00 75.31 296 CYS A N 1
ATOM 2344 C CA . CYS A 1 296 ? 14.488 15.159 -12.866 1.00 75.31 296 CYS A CA 1
ATOM 2345 C C . CYS A 1 296 ? 15.120 14.322 -13.991 1.00 75.31 296 CYS A C 1
ATOM 2347 O O . CYS A 1 296 ? 15.933 14.833 -14.754 1.00 75.31 296 CYS A O 1
ATOM 2349 N N . TRP A 1 297 ? 14.719 13.057 -14.161 1.00 67.06 297 TRP A N 1
ATOM 2350 C CA . TRP A 1 297 ? 15.179 12.219 -15.277 1.00 67.06 297 TRP A CA 1
ATOM 2351 C C . TRP A 1 297 ? 14.406 12.451 -16.585 1.00 67.06 297 TRP A C 1
ATOM 2353 O O . TRP A 1 297 ? 14.928 12.162 -17.664 1.00 67.06 297 TRP A O 1
ATOM 2363 N N . ARG A 1 298 ? 13.189 13.005 -16.535 1.00 75.81 298 ARG A N 1
ATOM 2364 C CA . ARG A 1 298 ? 12.341 13.237 -17.715 1.00 75.81 298 ARG A CA 1
ATOM 2365 C C . ARG A 1 298 ? 12.928 14.286 -18.654 1.00 75.81 298 ARG A C 1
ATOM 2367 O O . ARG A 1 298 ? 12.977 14.029 -19.858 1.00 75.81 298 ARG A O 1
ATOM 2374 N N . GLU A 1 299 ? 13.365 15.444 -18.150 1.00 77.56 299 GLU A N 1
ATOM 2375 C CA . GLU A 1 299 ? 13.955 16.492 -19.003 1.00 77.56 299 GLU A CA 1
ATOM 2376 C C . GLU A 1 299 ? 15.248 16.036 -19.707 1.00 77.56 299 GLU A C 1
ATOM 2378 O O . GLU A 1 299 ? 15.319 16.163 -20.935 1.00 77.56 299 GLU A O 1
ATOM 2383 N N . PRO A 1 300 ? 16.244 15.448 -19.011 1.00 77.62 300 PRO A N 1
ATOM 2384 C CA . PRO A 1 300 ? 17.449 14.926 -19.645 1.00 77.62 300 PRO A CA 1
ATOM 2385 C C . PRO A 1 300 ? 17.138 13.870 -20.702 1.00 77.62 300 PRO A C 1
ATOM 2387 O O . PRO A 1 300 ? 17.660 13.944 -21.811 1.00 77.62 300 PRO A O 1
ATOM 2390 N N . ILE A 1 301 ? 16.249 12.915 -20.411 1.00 78.12 301 ILE A N 1
ATOM 2391 C CA . ILE A 1 301 ? 15.864 11.873 -21.372 1.00 78.12 301 ILE A CA 1
ATOM 2392 C C . ILE A 1 301 ? 15.179 12.488 -22.603 1.00 78.12 301 ILE A C 1
ATOM 2394 O O . ILE A 1 301 ? 15.503 12.114 -23.735 1.00 78.12 301 ILE A O 1
ATOM 2398 N N . ARG A 1 302 ? 14.289 13.473 -22.406 1.00 82.25 302 ARG A N 1
ATOM 2399 C CA . ARG A 1 302 ? 13.580 14.180 -23.487 1.00 82.25 302 ARG A CA 1
ATOM 2400 C C . ARG A 1 302 ? 14.538 14.873 -24.459 1.00 82.25 302 ARG A C 1
ATOM 2402 O O . ARG A 1 302 ? 14.250 14.908 -25.652 1.00 82.25 302 ARG A O 1
ATOM 2409 N N . VAL A 1 303 ? 15.662 15.403 -23.977 1.00 80.81 303 VAL A N 1
ATOM 2410 C CA . VAL A 1 303 ? 16.661 16.099 -24.810 1.00 80.81 303 VAL A CA 1
ATOM 2411 C C . VAL A 1 303 ? 17.704 15.135 -25.387 1.00 80.81 303 VAL A C 1
ATOM 2413 O O . VAL A 1 303 ? 18.089 15.251 -26.554 1.00 80.81 303 VAL A O 1
ATOM 2416 N N . CYS A 1 304 ? 18.161 14.162 -24.599 1.00 77.69 304 CYS A N 1
ATOM 2417 C CA . CYS A 1 304 ? 19.249 13.266 -24.981 1.00 77.69 304 CYS A CA 1
ATOM 2418 C C . CYS A 1 304 ? 18.847 12.264 -26.070 1.00 77.69 304 CYS A C 1
ATOM 2420 O O . CYS A 1 304 ? 19.640 12.040 -26.985 1.00 77.69 304 CYS A O 1
ATOM 2422 N N . ILE A 1 305 ? 17.633 11.697 -26.030 1.00 82.75 305 ILE A N 1
ATOM 2423 C CA . ILE A 1 305 ? 17.201 10.687 -27.016 1.00 82.75 305 ILE A CA 1
ATOM 2424 C C . ILE A 1 305 ? 17.157 11.256 -28.451 1.00 82.75 305 ILE A C 1
ATOM 2426 O O . ILE A 1 305 ? 17.770 10.656 -29.344 1.00 82.75 305 ILE A O 1
ATOM 2430 N N . PRO A 1 306 ? 16.513 12.411 -28.723 1.00 85.81 306 PRO A N 1
ATOM 2431 C CA . PRO A 1 306 ? 16.525 13.002 -30.061 1.00 85.81 306 PRO A CA 1
ATOM 2432 C C . PRO A 1 306 ? 17.932 13.404 -30.510 1.00 85.81 306 PRO A C 1
ATOM 2434 O O . PRO A 1 306 ? 18.302 13.167 -31.659 1.00 85.81 306 PRO A O 1
ATOM 2437 N N . ARG A 1 307 ? 18.750 13.959 -29.603 1.00 85.12 307 ARG A N 1
ATOM 2438 C CA . ARG A 1 307 ? 20.130 14.364 -29.909 1.00 85.12 307 ARG A CA 1
ATOM 2439 C C . ARG A 1 307 ? 21.004 13.173 -30.302 1.00 85.12 307 ARG A C 1
ATOM 2441 O O . ARG A 1 307 ? 21.743 13.262 -31.280 1.00 85.12 307 ARG A O 1
ATOM 2448 N N . TRP A 1 308 ? 20.893 12.062 -29.577 1.00 70.56 308 TRP A N 1
ATOM 2449 C CA . TRP A 1 308 ? 21.570 10.808 -29.906 1.00 70.56 308 TRP A CA 1
ATOM 2450 C C . TRP A 1 308 ? 21.110 10.266 -31.261 1.00 70.56 308 TRP A C 1
ATOM 2452 O O . TRP A 1 308 ? 21.932 9.961 -32.119 1.00 70.56 308 TRP A O 1
ATOM 2462 N N . SER A 1 309 ? 19.797 10.248 -31.499 1.00 78.75 309 SER A N 1
ATOM 2463 C CA . SER A 1 309 ? 19.212 9.795 -32.767 1.00 78.75 309 SER A CA 1
ATOM 2464 C C . SER A 1 309 ? 19.718 10.613 -33.964 1.00 78.75 309 SER A C 1
ATOM 2466 O O . SER A 1 309 ? 20.066 10.054 -35.004 1.00 78.75 309 SER A O 1
ATOM 2468 N N . LEU A 1 310 ? 19.811 11.940 -33.817 1.00 87.56 310 LEU A N 1
ATOM 2469 C CA . LEU A 1 310 ? 20.375 12.829 -34.838 1.00 87.56 310 LEU A CA 1
ATOM 2470 C C . LEU A 1 310 ? 21.873 12.594 -35.052 1.00 87.56 310 LEU A C 1
ATOM 2472 O O . LEU A 1 310 ? 22.336 12.607 -36.193 1.00 87.56 310 LEU A O 1
ATOM 2476 N N . TRP A 1 311 ? 22.631 12.364 -33.980 1.00 83.31 311 TRP A N 1
ATOM 2477 C CA . TRP A 1 311 ? 24.054 12.047 -34.070 1.00 83.31 311 TRP A CA 1
ATOM 2478 C C . TRP A 1 311 ? 24.298 10.729 -34.818 1.00 83.31 311 TRP A C 1
ATOM 2480 O O . TRP A 1 311 ? 25.116 10.711 -35.738 1.00 83.31 311 TRP A O 1
ATOM 2490 N N . CYS A 1 312 ? 23.529 9.675 -34.520 1.00 80.06 312 CYS A N 1
ATOM 2491 C CA . CYS A 1 312 ? 23.567 8.409 -35.257 1.00 80.06 312 CYS A CA 1
ATOM 2492 C C . CYS A 1 312 ? 23.267 8.611 -36.750 1.00 80.06 312 CYS A C 1
ATOM 2494 O O . CYS A 1 312 ? 24.069 8.208 -37.590 1.00 80.06 312 CYS A O 1
ATOM 2496 N N . ARG A 1 313 ? 22.183 9.326 -37.094 1.00 88.19 313 ARG A N 1
ATOM 2497 C CA . ARG A 1 313 ? 21.851 9.637 -38.499 1.00 88.19 313 ARG A CA 1
ATOM 2498 C C . ARG A 1 313 ? 22.973 10.398 -39.203 1.00 88.19 313 ARG A C 1
ATOM 2500 O O . ARG A 1 313 ? 23.324 10.086 -40.337 1.00 88.19 313 ARG A O 1
ATOM 2507 N N . ARG A 1 314 ? 23.559 11.399 -38.539 1.00 88.44 314 ARG A N 1
ATOM 2508 C CA . ARG A 1 314 ? 24.669 12.187 -39.094 1.00 88.44 314 ARG A CA 1
ATOM 2509 C C . ARG A 1 314 ? 25.906 11.326 -39.340 1.00 88.44 314 ARG A C 1
ATOM 2511 O O . ARG A 1 314 ? 26.580 11.526 -40.348 1.00 88.44 314 ARG A O 1
ATOM 2518 N N . TRP A 1 315 ? 26.211 10.395 -38.439 1.00 79.75 315 TRP A N 1
ATOM 2519 C CA . TRP A 1 315 ? 27.321 9.460 -38.602 1.00 79.75 315 TRP A CA 1
ATOM 2520 C C . TRP A 1 315 ? 27.108 8.539 -39.808 1.00 79.75 315 TRP A C 1
ATOM 2522 O O . TRP A 1 315 ? 28.004 8.402 -40.636 1.00 79.75 315 TRP A O 1
ATOM 2532 N N . GLU A 1 316 ? 25.903 7.999 -39.961 1.00 88.12 316 GLU A N 1
ATOM 2533 C CA . GLU A 1 316 ? 25.530 7.102 -41.057 1.00 88.12 316 GLU A CA 1
ATOM 2534 C C . GLU A 1 316 ? 25.596 7.806 -42.424 1.00 88.12 316 GLU A C 1
ATOM 2536 O O . GLU A 1 316 ? 26.203 7.298 -43.369 1.00 88.12 316 GLU A O 1
ATOM 2541 N N . ILE A 1 317 ? 25.088 9.044 -42.502 1.00 89.56 317 ILE A N 1
ATOM 2542 C CA . ILE A 1 317 ? 25.218 9.904 -43.690 1.00 89.56 317 ILE A CA 1
ATOM 2543 C C . ILE A 1 317 ? 26.693 10.202 -43.987 1.00 89.56 317 ILE A C 1
ATOM 2545 O O . ILE A 1 317 ? 27.120 10.087 -45.134 1.00 89.56 317 ILE A O 1
ATOM 2549 N N . LYS A 1 318 ? 27.494 10.554 -42.971 1.00 90.81 318 LYS A N 1
ATOM 2550 C CA . LYS A 1 318 ? 28.929 10.837 -43.140 1.00 90.81 318 LYS A CA 1
ATOM 2551 C C . LYS A 1 318 ? 29.692 9.608 -43.646 1.00 90.81 318 LYS A C 1
ATOM 2553 O O . LYS A 1 318 ? 30.547 9.747 -44.517 1.00 90.81 318 LYS A O 1
ATOM 2558 N N . ALA A 1 319 ? 29.379 8.422 -43.128 1.00 87.88 319 ALA A N 1
ATOM 2559 C CA . ALA A 1 319 ? 29.974 7.165 -43.568 1.00 87.88 319 ALA A CA 1
ATOM 2560 C C . ALA A 1 319 ? 29.589 6.827 -45.016 1.00 87.88 319 ALA A C 1
ATOM 2562 O O . ALA A 1 319 ? 30.443 6.378 -45.780 1.00 87.88 319 ALA A O 1
ATOM 2563 N N . ARG A 1 320 ? 28.334 7.082 -45.413 1.00 90.19 320 ARG A N 1
ATOM 2564 C CA . ARG A 1 320 ? 27.879 6.895 -46.797 1.00 90.19 320 ARG A CA 1
ATOM 2565 C C . ARG A 1 320 ? 28.597 7.833 -47.765 1.00 90.19 320 ARG A C 1
ATOM 2567 O O . ARG A 1 320 ? 29.153 7.350 -48.743 1.00 90.19 320 ARG A O 1
ATOM 2574 N N . ILE A 1 321 ? 28.653 9.132 -47.451 1.00 89.31 321 ILE A N 1
ATOM 2575 C CA . ILE A 1 321 ? 29.359 10.126 -48.277 1.00 89.31 321 ILE A CA 1
ATOM 2576 C C . ILE A 1 321 ? 30.821 9.723 -48.456 1.00 89.31 321 ILE A C 1
ATOM 2578 O O . ILE A 1 321 ? 31.311 9.732 -49.576 1.00 89.31 321 ILE A O 1
ATOM 2582 N N . LYS A 1 322 ? 31.503 9.314 -47.378 1.00 90.56 322 LYS A N 1
ATOM 2583 C CA . LYS A 1 322 ? 32.906 8.889 -47.454 1.00 90.56 322 LYS A CA 1
ATOM 2584 C C . LYS A 1 322 ? 33.101 7.736 -48.449 1.00 90.56 322 LYS A C 1
ATOM 2586 O O . LYS A 1 322 ? 33.982 7.806 -49.301 1.00 90.56 322 LYS A O 1
ATOM 2591 N N . ARG A 1 323 ? 32.235 6.722 -48.380 1.00 86.31 323 ARG A N 1
ATOM 2592 C CA . ARG A 1 323 ? 32.280 5.548 -49.262 1.00 86.31 323 ARG A CA 1
ATOM 2593 C C . ARG A 1 323 ? 32.011 5.911 -50.725 1.00 86.31 323 ARG A C 1
ATOM 2595 O O . ARG A 1 323 ? 32.685 5.408 -51.613 1.00 86.31 323 ARG A O 1
ATOM 2602 N N . GLU A 1 324 ? 31.052 6.804 -50.972 1.00 90.81 324 GLU A N 1
ATOM 2603 C CA . GLU A 1 324 ? 30.765 7.313 -52.319 1.00 90.81 324 GLU A CA 1
ATOM 2604 C C . GLU A 1 324 ? 31.924 8.157 -52.864 1.00 90.81 324 GLU A C 1
ATOM 2606 O O . GLU A 1 324 ? 32.298 7.988 -54.019 1.00 90.81 324 GLU A O 1
ATOM 2611 N N . THR A 1 325 ? 32.549 9.014 -52.048 1.00 83.88 325 THR A N 1
ATOM 2612 C CA . THR A 1 325 ? 33.712 9.807 -52.482 1.00 83.88 325 THR A CA 1
ATOM 2613 C C . THR A 1 325 ? 34.929 8.942 -52.804 1.00 83.88 325 THR A C 1
ATOM 2615 O O . THR A 1 325 ? 35.612 9.214 -53.788 1.00 83.88 325 THR A O 1
ATOM 2618 N N . GLU A 1 326 ? 35.178 7.888 -52.019 1.00 89.31 326 GLU A N 1
ATOM 2619 C CA . GLU A 1 326 ? 36.240 6.909 -52.287 1.00 89.31 326 GLU A CA 1
ATOM 2620 C C . GLU A 1 326 ? 35.954 6.150 -53.594 1.00 89.31 326 GLU A C 1
ATOM 2622 O O . GLU A 1 326 ? 36.811 6.113 -54.475 1.00 89.31 326 GLU A O 1
ATOM 2627 N N . GLY A 1 327 ? 34.722 5.662 -53.787 1.00 88.50 327 GLY A N 1
ATOM 2628 C CA . GLY A 1 327 ? 34.322 4.987 -55.027 1.00 88.50 327 GLY A CA 1
ATOM 2629 C C . GLY A 1 327 ? 34.407 5.883 -56.271 1.00 88.50 327 GLY A C 1
ATOM 2630 O O . GLY A 1 327 ? 34.863 5.443 -57.325 1.00 88.50 327 GLY A O 1
ATOM 2631 N N . VAL A 1 328 ? 34.029 7.163 -56.165 1.00 88.75 328 VAL A N 1
ATOM 2632 C CA . VAL A 1 328 ? 34.200 8.131 -57.263 1.00 88.75 328 VAL A CA 1
ATOM 2633 C C . VAL A 1 328 ? 35.684 8.328 -57.589 1.00 88.75 328 VAL A C 1
ATOM 2635 O O . VAL A 1 328 ? 36.040 8.331 -58.768 1.00 88.75 328 VAL A O 1
ATOM 2638 N N . GLY A 1 329 ? 36.557 8.418 -56.581 1.00 88.56 329 GLY A N 1
ATOM 2639 C CA . GLY A 1 329 ? 38.010 8.481 -56.776 1.00 88.56 329 GLY A CA 1
ATOM 2640 C C . GLY A 1 329 ? 38.546 7.289 -57.573 1.00 88.56 329 GLY A C 1
ATOM 2641 O O . GLY A 1 329 ? 39.197 7.480 -58.598 1.00 88.56 329 GLY A O 1
ATOM 2642 N N . GLU A 1 330 ? 38.169 6.068 -57.188 1.00 91.25 330 GLU A N 1
ATOM 2643 C CA . GLU A 1 330 ? 38.562 4.845 -57.903 1.00 91.25 330 GLU A CA 1
ATOM 2644 C C . GLU A 1 330 ? 38.105 4.853 -59.373 1.00 91.25 330 GLU A C 1
ATOM 2646 O O . GLU A 1 330 ? 38.865 4.498 -60.279 1.00 91.25 330 GLU A O 1
ATOM 2651 N N . THR A 1 331 ? 36.874 5.303 -59.648 1.00 90.50 331 THR A N 1
ATOM 2652 C CA . THR A 1 331 ? 36.378 5.399 -61.033 1.00 90.50 331 THR A CA 1
ATOM 2653 C C . THR A 1 331 ? 37.119 6.450 -61.862 1.00 90.50 331 THR A C 1
ATOM 2655 O O . THR A 1 331 ? 37.382 6.221 -63.047 1.00 90.50 331 THR A O 1
ATOM 2658 N N . LEU A 1 332 ? 37.492 7.581 -61.257 1.00 91.62 332 LEU A N 1
ATOM 2659 C CA . LEU A 1 332 ? 38.264 8.634 -61.917 1.00 91.62 332 LEU A CA 1
ATOM 2660 C C . LEU A 1 332 ? 39.692 8.178 -62.221 1.00 91.62 332 LEU A C 1
ATOM 2662 O O . LEU A 1 332 ? 40.190 8.443 -63.318 1.00 91.62 332 LEU A O 1
ATOM 2666 N N . ASP A 1 333 ? 40.321 7.432 -61.317 1.00 90.38 333 ASP A N 1
ATOM 2667 C CA . ASP A 1 333 ? 41.641 6.843 -61.544 1.00 90.38 333 ASP A CA 1
ATOM 2668 C C . ASP A 1 333 ? 41.610 5.836 -62.697 1.00 90.38 333 ASP A C 1
ATOM 2670 O O . ASP A 1 333 ? 42.469 5.864 -63.585 1.00 90.38 333 ASP A O 1
ATOM 2674 N N . LEU A 1 334 ? 40.578 4.986 -62.754 1.00 91.81 334 LEU A N 1
ATOM 2675 C CA . LEU A 1 334 ? 40.366 4.069 -63.876 1.00 91.81 334 LEU A CA 1
ATOM 2676 C C . LEU A 1 334 ? 40.154 4.818 -65.196 1.00 91.81 334 LEU A C 1
ATOM 2678 O O . LEU A 1 334 ? 40.734 4.434 -66.218 1.00 91.81 334 LEU A O 1
ATOM 2682 N N . HIS A 1 335 ? 39.354 5.889 -65.192 1.00 84.94 335 HIS A N 1
ATOM 2683 C CA . HIS A 1 335 ? 39.127 6.710 -66.380 1.00 84.94 335 HIS A CA 1
ATOM 2684 C C . HIS A 1 335 ? 40.421 7.380 -66.854 1.00 84.94 335 HIS A C 1
ATOM 2686 O O . HIS A 1 335 ? 40.754 7.319 -68.040 1.00 84.94 335 HIS A O 1
ATOM 2692 N N . THR A 1 336 ? 41.189 7.951 -65.928 1.00 88.62 336 THR A N 1
ATOM 2693 C CA . THR A 1 336 ? 42.478 8.595 -66.200 1.00 88.62 336 THR A CA 1
ATOM 2694 C C . THR A 1 336 ? 43.481 7.589 -66.754 1.00 88.62 336 THR A C 1
ATOM 2696 O O . THR A 1 336 ? 44.068 7.818 -67.809 1.00 88.62 336 THR A O 1
ATOM 2699 N N . ARG A 1 337 ? 43.606 6.408 -66.136 1.00 93.75 337 ARG A N 1
ATOM 2700 C CA . ARG A 1 337 ? 44.472 5.328 -66.630 1.00 93.75 337 ARG A CA 1
ATOM 2701 C C . ARG A 1 337 ? 44.048 4.832 -68.016 1.00 93.75 337 ARG A C 1
ATOM 2703 O O . ARG A 1 337 ? 44.900 4.497 -68.836 1.00 93.75 337 ARG A O 1
ATOM 2710 N N . ARG A 1 338 ? 42.743 4.758 -68.306 1.00 92.00 338 ARG A N 1
ATOM 2711 C CA . ARG A 1 338 ? 42.240 4.397 -69.644 1.00 92.00 338 ARG A CA 1
ATOM 2712 C C . ARG A 1 338 ? 42.571 5.472 -70.680 1.00 92.00 338 ARG A C 1
ATOM 2714 O O . ARG A 1 338 ? 42.963 5.112 -71.783 1.00 92.00 338 ARG A O 1
ATOM 2721 N N . ARG A 1 339 ? 42.464 6.756 -70.324 1.00 92.38 339 ARG A N 1
ATOM 2722 C CA . ARG A 1 339 ? 42.876 7.876 -71.185 1.00 92.38 339 ARG A CA 1
ATOM 2723 C C . ARG A 1 339 ? 44.374 7.857 -71.482 1.00 92.38 339 ARG A C 1
ATOM 2725 O O . ARG A 1 339 ? 44.732 8.009 -72.639 1.00 92.38 339 ARG A O 1
ATOM 2732 N N . MET A 1 340 ? 45.228 7.612 -70.485 1.00 89.56 340 MET A N 1
ATOM 2733 C CA . MET A 1 340 ? 46.680 7.508 -70.701 1.00 89.56 340 MET A CA 1
ATOM 2734 C C . MET A 1 340 ? 47.016 6.371 -71.670 1.00 89.56 340 MET A C 1
ATOM 2736 O O . MET A 1 340 ? 47.685 6.611 -72.666 1.00 89.56 340 MET A O 1
ATOM 2740 N N . ARG A 1 341 ? 46.438 5.176 -71.468 1.00 93.75 341 ARG A N 1
ATOM 2741 C CA . ARG A 1 341 ? 46.599 4.049 -72.406 1.00 93.75 341 ARG A CA 1
ATOM 2742 C C . ARG A 1 341 ? 46.093 4.359 -73.813 1.00 93.75 341 ARG A C 1
ATOM 2744 O O . ARG A 1 341 ? 46.666 3.893 -74.788 1.00 93.75 341 ARG A O 1
ATOM 2751 N N . PHE A 1 342 ? 45.008 5.123 -73.927 1.00 92.31 342 PHE A N 1
ATOM 2752 C CA . PHE A 1 342 ? 44.506 5.563 -75.226 1.00 92.31 342 PHE A CA 1
ATOM 2753 C C . PHE A 1 342 ? 45.482 6.534 -75.903 1.00 92.31 342 PHE A C 1
ATOM 2755 O O . PHE A 1 342 ? 45.769 6.365 -77.079 1.00 92.31 342 PHE A O 1
ATOM 2762 N N . MET A 1 343 ? 46.037 7.501 -75.164 1.00 92.88 343 MET A N 1
ATOM 2763 C CA . MET A 1 343 ? 47.059 8.403 -75.703 1.00 92.88 343 MET A CA 1
ATOM 2764 C C . MET A 1 343 ? 48.335 7.657 -76.106 1.00 92.88 343 MET A C 1
ATOM 2766 O O . MET A 1 343 ? 48.881 7.951 -77.157 1.00 92.88 343 MET A O 1
ATOM 2770 N N . GLU A 1 344 ? 48.788 6.675 -75.323 1.00 93.69 344 GLU A N 1
ATOM 2771 C CA . GLU A 1 344 ? 49.928 5.812 -75.679 1.00 93.69 344 GLU A CA 1
ATOM 2772 C C . GLU A 1 344 ? 49.668 5.009 -76.962 1.00 93.69 344 GLU A C 1
ATOM 2774 O O . GLU A 1 344 ? 50.549 4.874 -77.808 1.00 93.69 344 GLU A O 1
ATOM 2779 N N . ALA A 1 345 ? 48.451 4.485 -77.131 1.00 94.56 345 ALA A N 1
ATOM 2780 C CA . ALA A 1 345 ? 48.065 3.797 -78.358 1.00 94.56 345 ALA A CA 1
ATOM 2781 C C . ALA A 1 345 ? 48.018 4.757 -79.559 1.00 94.56 345 ALA A C 1
ATOM 2783 O O . ALA A 1 345 ? 48.455 4.393 -80.646 1.00 94.56 345 ALA A O 1
ATOM 2784 N N . GLU A 1 346 ? 47.532 5.983 -79.358 1.00 94.19 346 GLU A N 1
ATOM 2785 C CA . GLU A 1 346 ? 47.480 7.021 -80.389 1.00 94.19 346 GLU A CA 1
ATOM 2786 C C . GLU A 1 346 ? 48.885 7.467 -80.816 1.00 94.19 346 GLU A C 1
ATOM 2788 O O . GLU A 1 346 ? 49.171 7.546 -82.009 1.00 94.19 346 GLU A O 1
ATOM 2793 N N . THR A 1 347 ? 49.803 7.690 -79.870 1.00 94.69 347 THR A N 1
ATOM 2794 C CA . THR A 1 347 ? 51.193 8.027 -80.210 1.00 94.69 347 THR A CA 1
ATOM 2795 C C . THR A 1 347 ? 51.881 6.875 -80.939 1.00 94.69 347 THR A C 1
ATOM 2797 O O . THR A 1 347 ? 52.578 7.119 -81.921 1.00 94.69 347 THR A O 1
ATOM 2800 N N . ALA A 1 348 ? 51.649 5.622 -80.532 1.00 96.38 348 ALA A N 1
ATOM 2801 C CA . ALA A 1 348 ? 52.147 4.446 -81.248 1.00 96.38 348 ALA A CA 1
ATOM 2802 C C . ALA A 1 348 ? 51.547 4.313 -82.660 1.00 96.38 348 ALA A C 1
ATOM 2804 O O . ALA A 1 348 ? 52.225 3.898 -83.597 1.00 96.38 348 ALA A O 1
ATOM 2805 N N . PHE A 1 349 ? 50.279 4.679 -82.841 1.00 95.75 349 PHE A N 1
ATOM 2806 C CA . PHE A 1 349 ? 49.656 4.693 -84.158 1.00 95.75 349 PHE A CA 1
ATOM 2807 C C . PHE A 1 349 ? 50.277 5.767 -85.060 1.00 95.75 349 PHE A C 1
ATOM 2809 O O . PHE A 1 349 ? 50.624 5.485 -86.206 1.00 95.75 349 PHE A O 1
ATOM 2816 N N . GLN A 1 350 ? 50.497 6.973 -84.534 1.00 95.62 350 GLN A N 1
ATOM 2817 C CA . GLN A 1 350 ? 51.149 8.060 -85.268 1.00 95.62 350 GLN A CA 1
ATOM 2818 C C . GLN A 1 350 ? 52.589 7.708 -85.669 1.00 95.62 350 GLN A C 1
ATOM 2820 O O . GLN A 1 350 ? 52.995 7.989 -86.798 1.00 95.62 350 GLN A O 1
ATOM 2825 N N . THR A 1 351 ? 53.362 7.046 -84.797 1.00 95.94 351 THR A N 1
ATOM 2826 C CA . THR A 1 351 ? 54.716 6.582 -85.150 1.00 95.94 351 THR A CA 1
ATOM 2827 C C . THR A 1 351 ? 54.682 5.510 -86.234 1.00 95.94 351 THR A C 1
ATOM 2829 O O . THR A 1 351 ? 55.464 5.586 -87.182 1.00 95.94 351 THR A O 1
ATOM 2832 N N . LEU A 1 352 ? 53.748 4.557 -86.156 1.00 96.88 352 LEU A N 1
ATOM 2833 C CA . LEU A 1 352 ? 53.538 3.567 -87.214 1.00 96.88 352 LEU A CA 1
ATOM 2834 C C . LEU A 1 352 ? 53.149 4.224 -88.541 1.00 96.88 352 LEU A C 1
ATOM 2836 O O . LEU A 1 352 ? 53.659 3.827 -89.586 1.00 96.88 352 LEU A O 1
ATOM 2840 N N . GLN A 1 353 ? 52.294 5.246 -88.517 1.00 95.25 353 GLN A N 1
ATOM 2841 C CA . GLN A 1 353 ? 51.912 5.987 -89.716 1.00 95.25 353 GLN A CA 1
ATOM 2842 C C . GLN A 1 353 ? 53.110 6.719 -90.339 1.00 95.25 353 GLN A C 1
ATOM 2844 O O . GLN A 1 353 ? 53.277 6.690 -91.560 1.00 95.25 353 GLN A O 1
ATOM 2849 N N . HIS A 1 354 ? 53.970 7.334 -89.522 1.00 96.62 354 HIS A N 1
ATOM 2850 C CA . HIS A 1 354 ? 55.190 7.979 -90.006 1.00 96.62 354 HIS A CA 1
ATOM 2851 C C . HIS A 1 354 ? 56.164 6.970 -90.630 1.00 96.62 354 HIS A C 1
ATOM 2853 O O . HIS A 1 354 ? 56.612 7.180 -91.756 1.00 96.62 354 HIS A O 1
ATOM 2859 N N . LEU A 1 355 ? 56.421 5.841 -89.957 1.00 96.50 355 LEU A N 1
ATOM 2860 C CA . LEU A 1 355 ? 57.255 4.753 -90.483 1.00 96.50 355 LEU A CA 1
ATOM 2861 C C . LEU A 1 355 ? 56.681 4.163 -91.777 1.00 96.50 355 LEU A C 1
ATOM 2863 O O . LEU A 1 355 ? 57.422 3.863 -92.714 1.00 96.50 355 LEU A O 1
ATOM 2867 N N . HIS A 1 356 ? 55.356 4.028 -91.866 1.00 96.00 356 HIS A N 1
ATOM 2868 C CA . HIS A 1 356 ? 54.696 3.609 -93.096 1.00 96.00 356 HIS A CA 1
ATOM 2869 C C . HIS A 1 356 ? 54.946 4.609 -94.233 1.00 96.00 356 HIS A C 1
ATOM 2871 O O . HIS A 1 356 ? 55.335 4.199 -95.322 1.00 96.00 356 HIS A O 1
ATOM 2877 N N . SER A 1 357 ? 54.801 5.913 -93.980 1.00 94.75 357 SER A N 1
ATOM 2878 C CA . SER A 1 357 ? 55.104 6.947 -94.979 1.00 94.75 357 SER A CA 1
ATOM 2879 C C . SER A 1 357 ? 56.570 6.908 -95.416 1.00 94.75 357 SER A C 1
ATOM 2881 O O . SER A 1 357 ? 56.845 6.954 -96.613 1.00 94.75 357 SER A O 1
ATOM 2883 N N . GLN A 1 358 ? 57.497 6.784 -94.461 1.00 96.81 358 GLN A N 1
ATOM 2884 C CA . GLN A 1 358 ? 58.933 6.711 -94.728 1.00 96.81 358 GLN A CA 1
ATOM 2885 C C . GLN A 1 358 ? 59.274 5.492 -95.592 1.00 96.81 358 GLN A C 1
ATOM 2887 O O . GLN A 1 358 ? 59.874 5.636 -96.653 1.00 96.81 358 GLN A O 1
ATOM 2892 N N . SER A 1 359 ? 58.832 4.298 -95.186 1.00 93.25 359 SER A N 1
ATOM 2893 C CA . SER A 1 359 ? 59.062 3.073 -95.963 1.00 93.25 359 SER A CA 1
ATOM 2894 C C . SER A 1 359 ? 58.452 3.155 -97.367 1.00 93.25 359 SER A C 1
ATOM 2896 O O . SER A 1 359 ? 59.044 2.675 -98.330 1.00 93.25 359 SER A O 1
ATOM 2898 N N . GLN A 1 360 ? 57.301 3.814 -97.529 1.00 96.19 360 GLN A N 1
ATOM 2899 C CA . GLN A 1 360 ? 56.695 4.021 -98.842 1.00 96.19 360 GLN A CA 1
ATOM 2900 C C . GLN A 1 360 ? 57.514 4.976 -99.727 1.00 96.19 360 GLN A C 1
ATOM 2902 O O . GLN A 1 360 ? 57.551 4.806 -100.943 1.00 96.19 360 GLN A O 1
ATOM 2907 N N . GLU A 1 361 ? 58.155 5.992 -99.154 1.00 96.12 361 GLU A N 1
ATOM 2908 C CA . GLU A 1 361 ? 59.042 6.910 -99.876 1.00 96.12 361 GLU A CA 1
ATOM 2909 C C . GLU A 1 361 ? 60.369 6.250 -100.259 1.00 96.12 361 GLU A C 1
ATOM 2911 O O . GLU A 1 361 ? 60.799 6.379 -101.404 1.00 96.12 361 GLU A O 1
ATOM 2916 N N . GLU A 1 362 ? 60.948 5.444 -99.367 1.00 96.06 362 GLU A N 1
ATOM 2917 C CA . GLU A 1 362 ? 62.104 4.594 -99.674 1.00 96.06 362 GLU A CA 1
ATOM 2918 C C . GLU A 1 362 ? 61.792 3.631 -100.830 1.00 96.06 362 GLU A C 1
ATOM 2920 O O . GLU A 1 362 ? 62.572 3.535 -101.778 1.00 96.06 362 GLU A O 1
ATOM 2925 N N . LEU A 1 363 ? 60.614 2.991 -100.819 1.00 95.81 363 LEU A N 1
ATOM 2926 C CA . LEU A 1 363 ? 60.155 2.143 -101.925 1.00 95.81 363 LEU A CA 1
ATOM 2927 C C . LEU A 1 363 ? 60.021 2.922 -103.245 1.00 95.81 363 LEU A C 1
ATOM 2929 O O . LEU A 1 363 ? 60.419 2.410 -104.292 1.00 95.81 363 LEU A O 1
ATOM 2933 N N . ARG A 1 364 ? 59.492 4.155 -103.222 1.00 96.31 364 ARG A N 1
ATOM 2934 C CA . ARG A 1 364 ? 59.401 5.014 -104.422 1.00 96.31 364 ARG A CA 1
ATOM 2935 C C . ARG A 1 364 ? 60.780 5.440 -104.933 1.00 96.31 364 ARG A C 1
ATOM 2937 O O . ARG A 1 364 ? 60.996 5.433 -106.141 1.00 96.31 364 ARG A O 1
ATOM 2944 N N . SER A 1 365 ? 61.701 5.786 -104.034 1.00 94.56 365 SER A N 1
ATOM 2945 C CA . SER A 1 365 ? 63.083 6.150 -104.366 1.00 94.56 365 SER A CA 1
ATOM 2946 C C . SER A 1 365 ? 63.822 4.980 -105.016 1.00 94.56 365 SER A C 1
ATOM 2948 O O . SER A 1 365 ? 64.391 5.132 -106.095 1.00 94.56 365 SER A O 1
ATOM 2950 N N . LEU A 1 366 ? 63.718 3.783 -104.426 1.00 96.56 366 LEU A N 1
ATOM 2951 C CA . LEU A 1 366 ? 64.307 2.565 -104.979 1.00 96.56 366 LEU A CA 1
ATOM 2952 C C . LEU A 1 366 ? 63.720 2.236 -106.361 1.00 96.56 366 LEU A C 1
ATOM 2954 O O . LEU A 1 366 ? 64.458 1.888 -107.279 1.00 96.56 366 LEU A O 1
ATOM 2958 N N . ALA A 1 367 ? 62.401 2.378 -106.532 1.00 95.44 367 ALA A N 1
ATOM 2959 C CA . ALA A 1 367 ? 61.751 2.186 -107.827 1.00 95.44 367 ALA A CA 1
ATOM 2960 C C . ALA A 1 367 ? 62.267 3.178 -108.887 1.00 95.44 367 ALA A C 1
ATOM 2962 O O . ALA A 1 367 ? 62.562 2.765 -110.008 1.00 95.44 367 ALA A O 1
ATOM 2963 N N . MET A 1 368 ? 62.443 4.456 -108.528 1.00 94.19 368 MET A N 1
ATOM 2964 C CA . MET A 1 368 ? 63.044 5.473 -109.403 1.00 94.19 368 MET A CA 1
ATOM 2965 C C . MET A 1 368 ? 64.509 5.170 -109.732 1.00 94.19 368 MET A C 1
ATOM 2967 O O . MET A 1 368 ? 64.924 5.327 -110.876 1.00 94.19 368 MET A O 1
ATOM 2971 N N . GLU A 1 369 ? 65.304 4.710 -108.765 1.00 95.44 369 GLU A N 1
ATOM 2972 C CA . GLU A 1 369 ? 66.700 4.339 -109.003 1.00 95.44 369 GLU A CA 1
ATOM 2973 C C . GLU A 1 369 ? 66.807 3.149 -109.966 1.00 95.44 369 GLU A C 1
ATOM 2975 O O . GLU A 1 369 ? 67.616 3.172 -110.895 1.00 95.44 369 GLU A O 1
ATOM 2980 N N . LEU A 1 370 ? 65.952 2.134 -109.799 1.00 94.88 370 LEU A N 1
ATOM 2981 C CA . LEU A 1 370 ? 65.850 1.013 -110.735 1.00 94.88 370 LEU A CA 1
ATOM 2982 C C . LEU A 1 370 ? 65.427 1.480 -112.133 1.00 94.88 370 LEU A C 1
ATOM 2984 O O . LEU A 1 370 ? 66.008 1.027 -113.121 1.00 94.88 370 LEU A O 1
ATOM 2988 N N . GLN A 1 371 ? 64.473 2.407 -112.235 1.00 95.00 371 GLN A N 1
ATOM 2989 C CA . GLN A 1 371 ? 64.061 2.989 -113.513 1.00 95.00 371 GLN A CA 1
ATOM 2990 C C . GLN A 1 371 ? 65.210 3.756 -114.182 1.00 95.00 371 GLN A C 1
ATOM 2992 O O . GLN A 1 371 ? 65.471 3.540 -115.361 1.00 95.00 371 GLN A O 1
ATOM 2997 N N . ASN A 1 372 ? 65.946 4.581 -113.433 1.00 93.94 372 ASN A N 1
ATOM 2998 C CA . ASN A 1 372 ? 67.105 5.318 -113.943 1.00 93.94 372 ASN A CA 1
ATOM 2999 C C . ASN A 1 372 ? 68.208 4.373 -114.435 1.00 93.94 372 ASN A C 1
ATOM 3001 O O . ASN A 1 372 ? 68.740 4.567 -115.523 1.00 93.94 372 ASN A O 1
ATOM 3005 N N . ARG A 1 373 ? 68.533 3.323 -113.667 1.00 94.12 373 ARG A N 1
ATOM 3006 C CA . ARG A 1 373 ? 69.502 2.296 -114.091 1.00 94.12 373 ARG A CA 1
ATOM 3007 C C . ARG A 1 373 ? 69.044 1.593 -115.367 1.00 94.12 373 ARG A C 1
ATOM 3009 O O . ARG A 1 373 ? 69.857 1.368 -116.253 1.00 94.12 373 ARG A O 1
ATOM 3016 N N . THR A 1 374 ? 67.751 1.286 -115.472 1.00 92.62 374 THR A N 1
ATOM 3017 C CA . THR A 1 374 ? 67.168 0.689 -116.683 1.00 92.62 374 THR A CA 1
ATOM 3018 C C . THR A 1 374 ? 67.279 1.639 -117.878 1.00 92.62 374 THR A C 1
ATOM 3020 O O . THR A 1 374 ? 67.648 1.193 -118.958 1.00 92.62 374 THR A O 1
ATOM 3023 N N . GLN A 1 375 ? 67.030 2.939 -117.686 1.00 92.88 375 GLN A N 1
ATOM 3024 C CA . GLN A 1 375 ? 67.177 3.952 -118.735 1.00 92.88 375 GLN A CA 1
ATOM 3025 C C . GLN A 1 375 ? 68.628 4.075 -119.212 1.00 92.88 375 GLN A C 1
ATOM 3027 O O . GLN A 1 375 ? 68.869 4.041 -120.409 1.00 92.88 375 GLN A O 1
ATOM 3032 N N . ILE A 1 376 ? 69.598 4.141 -118.293 1.00 93.06 376 ILE A N 1
ATOM 3033 C CA . ILE A 1 376 ? 71.028 4.199 -118.642 1.00 93.06 376 ILE A CA 1
ATOM 3034 C C . ILE A 1 376 ? 71.442 2.969 -119.456 1.00 93.06 376 ILE A C 1
ATOM 3036 O O . ILE A 1 376 ? 72.187 3.098 -120.422 1.00 93.06 376 ILE A O 1
ATOM 3040 N N . LEU A 1 377 ? 70.965 1.778 -119.076 1.00 91.00 377 LEU A N 1
ATOM 3041 C CA . LEU A 1 377 ? 71.232 0.557 -119.837 1.00 91.00 377 LEU A CA 1
ATOM 3042 C C . LEU A 1 377 ? 70.620 0.623 -121.241 1.00 91.00 377 LEU A C 1
ATOM 3044 O O . LEU A 1 377 ? 71.295 0.259 -122.195 1.00 91.00 377 LEU A O 1
ATOM 3048 N N . GLN A 1 378 ? 69.393 1.133 -121.383 1.00 90.75 378 GLN A N 1
ATOM 3049 C CA . GLN A 1 378 ? 68.775 1.343 -122.697 1.00 90.75 378 GLN A CA 1
ATOM 3050 C C . GLN A 1 378 ? 69.542 2.361 -123.548 1.00 90.75 378 GLN A C 1
ATOM 3052 O O . GLN A 1 378 ? 69.734 2.128 -124.737 1.00 90.75 378 GLN A O 1
ATOM 3057 N N . ASP A 1 379 ? 69.999 3.467 -122.959 1.00 90.38 379 ASP A N 1
ATOM 3058 C CA . ASP A 1 379 ? 70.778 4.491 -123.663 1.00 90.38 379 ASP A CA 1
ATOM 3059 C C . ASP A 1 379 ? 72.134 3.928 -124.119 1.00 90.38 379 ASP A C 1
ATOM 3061 O O . ASP A 1 379 ? 72.529 4.127 -125.264 1.00 90.38 379 ASP A O 1
ATOM 3065 N N . PHE A 1 380 ? 72.802 3.139 -123.270 1.00 89.56 380 PHE A N 1
ATOM 3066 C CA . PHE A 1 380 ? 74.037 2.439 -123.628 1.00 89.56 380 PHE A CA 1
ATOM 3067 C C . PHE A 1 380 ? 73.817 1.421 -124.759 1.00 89.56 380 PHE A C 1
ATOM 3069 O O . PHE A 1 380 ? 74.590 1.382 -125.714 1.00 89.56 380 PHE A O 1
ATOM 3076 N N . GLU A 1 381 ? 72.738 0.631 -124.693 1.00 88.06 381 GLU A N 1
ATOM 3077 C CA . GLU A 1 381 ? 72.350 -0.293 -125.767 1.00 88.06 381 GLU A CA 1
ATOM 3078 C C . GLU A 1 381 ? 72.045 0.446 -127.083 1.00 88.06 381 GLU A C 1
ATOM 3080 O O . GLU A 1 381 ? 72.326 -0.078 -128.165 1.00 88.06 381 GLU A O 1
ATOM 3085 N N . LEU A 1 382 ? 71.468 1.651 -127.024 1.00 86.88 382 LEU A N 1
ATOM 3086 C CA . LEU A 1 382 ? 71.229 2.495 -128.197 1.00 86.88 382 LEU A CA 1
ATOM 3087 C C . LEU A 1 382 ? 72.538 3.040 -128.770 1.00 86.88 382 LEU A C 1
ATOM 3089 O O . LEU A 1 382 ? 72.741 2.921 -129.979 1.00 86.88 382 LEU A O 1
ATOM 3093 N N . ASP A 1 383 ? 73.422 3.581 -127.933 1.00 85.44 383 ASP A N 1
ATOM 3094 C CA . ASP A 1 383 ? 74.724 4.107 -128.349 1.00 85.44 383 ASP A CA 1
ATOM 3095 C C . ASP A 1 383 ? 75.566 3.009 -129.016 1.00 85.44 383 ASP A C 1
ATOM 3097 O O . ASP A 1 383 ? 76.015 3.190 -130.150 1.00 85.44 383 ASP A O 1
ATOM 3101 N N . GLU A 1 384 ? 75.678 1.825 -128.405 1.00 87.62 384 GLU A N 1
ATOM 3102 C CA . GLU A 1 384 ? 76.401 0.687 -128.989 1.00 87.62 384 GLU A CA 1
ATOM 3103 C C . GLU A 1 384 ? 75.767 0.232 -130.318 1.00 87.62 384 GLU A C 1
ATOM 3105 O O . GLU A 1 384 ? 76.472 -0.021 -131.299 1.00 87.62 384 GLU A O 1
ATOM 3110 N N . ASN A 1 385 ? 74.431 0.211 -130.420 1.00 79.56 385 ASN A N 1
ATOM 3111 C CA . ASN A 1 385 ? 73.751 -0.059 -131.691 1.00 79.56 385 ASN A CA 1
ATOM 3112 C C . ASN A 1 385 ? 74.018 1.020 -132.752 1.00 79.56 385 ASN A C 1
ATOM 3114 O O . ASN A 1 385 ? 74.111 0.691 -133.939 1.00 79.56 385 ASN A O 1
ATOM 3118 N N . THR A 1 386 ? 74.127 2.297 -132.372 1.00 81.50 386 THR A N 1
ATOM 3119 C CA . THR A 1 386 ? 74.473 3.373 -133.312 1.00 81.50 386 THR A CA 1
ATOM 3120 C C . THR A 1 386 ? 75.920 3.269 -133.778 1.00 81.50 386 THR A C 1
ATOM 3122 O O . THR A 1 386 ? 76.155 3.321 -134.986 1.00 81.50 386 THR A O 1
ATOM 3125 N N . GLU A 1 387 ? 76.870 3.007 -132.875 1.00 83.38 387 GLU A N 1
ATOM 3126 C CA . GLU A 1 387 ? 78.275 2.786 -133.225 1.00 83.38 387 GLU A CA 1
ATOM 3127 C C . GLU A 1 387 ? 78.439 1.580 -134.154 1.00 83.38 387 GLU A C 1
ATOM 3129 O O . GLU A 1 387 ? 79.072 1.691 -135.208 1.00 83.38 387 GLU A O 1
ATOM 3134 N N . LEU A 1 388 ? 77.811 0.443 -133.832 1.00 81.94 388 LEU A N 1
ATOM 3135 C CA . LEU A 1 388 ? 77.825 -0.745 -134.690 1.00 81.94 388 LEU A CA 1
ATOM 3136 C C . LEU A 1 388 ? 77.235 -0.446 -136.074 1.00 81.94 388 LEU A C 1
ATOM 3138 O O . LEU A 1 388 ? 77.776 -0.880 -137.095 1.00 81.94 388 LEU A O 1
ATOM 3142 N N . LYS A 1 389 ? 76.145 0.325 -136.137 1.00 83.94 389 LYS A N 1
ATOM 3143 C CA . LYS A 1 389 ? 75.506 0.710 -137.400 1.00 83.94 389 LYS A CA 1
ATOM 3144 C C . LYS A 1 389 ? 76.393 1.626 -138.243 1.00 83.94 389 LYS A C 1
ATOM 3146 O O . LYS A 1 389 ? 76.439 1.437 -139.463 1.00 83.94 389 LYS A O 1
ATOM 3151 N N . ASP A 1 390 ? 77.107 2.557 -137.618 1.00 84.12 390 ASP A N 1
ATOM 3152 C CA . ASP A 1 390 ? 78.060 3.457 -138.271 1.00 84.12 390 ASP A CA 1
ATOM 3153 C C . ASP A 1 390 ? 79.300 2.712 -138.773 1.00 84.12 390 ASP A C 1
ATOM 3155 O O . ASP A 1 390 ? 79.729 2.938 -139.906 1.00 84.12 390 ASP A O 1
ATOM 3159 N N . VAL A 1 391 ? 79.846 1.775 -137.991 1.00 84.12 391 VAL A N 1
ATOM 3160 C CA . VAL A 1 391 ? 80.944 0.893 -138.426 1.00 84.12 391 VAL A CA 1
ATOM 3161 C C . VAL A 1 391 ? 80.504 0.040 -139.618 1.00 84.12 391 VAL A C 1
ATOM 3163 O O . VAL A 1 391 ? 81.172 0.040 -140.650 1.00 84.12 391 VAL A O 1
ATOM 3166 N N . CYS A 1 392 ? 79.328 -0.594 -139.549 1.00 77.69 392 CYS A N 1
ATOM 3167 C CA . CYS A 1 392 ? 78.742 -1.309 -140.688 1.00 77.69 392 CYS A CA 1
ATOM 3168 C C . CYS A 1 392 ? 78.452 -0.393 -141.892 1.00 77.69 392 CYS A C 1
ATOM 3170 O O . CYS A 1 392 ? 78.414 -0.853 -143.035 1.00 77.69 392 CYS A O 1
ATOM 3172 N N . GLY A 1 393 ? 78.171 0.893 -141.671 1.00 79.94 393 GLY A N 1
ATOM 3173 C CA . GLY A 1 393 ? 78.049 1.904 -142.723 1.00 79.94 393 GLY A CA 1
ATOM 3174 C C . GLY A 1 393 ? 79.385 2.145 -143.422 1.00 79.94 393 GLY A C 1
ATOM 3175 O O . GLY A 1 393 ? 79.482 1.956 -144.631 1.00 79.94 393 GLY A O 1
ATOM 3176 N N . LYS A 1 394 ? 80.430 2.449 -142.646 1.00 83.31 394 LYS A N 1
ATOM 3177 C CA . LYS A 1 394 ? 81.794 2.673 -143.142 1.00 83.31 394 LYS A CA 1
ATOM 3178 C C . LYS A 1 394 ? 82.339 1.464 -143.894 1.00 83.31 394 LYS A C 1
ATOM 3180 O O . LYS A 1 394 ? 82.810 1.626 -145.011 1.00 83.31 394 LYS A O 1
ATOM 3185 N N . GLU A 1 395 ? 82.203 0.252 -143.354 1.00 81.06 395 GLU A N 1
ATOM 3186 C CA . GLU A 1 395 ? 82.621 -0.970 -144.057 1.00 81.06 395 GLU A CA 1
ATOM 3187 C C . GLU A 1 395 ? 81.855 -1.175 -145.373 1.00 81.06 395 GLU A C 1
ATOM 3189 O O . GLU A 1 395 ? 82.424 -1.633 -146.367 1.00 81.06 395 GLU A O 1
ATOM 3194 N N . ARG A 1 396 ? 80.560 -0.824 -145.418 1.00 81.62 396 ARG A N 1
ATOM 3195 C CA . ARG A 1 396 ? 79.781 -0.854 -146.666 1.00 81.62 396 ARG A CA 1
ATOM 3196 C C . ARG A 1 396 ? 80.294 0.166 -147.680 1.00 81.62 396 ARG A C 1
ATOM 3198 O O . ARG A 1 396 ? 80.433 -0.194 -148.849 1.00 81.62 396 ARG A O 1
ATOM 3205 N N . ASP A 1 397 ? 80.605 1.385 -147.256 1.00 82.31 397 ASP A N 1
ATOM 3206 C CA . ASP A 1 397 ? 81.142 2.437 -148.126 1.00 82.31 397 ASP A CA 1
ATOM 3207 C C . ASP A 1 397 ? 82.562 2.106 -148.610 1.00 82.31 397 ASP A C 1
ATOM 3209 O O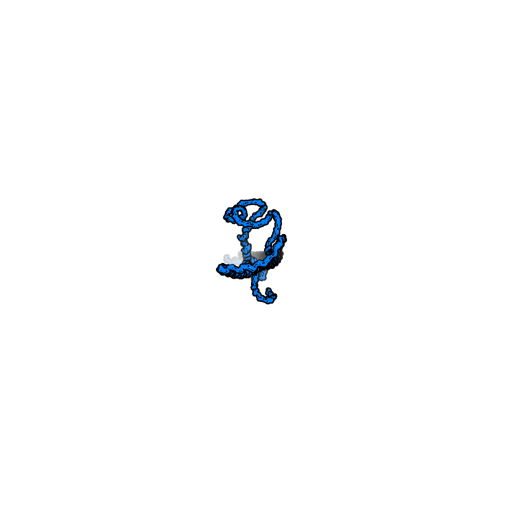 . ASP A 1 397 ? 82.879 2.241 -149.793 1.00 82.31 397 ASP A O 1
ATOM 3213 N N . GLU A 1 398 ? 83.414 1.568 -147.738 1.00 84.50 398 GLU A N 1
ATOM 3214 C CA . GLU A 1 398 ? 84.727 1.034 -148.100 1.00 84.50 398 GLU A CA 1
ATOM 3215 C C . GLU A 1 398 ? 84.598 -0.108 -149.110 1.00 84.50 398 GLU A C 1
ATOM 3217 O O . GLU A 1 398 ? 85.279 -0.112 -150.138 1.00 84.50 398 GLU A O 1
ATOM 3222 N N . LYS A 1 399 ? 83.662 -1.039 -148.902 1.00 83.81 399 LYS A N 1
ATOM 3223 C CA . LYS A 1 399 ? 83.363 -2.096 -149.873 1.00 83.81 399 LYS A CA 1
ATOM 3224 C C . LYS A 1 399 ? 82.902 -1.521 -151.215 1.00 83.81 399 LYS A C 1
ATOM 3226 O O . LYS A 1 399 ? 83.339 -2.014 -152.255 1.00 83.81 399 LYS A O 1
ATOM 3231 N N . LEU A 1 400 ? 82.071 -0.476 -151.223 1.00 82.50 400 LEU A N 1
ATOM 3232 C CA . LEU A 1 400 ? 81.656 0.223 -152.446 1.00 82.50 400 LEU A CA 1
ATOM 3233 C C . LEU A 1 400 ? 82.848 0.877 -153.157 1.00 82.50 400 LEU A C 1
ATOM 3235 O O . LEU A 1 400 ? 83.019 0.679 -154.358 1.00 82.50 400 LEU A O 1
ATOM 3239 N N . THR A 1 401 ? 83.723 1.577 -152.435 1.00 80.19 401 THR A N 1
ATOM 3240 C CA . THR A 1 401 ? 84.923 2.193 -153.029 1.00 80.19 401 THR A CA 1
ATOM 3241 C C . THR A 1 401 ? 85.925 1.158 -153.544 1.00 80.19 401 THR A C 1
ATOM 3243 O O . THR A 1 401 ? 86.537 1.364 -154.593 1.00 80.19 401 THR A O 1
ATOM 3246 N N . LEU A 1 402 ? 86.083 0.018 -152.864 1.00 81.25 402 LEU A N 1
ATOM 3247 C CA . LEU A 1 402 ? 86.886 -1.105 -153.350 1.00 81.25 402 LEU A CA 1
ATOM 3248 C C . LEU A 1 402 ? 86.275 -1.736 -154.606 1.00 81.25 402 LEU A C 1
ATOM 3250 O O . LEU A 1 402 ? 87.017 -2.065 -155.529 1.00 81.25 402 LEU A O 1
ATOM 3254 N N . LEU A 1 403 ? 84.947 -1.852 -154.690 1.00 75.81 403 LEU A N 1
ATOM 3255 C CA . LEU A 1 403 ? 84.254 -2.289 -155.908 1.00 75.81 403 LEU A CA 1
ATOM 3256 C C . LEU A 1 403 ? 84.440 -1.295 -157.063 1.00 75.81 403 LEU A C 1
ATOM 3258 O O . LEU A 1 403 ? 84.657 -1.712 -158.200 1.00 75.81 403 LEU A O 1
ATOM 3262 N N . GLU A 1 404 ? 84.401 0.008 -156.786 1.00 80.25 404 GLU A N 1
ATOM 3263 C CA . GLU A 1 404 ? 84.704 1.067 -157.756 1.00 80.25 404 GLU A CA 1
ATOM 3264 C C . GLU A 1 404 ? 86.146 0.930 -158.275 1.00 80.25 404 GLU A C 1
ATOM 3266 O O . GLU A 1 404 ? 86.389 0.922 -159.484 1.00 80.25 404 GLU A O 1
ATOM 3271 N N . LYS A 1 405 ? 87.110 0.733 -157.363 1.00 82.12 405 LYS A N 1
ATOM 3272 C CA . LYS A 1 405 ? 88.521 0.482 -157.693 1.00 82.12 405 LYS A CA 1
ATOM 3273 C C . LYS A 1 405 ? 88.698 -0.805 -158.494 1.00 82.12 405 LYS A C 1
ATOM 3275 O O . LYS A 1 405 ? 89.437 -0.782 -159.471 1.00 82.12 405 LYS A O 1
ATOM 3280 N N . LEU A 1 406 ? 88.012 -1.895 -158.141 1.00 74.69 406 LEU A N 1
ATOM 3281 C CA . LEU A 1 406 ? 88.018 -3.146 -158.906 1.00 74.69 406 LEU A CA 1
ATOM 3282 C C . LEU A 1 406 ? 87.463 -2.938 -160.314 1.00 74.69 406 LEU A C 1
ATOM 3284 O O . LEU A 1 406 ? 88.121 -3.342 -161.263 1.00 74.69 406 LEU A O 1
ATOM 3288 N N . LYS A 1 407 ? 86.339 -2.226 -160.480 1.00 78.94 407 LYS A N 1
ATOM 3289 C CA . LYS A 1 407 ? 85.808 -1.849 -161.805 1.00 78.94 407 LYS A CA 1
ATOM 3290 C C . LYS A 1 407 ? 86.814 -1.037 -162.623 1.00 78.94 407 LYS A C 1
ATOM 3292 O O . LYS A 1 407 ? 86.921 -1.226 -163.835 1.00 78.94 407 LYS A O 1
ATOM 3297 N N . ILE A 1 408 ? 87.542 -0.111 -161.993 1.00 78.00 408 ILE A N 1
ATOM 3298 C CA . ILE A 1 408 ? 88.610 0.658 -162.651 1.00 78.00 408 ILE A CA 1
ATOM 3299 C C . ILE A 1 408 ? 89.774 -0.265 -163.037 1.00 78.00 408 ILE A C 1
ATOM 3301 O O . ILE A 1 408 ? 90.272 -0.179 -164.158 1.00 78.00 408 ILE A O 1
ATOM 3305 N N . MET A 1 409 ? 90.171 -1.180 -162.154 1.00 71.69 409 MET A N 1
ATOM 3306 C CA . MET A 1 409 ? 91.228 -2.163 -162.400 1.00 71.69 409 MET A CA 1
ATOM 3307 C C . MET A 1 409 ? 90.857 -3.113 -163.548 1.00 71.69 409 MET A C 1
ATOM 3309 O O . MET A 1 409 ? 91.670 -3.343 -164.438 1.00 71.69 409 MET A O 1
ATOM 3313 N N . GLU A 1 410 ? 89.606 -3.570 -163.608 1.00 72.69 410 GLU A N 1
ATOM 3314 C CA . GLU A 1 410 ? 89.045 -4.361 -164.709 1.00 72.69 410 GLU A CA 1
ATOM 3315 C C . GLU A 1 410 ? 89.076 -3.591 -166.039 1.00 72.69 410 GLU A C 1
ATOM 3317 O O . GLU A 1 410 ? 89.439 -4.137 -167.084 1.00 72.69 410 GLU A O 1
ATOM 3322 N N . LYS A 1 411 ? 88.750 -2.290 -166.014 1.00 74.19 411 LYS A N 1
ATOM 3323 C CA . LYS A 1 411 ? 88.859 -1.406 -167.188 1.00 74.19 411 LYS A CA 1
ATOM 3324 C C . LYS A 1 411 ? 90.309 -1.208 -167.643 1.00 74.19 411 LYS A C 1
ATOM 3326 O O . LYS A 1 411 ? 90.542 -1.110 -168.848 1.00 74.19 411 LYS A O 1
ATOM 3331 N N . LEU A 1 412 ? 91.270 -1.142 -166.718 1.00 67.38 412 LEU A N 1
ATOM 3332 C CA . LEU A 1 412 ? 92.702 -1.039 -167.028 1.00 67.38 412 LEU A CA 1
ATOM 3333 C C . LEU A 1 412 ? 93.259 -2.360 -167.583 1.00 67.38 412 LEU A C 1
ATOM 3335 O O . LEU A 1 412 ? 93.974 -2.334 -168.583 1.00 67.38 412 LEU A O 1
ATOM 3339 N N . LEU A 1 413 ? 92.851 -3.505 -167.025 1.00 60.97 413 LEU A N 1
ATOM 3340 C CA . LEU A 1 413 ? 93.157 -4.838 -167.558 1.00 60.97 413 LEU A CA 1
ATOM 3341 C C . LEU A 1 413 ? 92.617 -5.021 -168.984 1.00 60.97 413 LEU A C 1
ATOM 3343 O O . LEU A 1 413 ? 93.336 -5.516 -169.846 1.00 60.97 413 LEU A O 1
ATOM 3347 N N . ARG A 1 414 ? 91.406 -4.528 -169.286 1.00 62.81 414 ARG A N 1
ATOM 3348 C CA . ARG A 1 414 ? 90.852 -4.535 -170.657 1.00 62.81 414 ARG A CA 1
ATOM 3349 C C . ARG A 1 414 ? 91.579 -3.609 -171.645 1.00 62.81 414 ARG A C 1
ATOM 3351 O O . ARG A 1 414 ? 91.378 -3.755 -172.849 1.00 62.81 414 ARG A O 1
ATOM 3358 N N . ARG A 1 415 ? 92.380 -2.641 -171.176 1.00 59.97 415 ARG A N 1
ATOM 3359 C CA . ARG A 1 415 ? 93.056 -1.624 -172.012 1.00 59.97 415 ARG A CA 1
ATOM 3360 C C . ARG A 1 415 ? 94.559 -1.850 -172.215 1.00 59.97 415 ARG A C 1
ATOM 3362 O O . ARG A 1 415 ? 95.147 -1.156 -173.040 1.00 59.97 415 ARG A O 1
ATOM 3369 N N . MET A 1 416 ? 95.177 -2.806 -171.523 1.00 45.72 416 MET A N 1
ATOM 3370 C CA . MET A 1 416 ? 96.591 -3.149 -171.717 1.00 45.72 416 MET A CA 1
ATOM 3371 C C . MET A 1 416 ? 96.795 -4.014 -172.983 1.00 45.72 416 MET A C 1
ATOM 3373 O O . MET A 1 416 ? 96.214 -5.095 -173.072 1.00 45.72 416 MET A O 1
ATOM 3377 N N . PRO A 1 417 ? 97.652 -3.622 -173.949 1.00 50.69 417 PRO A N 1
ATOM 3378 C CA . PRO A 1 417 ? 97.853 -4.364 -175.205 1.00 50.69 417 PRO A CA 1
ATOM 3379 C C . PRO A 1 417 ? 98.704 -5.646 -175.111 1.00 50.69 417 PRO A C 1
ATOM 3381 O O . PRO A 1 417 ? 99.015 -6.226 -176.148 1.00 50.69 417 PRO A O 1
ATOM 3384 N N . PHE A 1 418 ? 99.105 -6.100 -173.917 1.00 44.47 418 PHE A N 1
ATOM 3385 C CA . PHE A 1 418 ? 100.074 -7.200 -173.756 1.00 44.47 418 PHE A CA 1
ATOM 3386 C C . PHE A 1 418 ? 99.448 -8.593 -173.533 1.00 44.47 418 PHE A C 1
ATOM 3388 O O . PHE A 1 418 ? 100.162 -9.586 -173.528 1.00 44.47 418 PHE A O 1
ATOM 3395 N N . TRP A 1 419 ? 98.116 -8.692 -173.433 1.00 43.50 419 TRP A N 1
ATOM 3396 C CA . TRP A 1 419 ? 97.377 -9.968 -173.349 1.00 43.50 419 TRP A CA 1
ATOM 3397 C C . TRP A 1 419 ? 96.469 -10.226 -174.564 1.00 43.50 419 TRP A C 1
ATOM 3399 O O . TRP A 1 419 ? 95.476 -10.940 -174.484 1.00 43.50 419 TRP A O 1
ATOM 3409 N N . ARG A 1 420 ? 96.824 -9.678 -175.739 1.00 46.88 420 ARG A N 1
ATOM 3410 C CA . ARG A 1 420 ? 96.255 -10.125 -177.028 1.00 46.88 420 ARG A CA 1
ATOM 3411 C C . ARG A 1 420 ? 97.031 -11.314 -177.633 1.00 46.88 420 ARG A C 1
ATOM 3413 O O . ARG A 1 420 ? 96.819 -11.660 -178.790 1.00 46.88 420 ARG A O 1
ATOM 3420 N N . ILE A 1 421 ? 97.905 -11.955 -176.853 1.00 52.91 421 ILE A N 1
ATOM 3421 C CA . ILE A 1 421 ? 98.575 -13.214 -177.194 1.00 52.91 421 ILE A CA 1
ATOM 3422 C C . ILE A 1 421 ? 98.232 -14.212 -176.076 1.00 52.91 421 ILE A C 1
ATOM 3424 O O . ILE A 1 421 ? 98.715 -14.065 -174.960 1.00 52.91 421 ILE A O 1
ATOM 3428 N N . HIS A 1 422 ? 97.371 -15.182 -176.415 1.00 44.81 422 HIS A N 1
ATOM 3429 C CA . HIS A 1 422 ? 96.719 -16.209 -175.574 1.00 44.81 422 HIS A CA 1
ATOM 3430 C C . HIS A 1 422 ? 95.707 -15.672 -174.537 1.00 44.81 422 HIS A C 1
ATOM 3432 O O . HIS A 1 422 ? 96.074 -14.948 -173.630 1.00 44.81 422 HIS A O 1
ATOM 3438 N N . SER A 1 423 ? 94.417 -16.018 -174.543 1.00 35.44 423 SER A N 1
ATOM 3439 C CA . SER A 1 423 ? 93.696 -17.123 -175.182 1.00 35.44 423 SER A CA 1
ATOM 3440 C C . SER A 1 423 ? 92.180 -16.891 -175.034 1.00 35.44 423 SER A C 1
ATOM 3442 O O . SER A 1 423 ? 91.759 -16.203 -174.112 1.00 35.44 423 SER A O 1
ATOM 3444 N N . GLN A 1 424 ? 91.391 -17.499 -175.927 1.00 45.75 424 GLN A N 1
ATOM 3445 C CA . GLN A 1 424 ? 90.077 -18.119 -175.661 1.00 45.75 424 GLN A CA 1
ATOM 3446 C C . GLN A 1 424 ? 89.786 -18.306 -174.153 1.00 45.75 424 GLN A C 1
ATOM 3448 O O . GLN A 1 424 ? 90.623 -18.901 -173.473 1.00 45.75 424 GLN A O 1
ATOM 3453 N N . ILE A 1 425 ? 88.657 -17.890 -173.571 1.00 45.41 425 ILE A N 1
ATOM 3454 C CA . ILE A 1 425 ? 87.403 -17.257 -174.037 1.00 45.41 425 ILE A CA 1
ATOM 3455 C C . ILE A 1 425 ? 87.102 -16.087 -173.098 1.00 45.41 425 ILE A C 1
ATOM 3457 O O . ILE A 1 425 ? 87.350 -16.257 -171.882 1.00 45.41 425 ILE A O 1
#

Secondary structure (DSSP, 8-state):
--------S----------------HHHHHHHHHHHHHHHHHHHHHHTT-SSHHHHHHHHHHHHHHHHHHHHHHSS--TTSS--S-------------------------------------------------------------------------------------S--SSHHHHHHHHHHHHHHHHHHHHHHHHHHHHHHHHHHHHHHHHHHHHHHHHHHHHHHHHHHHHHHHHHHHHHHHHHHHHHHHHHHHHHHHHHHHHHHHHHHHHHHHHHHHHHHHHHHHHHHHHHHHHHHHHHHHHHHHHHHHHHHHHHHHHHHHHHHHHHHHHHHHHHHHHHHHHHHHHHHHHHHHHHHHHHHHHHHHHHHHHHHHHHHHHHHHHHHHHHHHHHHHHHHHHHHHHHHHHHHTT-GGGSSS---

pLDDT: mean 70.16, std 25.24, range [23.2, 98.12]

Sequence (425 aa):
MATVKRTFQGNVLMVVEQPHKPENSKWLQENLTDMDSKVKQMIKLIEEDADSFARRAEMYYKKRPELIVPWQKCSEPSSHGICRRHTGVSATDVDTPTAEIRPLVRAFLEPDELQKDAVGISSLSTKRIAAITEESDPPMVRKSSKHFFHDVEEKERVRKTARILTSGFESHLSPNESEREANLAQYQLCLEKINNLQNSISHAQKDAGELSERASKSETEAQALKEDLARVEAEKEDALSRYKQCSAALQYSSAWRQLQSWKKRLKCAEEEAQKLKSELDDGAAKLKGAEVGVVCWREPIRVCIPRWSLWCRRWEIKARIKRETEGVGETLDLHTRRRMRFMEAETAFQTLQHLHSQSQEELRSLAMELQNRTQILQDFELDENTELKDVCGKERDEKLTLLEKLKIMEKLLRRMPFWRIHSQI